Protein 8SST (pdb70)

InterPro domains:
  IPR013087 Zinc finger C2H2-type [PF00096] (266-288)
  IPR013087 Zinc finger C2H2-type [PF00096] (294-316)
  IPR013087 Zinc finger C2H2-type [PF00096] (322-345)
  IPR013087 Zinc finger C2H2-type [PF00096] (437-460)
  IPR013087 Zinc finger C2H2-type [PF00096] (555-573)
  IPR013087 Zinc finger C2H2-type [PS00028] (268-288)
  IPR013087 Zinc finger C2H2-type [PS00028] (296-316)
  IPR013087 Zinc finger C2H2-type [PS00028] (324-345)
  IPR013087 Zinc finger C2H2-type [PS00028] (409-430)
  IPR013087 Zinc finger C2H2-type [PS00028] (439-460)
  IPR013087 Zinc finger C2H2-type [PS00028] (469-489)
  IPR013087 Zinc finger C2H2-type [PS00028] (497-517)
  IPR013087 Zinc finger C2H2-type [PS00028] (525-546)
  IPR013087 Zinc finger C2H2-type [PS50157] (266-293)
  IPR013087 Zinc finger C2H2-type [PS50157] (294-321)
  IPR013087 Zinc finger C2H2-type [PS50157] (322-350)
  IPR013087 Zinc finger C2H2-type [PS50157] (351-378)
  IPR013087 Zinc finger C2H2-type [PS50157] (379-406)
  IPR013087 Zinc finger C2H2-type [PS50157] (407-435)
  IPR013087 Zinc finger C2H2-type [PS50157] (437-465)

Secondary structure (DSSP, 8-state):
-----SS----SSSHHHHHHHTTTS----EE-SSSS-EESSHHHHHHHHHHHHT---EE-SSSS-EESSHHHHHHHHHHHTS----EE-SSSS-EESSHHHHHHHHHHHH----EE-SSSS-EESSHHHHHHHHHHHH----EE-TTT--EESSHHHHHHHHHHHH-SSPPPEE-SSSS-EESSHHHHHHHHHHH--/-EE-TTT--EES-SHHHHHHHHHH-----EE-SSSS-EESSHHHHHHHHHHHHT---EE-TTT--EESSHHHHHHHHHHHTS----EE-SSSS-EESSHHHHHHHHHHHH----EE-SSSS-EESSHHHHHHHHHHHH----EE-TTT--EESSHHHHHHHHHHHT-SS---EE-SSSS-EESSHHHHHHHHHHHS--

Solvent-accessible surface area: 28300 Å² total; per-residue (Å²): 123,118,52,19,78,126,73,81,96,76,1,114,176,69,81,42,15,74,168,42,95,49,56,61,98,50,84,132,93,58,46,8,176,131,49,86,146,20,18,72,58,96,95,88,29,46,49,34,75,34,87,81,104,26,72,132,85,65,66,9,108,83,48,154,98,30,28,14,41,59,50,68,25,65,110,16,72,71,96,138,49,72,114,89,96,39,50,71,8,47,98,51,149,78,20,6,10,51,50,75,30,0,72,110,39,9,46,74,81,64,30,97,116,68,61,110,7,101,125,53,107,76,11,2,72,25,85,102,72,30,146,78,33,55,30,104,78,82,49,96,97,54,61,75,0,164,77,64,124,34,119,33,52,70,50,45,68,37,144,92,27,39,73,45,148,65,67,87,160,47,93,132,76,106,1,103,132,45,99,46,100,22,27,91,152,81,65,22,19,60,30,57,159,140,122,65,134,127,107,82,21,100,123,54,100,78,89,9,116,166,55,79,52,28,72,174,35,92,33,80,86,63,92,67,126,95,58,62,10,153,104,46,87,139,28,27,73,67,73,87,88,31,160,38,31,52,29,86,82,101,44,65,112,73,66,128,5,117,85,52,97,98,28,34,12,46,65,42,67,17,62,112,16,87,79,98,135,59,75,109,85,84,61,71,133,12,93,37,14,115,71,19,7,13,54,66,70,32,19,121,108,25,62,45,37,1,65,22,94,113,64,57,100,4,102,116,52,109,74,16,2,66,26,87,100,80,33,138,81,34,54,20,104,76,86,49,100,103,52,53,68,0,163,84,64,125,36,115,32,57,67,54,44,68,37,147,90,24,39,76,42,134,70,65,140,139,40,91,132,76,111,3,94,105,44,145,48,92,25,23,87,151,82,64,22,17,80,28,28,146,70,121,50,105,152

B-factor: mean 86.23, std 46.33, range [30.74, 262.31]

Organism: Homo sapiens (NCBI:txid9606)

Foldseek 3Di:
DDAPVPVGDDDPDDVVRVVVVCVPDHDFPAADPVDGDGHNDPVVVVLVVCVVVVPFPAAAPPDGDGHSDPVVNVLVCCVPPPVDFPAADPPDGDGHNDDVVVQLVVCVVVVDFPAAAPPDRDGHSDPVVNVLVCCVVVVDFPDAAPPPGDTHSDPVVSVVCCCQPVDPDQDWDAAPPDGDTHRDPVVSVVVCVPPPD/DDADPPPRDDDDDDVVVVVVVVVVDPDFDAADPVDGDGHNDPLVNVLVVCVVPVNFPAFAPPPGDGHSDPVVNVLVCCVPNVVDFPAADPPDRDGDNDVVVVQLVVCVVVVDFPAAAPPDGDGHSDPVVNVLVCCVVVVDFPDAAPPPRDTHSDPVVNVVCCQPPPDPPQDWDAAPPDGDTGRDPVVSVVVCCPPVVD

GO terms:
  GO:0005634 nucleus (C, IDA)
  GO:0001221 transcription coregulator binding (F, IPI)
  GO:0000978 RNA polymerase II cis-regulatory region sequence-specific DNA binding (F, IDA)
  GO:0001227 DNA-binding transcription repressor activity, RNA polymerase II-specific (F, IDA)
  GO:0000122 negative regulation of transcription by RNA polymerase II (P, IDA)
  GO:0000775 chromosome, centromeric region (C, IDA)
  GO:0005694 chromosome (C, EXP)
  GO:0071459 protein localization to chromosome, centromeric region (P, IMP)
  GO:0008285 negative regulation of cell population proliferation (P, IMP)
  GO:0005515 protein binding (F, IPI)
  GO:0045944 positive regulation of transcription by RNA polymerase II (P, IDA)
  GO:0140588 chromatin looping (P, IDA)
  GO:0005654 nucleoplasm (C, IDA)
  GO:0071514 genomic imprinting (P, IDA)
  GO:0000793 condensed chromosome (C, IDA)
  GO:0005730 nucleolus (C, IDA)
  GO:0000976 transcription cis-regulatory region binding (F, IDA)
  GO:0003700 DNA-binding transcription factor activity (F, IDA)
  GO:0045892 negative regulation of DNA-templated transcription (P, IDA)
  GO:0045893 positive regulation of DNA-templated transcription (P, IDA)

Radius of gyration: 32.39 Å; Cα contacts (8 Å, |Δi|>4): 454; chains: 2; bounding box: 79×58×94 Å

Nearest PDB structures (foldseek):
  8sst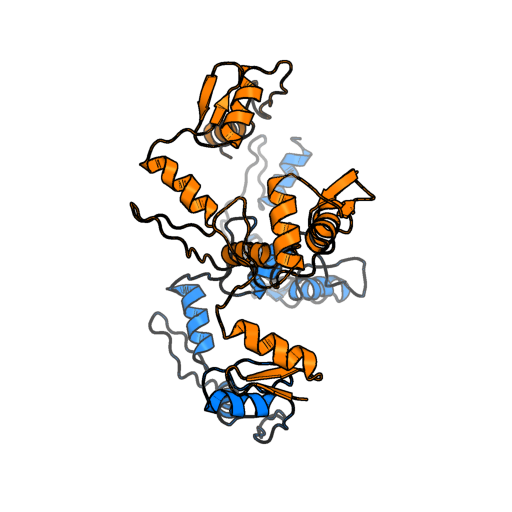-assembly1_A  TM=1.005E+00  e=1.497E-39  Homo sapiens
  8sss-assembly1_A  TM=9.961E-01  e=8.052E-38  Homo sapiens
  7w1m-assembly1_H  TM=9.250E-01  e=1.358E-33  Homo sapiens
  8ssr-assembly1_A  TM=9.409E-01  e=1.824E-23  Homo sapiens
  6ml2-assembly1_A  TM=6.463E-01  e=2.257E-12  Mus musculus

Structure (mmCIF, N/CA/C/O backbone):
data_8SST
#
_entry.id   8SST
#
_cell.length_a   160.561
_cell.length_b   41.596
_cell.length_c   135.215
_cell.angle_alpha   90.000
_cell.angle_beta   105.610
_cell.angle_gamma   90.000
#
_symmetry.space_group_name_H-M   'C 1 2 1'
#
loop_
_entity.id
_entity.type
_entity.pdbx_description
1 polymer 'Transcriptional repressor CTCF'
2 polymer 'DNA Strand (23mer) I'
3 polymer 'DNA Strand (23mer) II'
4 non-polymer 'ZINC ION'
5 non-polymer 1,2-ETHANEDIOL
6 water water
#
loop_
_atom_site.group_PDB
_atom_site.id
_atom_site.type_symbol
_atom_site.label_atom_id
_atom_site.label_alt_id
_atom_site.label_comp_id
_atom_site.label_asym_id
_atom_site.label_entity_id
_atom_site.label_seq_id
_atom_site.pdbx_PDB_ins_code
_atom_site.Cartn_x
_atom_site.Cartn_y
_atom_site.Cartn_z
_atom_site.occupancy
_atom_site.B_iso_or_equiv
_atom_site.auth_seq_id
_atom_site.auth_comp_id
_atom_site.auth_asym_id
_atom_site.auth_atom_id
_atom_site.pdbx_PDB_model_num
ATOM 1 N N . THR A 1 3 ? 38.12400 0.13500 5.93900 1.000 226.57343 265 THR A N 1
ATOM 2 C CA . THR A 1 3 ? 37.33400 0.61700 7.06500 1.000 227.75926 265 THR A CA 1
ATOM 3 C C . THR A 1 3 ? 36.75500 1.99700 6.77400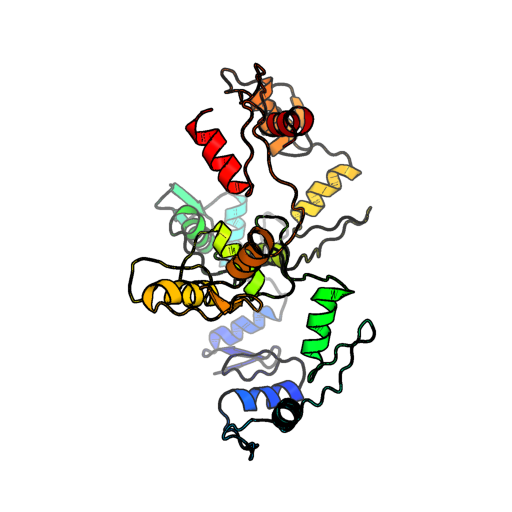 1.000 223.05258 265 THR A C 1
ATOM 4 O O . THR A 1 3 ? 37.41700 3.01300 6.98500 1.000 223.93950 265 THR A O 1
ATOM 8 N N . PHE A 1 4 ? 35.51700 2.02100 6.28400 1.000 214.69383 266 PHE A N 1
ATOM 9 C CA . PHE A 1 4 ? 34.84400 3.28100 5.99900 1.000 207.22495 266 PHE A CA 1
ATOM 10 C C . PHE A 1 4 ? 34.70800 4.10600 7.27300 1.000 201.95602 266 PHE A C 1
ATOM 11 O O . PHE A 1 4 ? 34.16600 3.63700 8.27800 1.000 201.85979 266 PHE A O 1
ATOM 19 N N . GLN A 1 5 ? 35.21500 5.33600 7.23100 1.000 197.48195 267 GLN A N 1
ATOM 20 C CA . GLN A 1 5 ? 35.31400 6.17600 8.41300 1.000 196.68509 267 GLN A CA 1
ATOM 21 C C . GLN A 1 5 ? 34.67300 7.53200 8.15500 1.000 191.62982 267 GLN A C 1
ATOM 22 O O . GLN A 1 5 ? 34.44800 7.93500 7.01100 1.000 188.88267 267 GLN A O 1
ATOM 24 N N . CYS A 1 6 ? 34.38300 8.23500 9.25200 1.000 197.17858 268 CYS A N 1
ATOM 25 C CA . CYS A 1 6 ? 33.82100 9.57700 9.15500 1.000 192.59699 268 CYS A CA 1
ATOM 26 C C . CYS A 1 6 ? 34.86200 10.59300 8.70500 1.000 191.44538 268 CYS A C 1
ATOM 27 O O . CYS A 1 6 ? 34.51600 11.58000 8.04700 1.000 186.24604 268 CYS A O 1
ATOM 30 N N . GLU A 1 7 ? 36.12800 10.38000 9.07700 1.000 196.49602 269 GLU A N 1
ATOM 31 C CA . GLU A 1 7 ? 37.25900 11.21400 8.67600 1.000 197.56620 269 GLU A CA 1
ATOM 32 C C . GLU A 1 7 ? 37.20600 12.61500 9.28000 1.000 194.30809 269 GLU A C 1
ATOM 33 O O . GLU A 1 7 ? 38.17100 13.37600 9.16300 1.000 194.70642 269 GLU A O 1
ATOM 35 N N . LEU A 1 8 ? 36.09200 12.97000 9.92500 1.000 190.26003 270 LEU A N 1
ATOM 36 C CA . LEU A 1 8 ? 36.02000 14.24900 10.62500 1.000 187.76598 270 LEU A CA 1
ATOM 37 C C . LEU A 1 8 ? 36.91000 14.23300 11.86200 1.000 193.48921 270 LEU A C 1
ATOM 38 O O . LEU A 1 8 ? 37.79800 15.07800 12.01900 1.000 192.99381 270 LEU A O 1
ATOM 43 N N . CYS A 1 9 ? 36.67900 13.27400 12.75800 1.000 203.49420 271 CYS A N 1
ATOM 44 C CA . CYS A 1 9 ? 37.62500 12.95100 13.81800 1.000 209.59032 271 CYS A CA 1
ATOM 45 C C . CYS A 1 9 ? 38.36700 11.65200 13.53000 1.000 215.63845 271 CYS A C 1
ATOM 46 O O . CYS A 1 9 ? 39.11300 11.16800 14.38800 1.000 219.93917 271 CYS A O 1
ATOM 49 N N . SER A 1 10 ? 38.16600 11.07900 12.34000 1.000 207.01613 272 SER A N 1
ATOM 50 C CA . SER A 1 10 ? 38.90100 9.90200 11.86800 1.000 205.84810 272 SER A CA 1
ATOM 51 C C . SER A 1 10 ? 38.67200 8.68900 12.76700 1.000 209.97876 272 SER A C 1
ATOM 52 O O . SER A 1 10 ? 39.61000 7.97000 13.11800 1.000 209.06536 272 SER A O 1
ATOM 55 N N . TYR A 1 11 ? 37.41700 8.44900 13.13800 1.000 214.02915 273 TYR A N 1
ATOM 56 C CA . TYR A 1 11 ? 37.08300 7.25100 13.89400 1.000 215.97504 273 TYR A CA 1
ATOM 57 C C . TYR A 1 11 ? 36.98300 6.05700 12.95400 1.000 216.49760 273 TYR A C 1
ATOM 58 O O . TYR A 1 11 ? 36.21800 6.07900 11.98500 1.000 212.58390 273 TYR A O 1
ATOM 67 N N . THR A 1 12 ? 37.75700 5.01600 13.24400 1.000 218.69006 274 THR A N 1
ATOM 68 C CA . THR A 1 12 ? 37.78500 3.81100 12.42600 1.000 219.32898 274 THR A CA 1
ATOM 69 C C . THR A 1 12 ? 36.73900 2.83000 12.94200 1.000 219.11497 274 THR A C 1
ATOM 70 O O . THR A 1 12 ? 36.75900 2.45500 14.12000 1.000 219.25053 274 THR A O 1
ATOM 74 N N . CYS A 1 13 ? 35.83300 2.41400 12.06400 1.000 221.68793 275 CYS A N 1
ATOM 75 C CA . CYS A 1 13 ? 34.70400 1.56500 12.44200 1.000 220.25729 275 CYS A CA 1
ATOM 76 C C . CYS A 1 13 ? 34.63600 0.33900 11.54400 1.000 221.48442 275 CYS A C 1
ATOM 77 O O . CYS A 1 13 ? 34.32200 0.47300 10.34300 1.000 219.06378 275 CYS A O 1
ATOM 80 N N . PRO A 1 14 ? 34.92000 -0.85800 12.06400 1.000 218.43916 276 PRO A N 1
ATOM 81 C CA . PRO A 1 14 ? 34.71300 -2.06400 11.24700 1.000 215.93707 276 PRO A CA 1
ATOM 82 C C . PRO A 1 14 ? 33.25000 -2.32500 10.93500 1.000 207.69630 276 PRO A C 1
ATOM 83 O O . PRO A 1 14 ? 32.92100 -2.69400 9.80100 1.000 202.36599 276 PRO A O 1
ATOM 87 N N . ARG A 1 15 ? 32.35900 -2.14600 11.90900 1.000 207.63530 277 ARG A N 1
ATOM 88 C CA . ARG A 1 15 ? 30.93900 -2.35000 11.66700 1.000 200.16044 277 ARG A CA 1
ATOM 89 C C . ARG A 1 15 ? 30.35700 -1.18600 10.86400 1.000 198.88257 277 ARG A C 1
ATOM 90 O O . ARG A 1 15 ? 31.01800 -0.17700 10.60200 1.000 203.50570 277 ARG A O 1
ATOM 98 N N . ARG A 1 16 ? 29.08900 -1.33800 10.47900 1.000 189.84776 278 ARG A N 1
ATOM 99 C CA . ARG A 1 16 ? 28.42100 -0.39000 9.59100 1.000 183.67459 278 ARG A CA 1
ATOM 100 C C . ARG A 1 16 ? 27.53500 0.59300 10.34900 1.000 179.84350 278 ARG A C 1
ATOM 101 O O . ARG A 1 16 ? 27.72500 1.80900 10.24700 1.000 179.66113 278 ARG A O 1
ATOM 103 N N . SER A 1 17 ? 26.55900 0.08500 11.10800 1.000 175.87517 279 SER A N 1
ATOM 104 C CA . SER A 1 17 ? 25.61100 0.96700 11.78200 1.000 166.19824 279 SER A CA 1
ATOM 105 C C . SER A 1 17 ? 26.29300 1.84600 12.82100 1.000 166.47341 279 SER A C 1
ATOM 106 O O . SER A 1 17 ? 25.81100 2.94600 13.11500 1.000 161.87123 279 SER A O 1
ATOM 109 N N . ASN A 1 18 ? 27.41200 1.38600 13.38500 1.000 172.52354 280 ASN A N 1
ATOM 110 C CA . ASN A 1 18 ? 28.15000 2.20100 14.34300 1.000 173.18822 280 ASN A CA 1
ATOM 111 C C . ASN A 1 18 ? 28.83300 3.39000 13.68000 1.000 181.93970 280 ASN A C 1
ATOM 112 O O . ASN A 1 18 ? 29.16800 4.35900 14.36900 1.000 177.87080 280 ASN A O 1
ATOM 117 N N . LEU A 1 19 ? 29.04700 3.33700 12.36400 1.000 190.91663 281 LEU A N 1
ATOM 118 C CA . LEU A 1 19 ? 29.63100 4.47300 11.65900 1.000 191.99069 281 LEU A CA 1
ATOM 119 C C . LEU A 1 19 ? 28.61800 5.60000 11.50600 1.000 183.00236 281 LEU A C 1
ATOM 120 O O . LEU A 1 19 ? 28.92200 6.76600 11.78500 1.000 185.60162 281 LEU A O 1
ATOM 122 N N . ASP A 1 20 ? 27.40300 5.27000 11.05900 1.000 167.55744 282 ASP A N 1
ATOM 123 C CA . ASP A 1 20 ? 26.35900 6.28200 10.94100 1.000 158.42401 282 ASP A CA 1
ATOM 124 C C . ASP A 1 20 ? 25.92600 6.80100 12.30500 1.000 155.74355 282 ASP A C 1
ATOM 125 O O . ASP A 1 20 ? 25.49400 7.95300 12.42000 1.000 154.30935 282 ASP A O 1
ATOM 127 N N . ARG A 1 21 ? 26.03100 5.97000 13.34500 1.000 151.17331 283 ARG A N 1
ATOM 128 C CA . ARG A 1 21 ? 25.71200 6.42800 14.69300 1.000 142.63889 283 ARG A CA 1
ATOM 129 C C . ARG A 1 21 ? 26.74500 7.42600 15.20100 1.000 151.12607 283 ARG A C 1
ATOM 130 O O . ARG A 1 21 ? 26.39500 8.36400 15.92700 1.000 144.49840 283 ARG A O 1
ATOM 138 N N . HIS A 1 22 ? 28.01400 7.24700 14.82700 1.000 172.56336 284 HIS A N 1
ATOM 139 C CA . HIS A 1 22 ? 29.04800 8.19000 15.24200 1.000 182.22359 284 HIS A CA 1
ATOM 140 C C . HIS A 1 22 ? 28.91700 9.52400 14.51900 1.000 181.45480 284 HIS A C 1
ATOM 141 O O . HIS A 1 22 ? 29.29700 10.56400 15.07000 1.000 186.44514 284 HIS A O 1
ATOM 148 N N . MET A 1 23 ? 28.38700 9.51700 13.29300 1.000 172.19346 285 MET A N 1
ATOM 149 C CA . MET A 1 23 ? 28.19100 10.76700 12.56500 1.000 167.56929 285 MET A CA 1
ATOM 150 C C . MET A 1 23 ? 27.21000 11.68600 13.28000 1.000 160.29179 285 MET A C 1
ATOM 151 O O . MET A 1 23 ? 27.28400 12.91100 13.13000 1.000 158.74682 285 MET A O 1
ATOM 156 N N . LYS A 1 24 ? 26.29200 11.11900 14.06100 1.000 150.50300 286 LYS A N 1
ATOM 157 C CA . LYS A 1 24 ? 25.31800 11.90500 14.80700 1.000 139.05497 286 LYS A CA 1
ATOM 158 C C . LYS A 1 24 ? 25.87700 12.47200 16.10500 1.000 139.76740 286 LYS A C 1
ATOM 159 O O . LYS A 1 24 ? 25.14900 13.17000 16.81800 1.000 133.14320 286 LYS A O 1
ATOM 161 N N . SER A 1 25 ? 27.14000 12.19400 16.43100 1.000 149.59461 287 SER A N 1
ATOM 162 C CA . SER A 1 25 ? 27.75100 12.69100 17.65600 1.000 150.25044 287 SER A CA 1
ATOM 163 C C . SER A 1 25 ? 28.72600 13.83700 17.42000 1.000 153.85803 287 SER A C 1
ATOM 164 O O . SER A 1 25 ? 29.18800 14.44300 18.39300 1.000 149.35103 287 SER A O 1
ATOM 167 N N . HIS A 1 26 ? 29.05100 14.14800 16.16400 1.000 164.25965 288 HIS A N 1
ATOM 168 C CA . HIS A 1 26 ? 29.96100 15.25500 15.88500 1.000 167.94048 288 HIS A CA 1
ATOM 169 C C . HIS A 1 26 ? 29.30200 16.59400 16.19200 1.000 169.49039 288 HIS A C 1
ATOM 170 O O . HIS A 1 26 ? 29.81400 17.38500 16.99300 1.000 172.19773 288 HIS A O 1
ATOM 177 N N . THR A 1 27 ? 28.16200 16.86800 15.55900 1.000 164.31620 289 THR A N 1
ATOM 178 C CA . THR A 1 27 ? 27.44900 18.12600 15.77000 1.000 166.07942 289 THR A CA 1
ATOM 179 C C . THR A 1 27 ? 25.96300 17.85100 15.55800 1.000 163.04457 289 THR A C 1
ATOM 180 O O . THR A 1 27 ? 25.49400 17.80900 14.41600 1.000 168.42917 289 THR A O 1
ATOM 182 N N . ASP A 1 28 ? 25.23600 17.66400 16.65500 1.000 160.41129 290 ASP A N 1
ATOM 183 C CA . ASP A 1 28 ? 23.80500 17.40900 16.59900 1.000 160.45486 290 ASP A CA 1
ATOM 184 C C . ASP A 1 28 ? 23.13000 18.07500 17.78700 1.000 156.36362 290 ASP A C 1
ATOM 185 O O . ASP A 1 28 ? 23.72500 18.22700 18.85700 1.000 149.88944 290 ASP A O 1
ATOM 187 N N . GLU A 1 29 ? 21.87600 18.47200 17.58500 1.000 153.67883 291 GLU A N 1
ATOM 188 C CA . GLU A 1 29 ? 21.09900 19.08000 18.65200 1.000 146.57253 291 GLU A CA 1
ATOM 189 C C . GLU A 1 29 ? 20.67100 18.01500 19.65900 1.000 145.64535 291 GLU A C 1
ATOM 190 O O . GLU A 1 29 ? 21.00000 16.83100 19.54200 1.000 144.34363 291 GLU A O 1
ATOM 192 N N . ARG A 1 30 ? 19.92000 18.44900 20.67100 1.000 146.57942 292 ARG A N 1
ATOM 193 C CA . ARG A 1 30 ? 19.40900 17.57000 21.72200 1.000 138.61907 292 ARG A CA 1
ATOM 194 C C . ARG A 1 30 ? 17.88800 17.58400 21.64900 1.000 133.19139 292 ARG A C 1
ATOM 195 O O . ARG A 1 30 ? 17.22800 18.36600 22.35100 1.000 128.65295 292 ARG A O 1
ATOM 203 N N . PRO A 1 31 ? 17.28800 16.73800 20.80700 1.000 131.51339 293 PRO A N 1
ATOM 204 C CA . PRO A 1 31 ? 15.82800 16.77200 20.63800 1.000 132.51229 293 PRO A CA 1
ATOM 205 C C . PRO A 1 31 ? 15.07200 16.25000 21.84900 1.000 126.55990 293 PRO A C 1
ATOM 206 O O . PRO A 1 31 ? 14.12100 16.88700 22.31400 1.000 131.88693 293 PRO A O 1
ATOM 210 N N . HIS A 1 32 ? 15.48100 15.09400 22.36700 1.000 121.15420 294 HIS A N 1
ATOM 211 C CA . HIS A 1 32 ? 14.81300 14.47500 23.50900 1.000 117.78671 294 HIS A CA 1
ATOM 212 C C . HIS A 1 32 ? 15.04500 15.33700 24.74300 1.000 115.29763 294 HIS A C 1
ATOM 213 O O . HIS A 1 32 ? 16.09400 15.25900 25.38500 1.000 117.89416 294 HIS A O 1
ATOM 220 N N . LYS A 1 33 ? 14.06000 16.16500 25.07800 1.000 114.87827 295 LYS A N 1
ATOM 221 C CA . LYS A 1 33 ? 14.17000 17.11500 26.17600 1.000 109.01374 295 LYS A CA 1
ATOM 222 C C . LYS A 1 33 ? 13.39000 16.61300 27.38300 1.000 102.39587 295 LYS A C 1
ATOM 223 O O . LYS A 1 33 ? 12.22800 16.21200 27.25600 1.000 107.18054 295 LYS A O 1
ATOM 225 N N . CYS A 1 34 ? 14.03300 16.63300 28.54600 1.000 94.83627 296 CYS A N 1
ATOM 226 C CA . CYS A 1 34 ? 13.34400 16.32500 29.79000 1.000 90.10477 296 CYS A CA 1
ATOM 227 C C . CYS A 1 34 ? 12.42700 17.48100 30.17100 1.000 94.72094 296 CYS A C 1
ATOM 228 O O . CYS A 1 34 ? 12.77700 18.65200 30.00200 1.000 98.09972 296 CYS A O 1
ATOM 231 N N . HIS A 1 35 ? 11.23900 17.14900 30.67600 1.000 95.62860 297 HIS A N 1
ATOM 232 C CA . HIS A 1 35 ? 10.25400 18.16500 31.02200 1.000 100.01620 297 HIS A CA 1
ATOM 233 C C . HIS A 1 35 ? 10.27200 18.55000 32.49400 1.000 96.35547 297 HIS A C 1
ATOM 234 O O . HIS A 1 35 ? 9.75900 19.61900 32.84200 1.000 100.71627 297 HIS A O 1
ATOM 241 N N . LEU A 1 36 ? 10.84100 17.71200 33.36200 1.000 89.25279 298 LEU A N 1
ATOM 242 C CA . LEU A 1 36 ? 11.00800 18.09500 34.76000 1.000 84.68728 298 LEU A CA 1
ATOM 243 C C . LEU A 1 36 ? 12.04600 19.20100 34.89300 1.000 83.27532 298 LEU A C 1
ATOM 244 O O . LEU A 1 36 ? 11.73700 20.31500 35.33100 1.000 87.73063 298 LEU A O 1
ATOM 249 N N . CYS A 1 37 ? 13.28700 18.90900 34.52000 1.000 84.71809 299 CYS A N 1
ATOM 250 C CA . CYS A 1 37 ? 14.33700 19.91300 34.47800 1.000 86.07844 299 CYS A CA 1
ATOM 251 C C . CYS A 1 37 ? 14.43500 20.47100 33.05900 1.000 92.53898 299 CYS A C 1
ATOM 252 O O . CYS A 1 37 ? 13.63000 20.14600 32.18300 1.000 95.42042 299 CYS A O 1
ATOM 255 N N . GLY A 1 38 ? 15.42500 21.32300 32.81800 1.000 100.83859 300 GLY A N 1
ATOM 256 C CA . GLY A 1 38 ? 15.62400 21.92800 31.52000 1.000 106.97590 300 GLY A CA 1
ATOM 257 C C . GLY A 1 38 ? 16.67700 21.27300 30.65600 1.000 107.46917 300 GLY A C 1
ATOM 258 O O . GLY A 1 38 ? 17.09600 21.87500 29.66000 1.000 111.82805 300 GLY A O 1
ATOM 259 N N . ARG A 1 39 ? 17.11900 20.06500 30.99400 1.000 102.54202 301 ARG A N 1
ATOM 260 C CA . ARG A 1 39 ? 18.17800 19.39700 30.25300 1.000 100.23662 301 ARG A CA 1
ATOM 261 C C . ARG A 1 39 ? 17.59100 18.52000 29.15500 1.000 99.27840 301 ARG A C 1
ATOM 262 O O . ARG A 1 39 ? 16.56000 17.86900 29.34400 1.000 96.67768 301 ARG A O 1
ATOM 270 N N . ALA A 1 40 ? 18.25600 18.51200 28.00300 1.000 99.17704 302 ALA A N 1
ATOM 271 C CA . ALA A 1 40 ? 17.85800 17.70000 26.86600 1.000 98.44246 302 ALA A CA 1
ATOM 272 C C . ALA A 1 40 ? 18.97100 16.71900 26.52100 1.000 101.31289 302 ALA A C 1
ATOM 273 O O . ALA A 1 40 ? 20.11900 16.87700 26.94600 1.000 100.92866 302 ALA A O 1
ATOM 275 N N . PHE A 1 41 ? 18.62100 15.69700 25.74200 1.000 100.92596 303 PHE A N 1
ATOM 276 C CA . PHE A 1 41 ? 19.54700 14.62100 25.42400 1.000 96.69496 303 PHE A CA 1
ATOM 277 C C . PHE A 1 41 ? 19.43700 14.26800 23.94700 1.000 107.90110 303 PHE A C 1
ATOM 278 O O . PHE A 1 41 ? 18.54800 14.74200 23.23400 1.000 112.94473 303 PHE A O 1
ATOM 286 N N . ARG A 1 42 ? 20.35900 13.41800 23.49400 1.000 104.22892 304 ARG A N 1
ATOM 287 C CA . ARG A 1 42 ? 20.45600 13.05600 22.08600 1.000 110.63883 304 ARG A CA 1
ATOM 288 C C . ARG A 1 42 ? 19.64000 11.81700 21.73600 1.000 109.90025 304 ARG A C 1
ATOM 289 O O . ARG A 1 42 ? 18.95900 11.79800 20.70500 1.000 114.09362 304 ARG A O 1
ATOM 297 N N . THR A 1 43 ? 19.69200 10.78100 22.56900 1.000 103.38095 305 THR A N 1
ATOM 298 C CA . THR A 1 43 ? 19.01000 9.52600 22.29700 1.000 96.35205 305 THR A CA 1
ATOM 299 C C . THR A 1 43 ? 17.93200 9.27000 23.34300 1.000 94.33378 305 THR A C 1
ATOM 300 O O . THR A 1 43 ? 17.91600 9.87900 24.41700 1.000 91.54451 305 THR A O 1
ATOM 304 N N . VAL A 1 44 ? 17.02500 8.34800 23.01000 1.000 83.49992 306 VAL A N 1
ATOM 305 C CA . VAL A 1 44 ? 15.94300 8.00000 23.92600 1.000 81.13716 306 VAL A CA 1
ATOM 306 C C . VAL A 1 44 ? 16.49200 7.30300 25.16400 1.000 79.30445 306 VAL A C 1
ATOM 307 O O . VAL A 1 44 ? 15.99100 7.49900 26.27800 1.000 80.20924 306 VAL A O 1
ATOM 311 N N . THR A 1 45 ? 17.52800 6.47800 24.99200 1.000 75.54415 307 THR A N 1
ATOM 312 C CA . THR A 1 45 ? 18.07900 5.73600 26.12100 1.000 77.94021 307 THR A CA 1
ATOM 313 C C . THR A 1 45 ? 18.73100 6.66800 27.13500 1.000 75.11160 307 THR A C 1
ATOM 314 O O . THR A 1 45 ? 18.65900 6.42300 28.34500 1.000 75.73157 307 THR A O 1
ATOM 318 N N . LEU A 1 46 ? 19.37200 7.74100 26.66400 1.000 78.59172 308 LEU A N 1
ATOM 319 C CA . LEU A 1 46 ? 19.93800 8.72000 27.58600 1.000 76.96313 308 LEU A CA 1
ATOM 320 C C . LEU A 1 46 ? 18.84900 9.47600 28.33500 1.000 74.25619 308 LEU A C 1
ATOM 321 O O . LEU A 1 46 ? 19.03900 9.84100 29.50000 1.000 73.61406 308 LEU A O 1
ATOM 326 N N . LEU A 1 47 ? 17.70700 9.72000 27.68800 1.000 72.01522 309 LEU A N 1
ATOM 327 C CA . LEU A 1 47 ? 16.59800 10.37000 28.37700 1.000 74.37842 309 LEU A CA 1
ATOM 328 C C . LEU A 1 47 ? 15.91900 9.41300 29.34900 1.000 75.11982 309 LEU A C 1
ATOM 329 O O . LEU A 1 47 ? 15.51400 9.81800 30.44400 1.000 73.67972 309 LEU A O 1
ATOM 334 N N . ARG A 1 48 ? 15.79100 8.13900 28.96900 1.000 72.23678 310 ARG A N 1
ATOM 335 C CA . ARG A 1 48 ? 15.17400 7.16100 29.85900 1.000 69.46673 310 ARG A CA 1
ATOM 336 C C . ARG A 1 48 ? 16.00600 6.96000 31.12000 1.000 74.79081 310 ARG A C 1
ATOM 337 O O . ARG A 1 48 ? 15.45600 6.82200 32.21900 1.000 73.80065 310 ARG A O 1
ATOM 339 N N . ASN A 1 49 ? 17.33500 6.94200 30.98300 1.000 67.03932 311 ASN A N 1
ATOM 340 C CA . ASN A 1 49 ? 18.19400 6.82500 32.15700 1.000 71.55620 311 ASN A CA 1
ATOM 341 C C . ASN A 1 49 ? 18.12500 8.07900 33.01800 1.000 66.81337 311 ASN A C 1
ATOM 342 O O . ASN A 1 49 ? 18.18900 7.99600 34.25100 1.000 68.14150 311 ASN A O 1
ATOM 347 N N . HIS A 1 50 ? 18.00300 9.24900 32.38900 1.000 66.06229 312 HIS A N 1
ATOM 348 C CA . HIS A 1 50 ? 17.88000 10.48600 33.15200 1.000 66.00248 312 HIS A CA 1
ATOM 349 C C . HIS A 1 50 ? 16.59900 10.49700 33.97500 1.000 67.22844 312 HIS A C 1
ATOM 350 O O . HIS A 1 50 ? 16.59700 10.94200 35.12900 1.000 66.23717 312 HIS A O 1
ATOM 357 N N . LEU A 1 51 ? 15.49900 10.00700 33.39900 1.000 68.63167 313 LEU A N 1
ATOM 358 C CA . LEU A 1 51 ? 14.24300 9.94300 34.13800 1.000 65.88406 313 LEU A CA 1
ATOM 359 C C . LEU A 1 51 ? 14.31100 8.92800 35.27200 1.000 67.15113 313 LEU A C 1
ATOM 360 O O . LEU A 1 51 ? 13.63200 9.09500 36.29100 1.000 71.79773 313 LEU A O 1
ATOM 365 N N . ASN A 1 52 ? 15.11800 7.87500 35.11700 1.000 65.82945 314 ASN A N 1
ATOM 366 C CA . ASN A 1 52 ? 15.30100 6.92800 36.21100 1.000 70.70762 314 ASN A CA 1
ATOM 367 C C . ASN A 1 52 ? 16.03000 7.56600 37.38500 1.000 67.79445 314 ASN A C 1
ATOM 368 O O . ASN A 1 52 ? 15.77600 7.20600 38.54000 1.000 72.30044 314 ASN A O 1
ATOM 373 N N . THR A 1 53 ? 16.93400 8.51100 37.11400 1.000 63.76121 315 THR A N 1
ATOM 374 C CA . THR A 1 53 ? 17.59300 9.22700 38.20100 1.000 63.42723 315 THR A CA 1
ATOM 375 C C . THR A 1 53 ? 16.62400 10.15500 38.92400 1.000 62.21885 315 THR A C 1
ATOM 376 O O . THR A 1 53 ? 16.79900 10.41900 40.11900 1.000 63.48577 315 THR A O 1
ATOM 380 N N . HIS A 1 54 ? 15.60200 10.65500 38.22400 1.000 63.73928 316 HIS A N 1
ATOM 381 C CA . HIS A 1 54 ? 14.58200 11.46600 38.88300 1.000 66.59326 316 HIS A CA 1
ATOM 382 C C . HIS A 1 54 ? 13.75200 10.63100 39.85100 1.000 68.29559 316 HIS A C 1
ATOM 383 O O . HIS A 1 54 ? 13.43300 11.08500 40.95600 1.000 71.98868 316 HIS A O 1
ATOM 390 N N . THR A 1 55 ? 13.39600 9.40900 39.45500 1.000 71.89235 317 THR A N 1
ATOM 391 C CA . THR A 1 55 ? 12.52700 8.55300 40.25200 1.000 74.14415 317 THR A CA 1
ATOM 392 C C . THR A 1 55 ? 13.28600 7.57200 41.13400 1.000 75.94270 317 THR A C 1
ATOM 393 O O . THR A 1 55 ? 12.66500 6.91900 41.98100 1.000 81.42517 317 THR A O 1
ATOM 397 N N . GLY A 1 56 ? 14.60000 7.44600 40.96200 1.000 71.36333 318 GLY A N 1
ATOM 398 C CA . GLY A 1 56 ? 15.34500 6.46800 41.72500 1.000 69.12882 318 GLY A CA 1
ATOM 399 C C . GLY A 1 56 ? 15.13800 5.03800 41.28400 1.000 75.76793 318 GLY A C 1
ATOM 400 O O . GLY A 1 56 ? 15.45400 4.11500 42.03900 1.000 80.84279 318 GLY A O 1
ATOM 401 N N . THR A 1 57 ? 14.60800 4.82700 40.08200 1.000 71.58558 319 THR A N 1
ATOM 402 C CA . THR A 1 57 ? 14.40500 3.48300 39.55700 1.000 74.20991 319 THR A CA 1
ATOM 403 C C . THR A 1 57 ? 15.74700 2.90000 39.13200 1.000 74.70512 319 THR A C 1
ATOM 404 O O . THR A 1 57 ? 16.44600 3.48100 38.29500 1.000 74.61636 319 THR A O 1
ATOM 408 N N . ARG A 1 58 ? 16.10700 1.75500 39.71000 1.000 74.94614 320 ARG A N 1
ATOM 409 C CA . ARG A 1 58 ? 17.39900 1.11500 39.47000 1.000 72.14929 320 ARG A CA 1
ATOM 410 C C . ARG A 1 58 ? 17.15500 -0.33100 39.06300 1.000 79.71657 320 ARG A C 1
ATOM 411 O O . ARG A 1 58 ? 17.09500 -1.22900 39.91500 1.000 81.40476 320 ARG A O 1
ATOM 419 N N . PRO A 1 59 ? 17.00700 -0.59700 37.76200 1.000 85.39747 321 PRO A N 1
ATOM 420 C CA . PRO A 1 59 ? 16.71700 -1.97400 37.33300 1.000 84.81113 321 PRO A CA 1
ATOM 421 C C . PRO A 1 59 ? 17.90200 -2.91400 37.46600 1.000 84.60237 321 PRO A C 1
ATOM 422 O O . PRO A 1 59 ? 17.70200 -4.10600 37.72800 1.000 92.40116 321 PRO A O 1
ATOM 426 N N . HIS A 1 60 ? 19.12700 -2.42100 37.29600 1.000 82.78635 322 HIS A N 1
ATOM 427 C CA . HIS A 1 60 ? 20.31800 -3.26300 37.39200 1.000 77.66077 322 HIS A CA 1
ATOM 428 C C . HIS A 1 60 ? 20.62100 -3.51100 38.86400 1.000 79.68196 322 HIS A C 1
ATOM 429 O O . HIS A 1 60 ? 21.17300 -2.65000 39.55200 1.000 76.71624 322 HIS A O 1
ATOM 436 N N . LYS A 1 61 ? 20.26000 -4.69500 39.35100 1.000 80.89266 323 LYS A N 1
ATOM 437 C CA . LYS A 1 61 ? 20.46400 -5.06900 40.74300 1.000 81.17548 323 LYS A CA 1
ATOM 438 C C . LYS A 1 61 ? 21.70100 -5.94800 40.87600 1.000 81.75260 323 LYS A C 1
ATOM 439 O O . LYS A 1 61 ? 21.94600 -6.82500 40.04300 1.000 83.22788 323 LYS A O 1
ATOM 441 N N . CYS A 1 62 ? 22.47700 -5.70700 41.92700 1.000 78.49496 324 CYS A N 1
ATOM 442 C CA . CYS A 1 62 ? 23.68500 -6.49200 42.15800 1.000 82.74135 324 CYS A CA 1
ATOM 443 C C . CYS A 1 62 ? 23.31900 -7.85300 42.74100 1.000 84.63047 324 CYS A C 1
ATOM 444 O O . CYS A 1 62 ? 22.55700 -7.92100 43.71000 1.000 85.73405 324 CYS A O 1
ATOM 447 N N . PRO A 1 63 ? 23.83700 -8.95100 42.18300 1.000 83.02537 325 PRO A N 1
ATOM 448 C CA . PRO A 1 63 ? 23.52300 -10.27800 42.73000 1.000 87.39057 325 PRO A CA 1
ATOM 449 C C . PRO A 1 63 ? 24.28300 -10.62400 44.00000 1.000 89.92655 325 PRO A C 1
ATOM 450 O O . PRO A 1 63 ? 23.96300 -11.64100 44.62900 1.000 93.41065 325 PRO A O 1
ATOM 454 N N . ASP A 1 64 ? 25.26900 -9.82000 44.39800 1.000 90.03681 326 ASP A N 1
ATOM 455 C CA . ASP A 1 64 ? 26.08000 -10.12700 45.56900 1.000 89.23265 326 ASP A CA 1
ATOM 456 C C . ASP A 1 64 ? 25.73600 -9.28500 46.78900 1.000 89.78427 326 ASP A C 1
ATOM 457 O O . ASP A 1 64 ? 26.11700 -9.66000 47.90400 1.000 91.02878 326 ASP A O 1
ATOM 462 N N . CYS A 1 65 ? 25.03900 -8.16400 46.61400 1.000 87.22088 327 CYS A N 1
ATOM 463 C CA . CYS A 1 65 ? 24.62600 -7.33800 47.74000 1.000 89.14673 327 CYS A CA 1
ATOM 464 C C . CYS A 1 65 ? 23.30900 -6.65600 47.38800 1.000 91.72668 327 CYS A C 1
ATOM 465 O O . CYS A 1 65 ? 22.72800 -6.89100 46.32500 1.000 90.19343 327 CYS A O 1
ATOM 468 N N . ASP A 1 66 ? 22.84200 -5.79900 48.29500 1.000 94.37227 328 ASP A N 1
ATOM 469 C CA . ASP A 1 66 ? 21.53300 -5.17300 48.15900 1.000 97.23249 328 ASP A CA 1
ATOM 470 C C . ASP A 1 66 ? 21.51500 -4.00600 47.18100 1.000 92.74267 328 ASP A C 1
ATOM 471 O O . ASP A 1 66 ? 20.42800 -3.53100 46.83500 1.000 89.90582 328 ASP A O 1
ATOM 476 N N . MET A 1 67 ? 22.67300 -3.53600 46.72800 1.000 82.28112 329 MET A N 1
ATOM 477 C CA . MET A 1 67 ? 22.71800 -2.31700 45.93600 1.000 79.39794 329 MET A CA 1
ATOM 478 C C . MET A 1 67 ? 22.17200 -2.54600 44.53000 1.000 76.47055 329 MET A C 1
ATOM 479 O O . MET A 1 67 ? 22.25700 -3.64300 43.97200 1.000 80.12541 329 MET A O 1
ATOM 484 N N . ALA A 1 68 ? 21.59800 -1.48700 43.96500 1.000 76.34417 330 ALA A N 1
ATOM 485 C CA . ALA A 1 68 ? 21.09000 -1.49500 42.60200 1.000 75.44137 330 ALA A CA 1
ATOM 486 C C . ALA A 1 68 ? 21.49900 -0.19600 41.92400 1.000 70.55576 330 ALA A C 1
ATOM 487 O O . ALA A 1 68 ? 21.81200 0.79900 42.58300 1.000 72.41811 330 ALA A O 1
ATOM 489 N N . PHE A 1 69 ? 21.49800 -0.21000 40.59300 1.000 72.31288 331 PHE A N 1
ATOM 490 C CA . PHE A 1 69 ? 22.01600 0.91200 39.82500 1.000 69.34429 331 PHE A CA 1
ATOM 491 C C . PHE A 1 69 ? 21.13300 1.17100 38.61400 1.000 71.26220 331 PHE A C 1
ATOM 492 O O . PHE A 1 69 ? 20.39400 0.29700 38.15300 1.000 73.89130 331 PHE A O 1
ATOM 500 N N . VAL A 1 70 ? 21.22600 2.39800 38.10100 1.000 69.58043 332 VAL A N 1
ATOM 501 C CA . VAL A 1 70 ? 20.40300 2.79800 36.96400 1.000 69.17104 332 VAL A CA 1
ATOM 502 C C . VAL A 1 70 ? 20.91800 2.15900 35.68100 1.000 71.76829 332 VAL A C 1
ATOM 503 O O . VAL A 1 70 ? 20.16000 1.53100 34.93300 1.000 78.72930 332 VAL A O 1
ATOM 507 N N . THR A 1 71 ? 22.21000 2.30500 35.40800 1.000 70.74088 333 THR A N 1
ATOM 508 C CA . THR A 1 71 ? 22.81100 1.78900 34.18900 1.000 69.23987 333 THR A CA 1
ATOM 509 C C . THR A 1 71 ? 23.61500 0.52800 34.47900 1.000 71.28325 333 THR A C 1
ATOM 510 O O . THR A 1 71 ? 23.94900 0.22100 35.62600 1.000 71.06850 333 THR A O 1
ATOM 514 N N . SER A 1 72 ? 23.92600 -0.20600 33.40900 1.000 68.09360 334 SER A N 1
ATOM 515 C CA . SER A 1 72 ? 24.72700 -1.41500 33.55400 1.000 72.69457 334 SER A CA 1
ATOM 516 C C . SER A 1 72 ? 26.18400 -1.09100 33.85400 1.000 66.22923 334 SER A C 1
ATOM 517 O O . SER A 1 72 ? 26.87500 -1.89100 34.49500 1.000 70.03544 334 SER A O 1
ATOM 520 N N . GLY A 1 73 ? 26.66700 0.06700 33.40000 1.000 66.67867 335 GLY A N 1
ATOM 521 C CA . GLY A 1 73 ? 28.05000 0.43300 33.66200 1.000 62.06842 335 GLY A CA 1
ATOM 522 C C . GLY A 1 73 ? 28.31800 0.69000 35.13100 1.000 60.45659 335 GLY A C 1
ATOM 523 O O . GLY A 1 73 ? 29.38300 0.34000 35.64700 1.000 58.85508 335 GLY A O 1
ATOM 524 N N . GLU A 1 74 ? 27.35800 1.30600 35.82700 1.000 62.02716 336 GLU A N 1
ATOM 525 C CA . GLU A 1 74 ? 27.51300 1.52600 37.26000 1.000 61.79264 336 GLU A CA 1
ATOM 526 C C . GLU A 1 74 ? 27.53800 0.21000 38.02600 1.000 63.70352 336 GLU A C 1
ATOM 527 O O . GLU A 1 74 ? 28.22500 0.10200 39.04800 1.000 57.05178 336 GLU A O 1
ATOM 533 N N . LEU A 1 75 ? 26.80300 -0.79700 37.54900 1.000 60.95110 337 LEU A N 1
ATOM 534 C CA . LEU A 1 75 ? 26.83100 -2.10000 38.20300 1.000 64.30972 337 LEU A CA 1
ATOM 535 C C . LEU A 1 75 ? 28.16800 -2.79700 37.98400 1.000 65.75984 337 LEU A C 1
ATOM 536 O O . LEU A 1 75 ? 28.67800 -3.47200 38.88600 1.000 66.83542 337 LEU A O 1
ATOM 541 N N . VAL A 1 76 ? 28.75300 -2.64100 36.79500 1.000 65.47165 338 VAL A N 1
ATOM 542 C CA . VAL A 1 76 ? 30.04200 -3.26600 36.51200 1.000 61.64211 338 VAL A CA 1
ATOM 543 C C . VAL A 1 76 ? 31.13100 -2.66400 37.39100 1.000 63.41915 338 VAL A C 1
ATOM 544 O O . VAL A 1 76 ? 31.93200 -3.38500 37.99700 1.000 61.63096 338 VAL A O 1
ATOM 548 N N . ARG A 1 77 ? 31.17500 -1.33200 37.47500 1.000 56.28500 339 ARG A N 1
ATOM 549 C CA . ARG A 1 77 ? 32.19800 -0.68200 38.28700 1.000 59.69529 339 ARG A CA 1
ATOM 550 C C . ARG A 1 77 ? 32.03400 -1.02800 39.76100 1.000 56.46944 339 ARG A C 1
ATOM 551 O O . ARG A 1 77 ? 33.02500 -1.17700 40.48500 1.000 57.21445 339 ARG A O 1
ATOM 559 N N . HIS A 1 78 ? 30.78800 -1.16600 40.22300 1.000 58.58726 340 HIS A N 1
ATOM 560 C CA . HIS A 1 78 ? 30.55000 -1.56700 41.60600 1.000 63.80442 340 HIS A CA 1
ATOM 561 C C . HIS A 1 78 ? 31.09000 -2.96400 41.87900 1.000 62.02361 340 HIS A C 1
ATOM 562 O O . HIS A 1 78 ? 31.67000 -3.21700 42.94100 1.000 65.98879 340 HIS A O 1
ATOM 569 N N . ARG A 1 79 ? 30.90000 -3.88900 40.93500 1.000 63.58081 341 ARG A N 1
ATOM 570 C CA . ARG A 1 79 ? 31.39900 -5.24600 41.13000 1.000 68.15673 341 ARG A CA 1
ATOM 571 C C . ARG A 1 79 ? 32.92000 -5.28000 41.17900 1.000 63.46447 341 ARG A C 1
ATOM 572 O O . ARG A 1 79 ? 33.49900 -6.09900 41.90300 1.000 68.65701 341 ARG A O 1
ATOM 580 N N . ARG A 1 80 ? 33.58300 -4.40000 40.42500 1.000 61.13910 342 ARG A N 1
ATOM 581 C CA . ARG A 1 80 ? 35.03600 -4.31900 40.48800 1.000 63.01973 342 ARG A CA 1
ATOM 582 C C . ARG A 1 80 ? 35.51900 -3.73300 41.80800 1.000 61.28577 342 ARG A C 1
ATOM 583 O O . ARG A 1 80 ? 36.64800 -4.01500 42.22000 1.000 62.62607 342 ARG A O 1
ATOM 591 N N . TYR A 1 81 ? 34.69700 -2.92500 42.47700 1.000 58.33544 343 TYR A N 1
ATOM 592 C CA . TYR A 1 81 ? 35.09500 -2.31500 43.73800 1.000 59.58401 343 TYR A CA 1
ATOM 593 C C . TYR A 1 81 ? 34.84100 -3.22200 44.93400 1.000 64.41514 343 TYR A C 1
ATOM 594 O O . TYR A 1 81 ? 35.64700 -3.25100 45.86900 1.000 66.58385 343 TYR A O 1
ATOM 603 N N . LYS A 1 82 ? 33.73900 -3.97200 44.92800 1.000 66.05930 344 LYS A N 1
ATOM 604 C CA . LYS A 1 82 ? 33.30400 -4.68600 46.11700 1.000 68.86787 344 LYS A CA 1
ATOM 605 C C . LYS A 1 82 ? 33.30300 -6.20100 45.98800 1.000 73.82626 344 LYS A C 1
ATOM 606 O O . LYS A 1 82 ? 33.17000 -6.88200 47.01000 1.000 74.96395 344 LYS A O 1
ATOM 612 N N . HIS A 1 83 ? 33.44500 -6.75100 44.78300 1.000 73.24407 345 HIS A N 1
ATOM 613 C CA . HIS A 1 83 ? 33.26300 -8.18700 44.60800 1.000 74.62102 345 HIS A CA 1
ATOM 614 C C . HIS A 1 83 ? 34.42000 -8.82500 43.84700 1.000 72.82422 345 HIS A C 1
ATOM 615 O O . HIS A 1 83 ? 35.18300 -9.60900 44.41900 1.000 79.41307 345 HIS A O 1
ATOM 622 N N . THR A 1 84 ? 34.56300 -8.50100 42.56000 1.000 68.12242 346 THR A N 1
ATOM 623 C CA . THR A 1 84 ? 35.61800 -9.11500 41.76000 1.000 65.78313 346 THR A CA 1
ATOM 624 C C . THR A 1 84 ? 36.99300 -8.54300 42.07900 1.000 70.27439 346 THR A C 1
ATOM 625 O O . THR A 1 84 ? 38.00100 -9.23900 41.90700 1.000 71.44840 346 THR A O 1
ATOM 629 N N . HIS A 1 85 ? 37.05300 -7.29000 42.53600 1.000 66.34353 347 HIS A N 1
ATOM 630 C CA . HIS A 1 85 ? 38.31300 -6.62100 42.87100 1.000 68.30755 347 HIS A CA 1
ATOM 631 C C . HIS A 1 85 ? 39.25300 -6.56900 41.66800 1.000 65.57949 347 HIS A C 1
ATOM 632 O O . HIS A 1 85 ? 40.47400 -6.67700 41.80300 1.000 66.20979 347 HIS A O 1
ATOM 639 N N . GLU A 1 86 ? 38.67600 -6.39700 40.48200 1.000 64.26207 348 GLU A N 1
ATOM 640 C CA . GLU A 1 86 ? 39.44300 -6.28200 39.24900 1.000 64.58192 348 GLU A CA 1
ATOM 641 C C . GLU A 1 86 ? 39.87200 -4.83200 39.05900 1.000 60.62700 348 GLU A C 1
ATOM 642 O O . GLU A 1 86 ? 39.02600 -3.93700 38.96400 1.000 65.67895 348 GLU A O 1
ATOM 648 N N . LYS A 1 87 ? 41.18400 -4.60400 39.00300 1.000 62.17175 349 LYS A N 1
ATOM 649 C CA . LYS A 1 87 ? 41.76100 -3.26800 38.86600 1.000 56.21177 349 LYS A CA 1
ATOM 650 C C . LYS A 1 87 ? 42.54100 -3.21700 37.55800 1.000 53.67263 349 LYS A C 1
ATOM 651 O O . LYS A 1 87 ? 43.72700 -3.57700 37.51500 1.000 59.84043 349 LYS A O 1
ATOM 657 N N . PRO A 1 88 ? 41.91100 -2.77200 36.46500 1.000 61.10305 350 PRO A N 1
ATOM 658 C CA . PRO A 1 88 ? 42.56400 -2.86700 35.14900 1.000 61.43982 350 PRO A CA 1
ATOM 659 C C . PRO A 1 88 ? 43.64900 -1.83300 34.91200 1.000 61.05111 350 PRO A C 1
ATOM 660 O O . PRO A 1 88 ? 44.48100 -2.03600 34.01700 1.000 66.52167 350 PRO A O 1
ATOM 664 N N . PHE A 1 89 ? 43.67200 -0.74000 35.66700 1.000 56.46099 351 PHE A N 1
ATOM 665 C CA . PHE A 1 89 ? 44.60200 0.36000 35.43500 1.000 52.83766 351 PHE A CA 1
ATOM 666 C C . PHE A 1 89 ? 45.67400 0.32000 36.51500 1.000 58.27037 351 PHE A C 1
ATOM 667 O O . PHE A 1 89 ? 45.39100 0.56500 37.69300 1.000 54.75810 351 PHE A O 1
ATOM 675 N N . LYS A 1 90 ? 46.90200 0.01200 36.10700 1.000 53.51267 352 LYS A N 1
ATOM 676 C CA . LYS A 1 90 ? 47.99800 -0.24400 37.02500 1.000 55.10566 352 LYS A CA 1
ATOM 677 C C . LYS A 1 90 ? 49.09300 0.79700 36.83800 1.000 54.82708 352 LYS A C 1
ATOM 678 O O . LYS A 1 90 ? 49.31600 1.29900 35.73300 1.000 54.22042 352 LYS A O 1
ATOM 684 N N . CYS A 1 91 ? 49.76700 1.12100 37.93800 1.000 52.24341 353 CYS A N 1
ATOM 685 C CA . CYS A 1 91 ? 50.87500 2.06300 37.91000 1.000 52.22548 353 CYS A CA 1
ATOM 686 C C . CYS A 1 91 ? 52.12900 1.37800 37.38000 1.000 54.37494 353 CYS A C 1
ATOM 687 O O . CYS A 1 91 ? 52.37900 0.20300 37.66100 1.000 55.42148 353 CYS A O 1
ATOM 690 N N . SER A 1 92 ? 52.91200 2.11800 36.59800 1.000 57.23845 354 SER A N 1
ATOM 691 C CA . SER A 1 92 ? 54.15200 1.59400 36.04200 1.000 57.53965 354 SER A CA 1
ATOM 692 C C . SER A 1 92 ? 55.35200 1.81400 36.95300 1.000 57.42046 354 SER A C 1
ATOM 693 O O . SER A 1 92 ? 56.44100 1.31800 36.64600 1.000 59.39975 354 SER A O 1
ATOM 696 N N . MET A 1 93 ? 55.18300 2.54200 38.05700 1.000 56.28351 355 MET A N 1
ATOM 697 C CA . MET A 1 93 ? 56.27600 2.82100 38.97500 1.000 55.27461 355 MET A CA 1
ATOM 698 C C . MET A 1 93 ? 56.19000 2.05000 40.28400 1.000 54.60969 355 MET A C 1
ATOM 699 O O . MET A 1 93 ? 57.21000 1.91500 40.96700 1.000 59.67634 355 MET A O 1
ATOM 704 N N . CYS A 1 94 ? 55.01500 1.54200 40.64500 1.000 53.60485 356 CYS A N 1
ATOM 705 C CA . CYS A 1 94 ? 54.86100 0.71400 41.83400 1.000 56.95727 356 CYS A CA 1
ATOM 706 C C . CYS A 1 94 ? 53.77200 -0.31800 41.55700 1.000 55.65456 356 CYS A C 1
ATOM 707 O O . CYS A 1 94 ? 53.30000 -0.45700 40.42500 1.000 54.81442 356 CYS A O 1
ATOM 710 N N . ASP A 1 95 ? 53.37000 -1.04500 42.59700 1.000 53.30781 357 ASP A N 1
ATOM 711 C CA . ASP A 1 95 ? 52.37600 -2.10300 42.47100 1.000 55.42723 357 ASP A CA 1
ATOM 712 C C . ASP A 1 95 ? 50.94500 -1.60000 42.61500 1.000 56.43325 357 ASP A C 1
ATOM 713 O O . ASP A 1 95 ? 50.02200 -2.41600 42.70000 1.000 57.50301 357 ASP A O 1
ATOM 718 N N . TYR A 1 96 ? 50.73700 -0.28700 42.64100 1.000 50.94512 358 TYR A N 1
ATOM 719 C CA . TYR A 1 96 ? 49.39500 0.24600 42.82400 1.000 49.98961 358 TYR A CA 1
ATOM 720 C C . TYR A 1 96 ? 48.54600 0.02000 41.57900 1.000 53.88939 358 TYR A C 1
ATOM 721 O O . TYR A 1 96 ? 49.03500 0.08600 40.44800 1.000 51.22334 358 TYR A O 1
ATOM 730 N N . ALA A 1 97 ? 47.26000 -0.24300 41.79900 1.000 49.46740 359 ALA A N 1
ATOM 731 C CA . ALA A 1 97 ? 46.30000 -0.40000 40.72000 1.000 50.36487 359 ALA A CA 1
ATOM 732 C C . ALA A 1 97 ? 44.94600 0.08900 41.20700 1.000 51.88606 359 ALA A C 1
ATOM 733 O O . ALA A 1 97 ? 44.64300 0.02800 42.40200 1.000 53.50090 359 ALA A O 1
ATOM 735 N N . SER A 1 98 ? 44.13600 0.57900 40.27300 1.000 51.91498 360 SER A N 1
ATOM 736 C CA . SER A 1 98 ? 42.83300 1.13000 40.60900 1.000 47.49234 360 SER A CA 1
ATOM 737 C C . SER A 1 98 ? 41.80700 0.68200 39.57900 1.000 51.40018 360 SER A C 1
ATOM 738 O O . SER A 1 98 ? 42.14700 0.23200 38.48200 1.000 49.03905 360 SER A O 1
ATOM 741 N N . VAL A 1 99 ? 40.53600 0.82300 39.95300 1.000 48.88356 361 VAL A N 1
ATOM 742 C CA . VAL A 1 99 ? 39.44900 0.44500 39.06000 1.000 50.07753 361 VAL A CA 1
ATOM 743 C C . VAL A 1 99 ? 39.24600 1.49000 37.96800 1.000 52.92759 361 VAL A C 1
ATOM 744 O O . VAL A 1 99 ? 38.89700 1.14500 36.83300 1.000 53.74730 361 VAL A O 1
ATOM 748 N N . GLU A 1 100 ? 39.47200 2.76700 38.27200 1.000 46.80653 362 GLU A N 1
ATOM 749 C CA . GLU A 1 100 ? 39.20700 3.85000 37.33800 1.000 50.33669 362 GLU A CA 1
ATOM 750 C C . GLU A 1 100 ? 40.50200 4.55100 36.94800 1.000 50.98410 362 GLU A C 1
ATOM 751 O O . GLU A 1 100 ? 41.50100 4.51200 37.67300 1.000 48.40686 362 GLU A O 1
ATOM 757 N N . VAL A 1 101 ? 40.46100 5.20900 35.78700 1.000 48.72014 363 VAL A N 1
ATOM 758 C CA . VAL A 1 101 ? 41.64900 5.86600 35.24700 1.000 48.35835 363 VAL A CA 1
ATOM 759 C C . VAL A 1 101 ? 42.01800 7.08200 36.08500 1.000 47.03979 363 VAL A C 1
ATOM 760 O O . VAL A 1 101 ? 43.19200 7.29800 36.40800 1.000 51.02248 363 VAL A O 1
ATOM 764 N N . SER A 1 102 ? 41.02600 7.90700 36.43100 1.000 46.27970 364 SER A N 1
ATOM 765 C CA . SER A 1 102 ? 41.31100 9.14200 37.15400 1.000 50.66368 364 SER A CA 1
ATOM 766 C C . SER A 1 102 ? 41.90100 8.86300 38.53000 1.000 46.67830 364 SER A C 1
ATOM 767 O O . SER A 1 102 ? 42.68700 9.66800 39.04200 1.000 51.85873 364 SER A O 1
ATOM 770 N N . THR A 1 103 ? 41.53700 7.73400 39.14200 1.000 47.27132 365 THR A N 1
ATOM 771 C CA . THR A 1 103 ? 42.15600 7.35300 40.40600 1.000 48.63927 365 THR A CA 1
ATOM 772 C C . THR A 1 103 ? 43.64300 7.07600 40.22300 1.000 46.53190 365 THR A C 1
ATOM 773 O O . THR A 1 103 ? 44.46300 7.49000 41.05100 1.000 47.78400 365 THR A O 1
ATOM 777 N N . LEU A 1 104 ? 44.01000 6.38800 39.13900 1.000 44.88650 366 LEU A N 1
ATOM 778 C CA . LEU A 1 104 ? 45.42100 6.12500 38.87600 1.000 45.67356 366 LEU A CA 1
ATOM 779 C C . LEU A 1 104 ? 46.17100 7.41100 38.55400 1.000 45.97967 366 LEU A C 1
ATOM 780 O O . LEU A 1 104 ? 47.31700 7.58900 38.98200 1.000 47.15475 366 LEU A O 1
ATOM 785 N N . LYS A 1 105 ? 45.54400 8.32000 37.80200 1.000 47.81484 367 LYS A N 1
ATOM 786 C CA . LYS A 1 105 ? 46.19100 9.59300 37.49800 1.000 48.85019 367 LYS A CA 1
ATOM 787 C C . LYS A 1 105 ? 46.41000 10.41300 38.76400 1.000 46.01118 367 LYS A C 1
ATOM 788 O O . LYS A 1 105 ? 47.42400 11.10900 38.89400 1.000 45.72102 367 LYS A O 1
ATOM 794 N N . ARG A 1 106 ? 45.46900 10.34300 39.70800 1.000 44.23002 368 ARG A N 1
ATOM 795 C CA . ARG A 1 106 ? 45.67400 10.98900 41.00000 1.000 47.56424 368 ARG A CA 1
ATOM 796 C C . ARG A 1 106 ? 46.84300 10.35500 41.74400 1.000 45.59473 368 ARG A C 1
ATOM 797 O O . ARG A 1 106 ? 47.61000 11.04900 42.42000 1.000 52.05768 368 ARG A O 1
ATOM 805 N N . HIS A 1 107 ? 47.00200 9.03400 41.61900 1.000 49.11297 369 HIS A N 1
ATOM 806 C CA . HIS A 1 107 ? 48.13200 8.35400 42.24400 1.000 45.45166 369 HIS A CA 1
ATOM 807 C C . HIS A 1 107 ? 49.44900 8.74800 41.58800 1.000 49.12212 369 HIS A C 1
ATOM 808 O O . HIS A 1 107 ? 50.46100 8.92600 42.27600 1.000 47.02500 369 HIS A O 1
ATOM 815 N N . ILE A 1 108 ? 49.45900 8.88600 40.25900 1.000 46.38647 370 ILE A N 1
ATOM 816 C CA . ILE A 1 108 ? 50.69600 9.22700 39.55900 1.000 48.23782 370 ILE A CA 1
ATOM 817 C C . ILE A 1 108 ? 51.18900 10.60400 39.98800 1.000 49.85013 370 ILE A C 1
ATOM 818 O O . ILE A 1 108 ? 52.39800 10.83800 40.10900 1.000 50.87723 370 ILE A O 1
ATOM 823 N N . ARG A 1 109 ? 50.26300 11.53000 40.25000 1.000 48.50748 371 ARG A N 1
ATOM 824 C CA . ARG A 1 109 ? 50.65600 12.86800 40.67700 1.000 52.79818 371 ARG A CA 1
ATOM 825 C C . ARG A 1 109 ? 51.29200 12.87300 42.06400 1.000 54.47007 371 ARG A C 1
ATOM 826 O O . ARG A 1 109 ? 51.95500 13.85100 42.42200 1.000 59.01149 371 ARG A O 1
ATOM 834 N N . SER A 1 110 ? 51.10900 11.81100 42.85200 1.000 49.98087 372 SER A N 1
ATOM 835 C CA . SER A 1 110 ? 51.88500 11.67400 44.08000 1.000 52.89493 372 SER A CA 1
ATOM 836 C C . SER A 1 110 ? 53.33100 11.29400 43.79000 1.000 58.89414 372 SER A C 1
ATOM 837 O O . SER A 1 110 ? 54.23200 11.69500 44.53400 1.000 60.14579 372 SER A O 1
ATOM 840 N N . HIS A 1 111 ? 53.57200 10.52900 42.72100 1.000 54.21076 373 HIS A N 1
ATOM 841 C CA . HIS A 1 111 ? 54.94300 10.22900 42.31900 1.000 56.98478 373 HIS A CA 1
ATOM 842 C C . HIS A 1 111 ? 55.63500 11.47200 41.77300 1.000 57.75348 373 HIS A C 1
ATOM 843 O O . HIS A 1 111 ? 56.79000 11.75400 42.11300 1.000 58.67758 373 HIS A O 1
ATOM 850 N N . THR A 1 112 ? 54.94200 12.22400 40.91900 1.000 56.21118 374 THR A N 1
ATOM 851 C CA . THR A 1 112 ? 55.53800 13.36100 40.23100 1.000 60.97787 374 THR A CA 1
ATOM 852 C C . THR A 1 112 ? 55.44400 14.65900 41.01800 1.000 62.15698 374 THR A C 1
ATOM 853 O O . THR A 1 112 ? 56.23300 15.57700 40.76400 1.000 68.17417 374 THR A O 1
ATOM 857 N N . GLY A 1 113 ? 54.50900 14.76200 41.95900 1.000 67.39575 375 GLY A N 1
ATOM 858 C CA . GLY A 1 113 ? 54.31100 15.99900 42.68200 1.000 64.42853 375 GLY A CA 1
ATOM 859 C C . GLY A 1 113 ? 53.56100 17.06700 41.92000 1.000 67.70046 375 GLY A C 1
ATOM 860 O O . GLY A 1 113 ? 53.53000 18.21800 42.36900 1.000 71.85748 375 GLY A O 1
ATOM 861 N N . GLU A 1 114 ? 52.96000 16.72500 40.78200 1.000 66.07233 376 GLU A N 1
ATOM 862 C CA . GLU A 1 114 ? 52.22000 17.70400 39.99800 1.000 66.88987 376 GLU A CA 1
ATOM 863 C C . GLU A 1 114 ? 51.01800 18.21600 40.78000 1.000 65.90614 376 GLU A C 1
ATOM 864 O O . GLU A 1 114 ? 50.19100 17.43400 41.25800 1.000 62.98768 376 GLU A O 1
ATOM 870 N N . ARG A 1 115 ? 50.92800 19.54100 40.91300 1.000 66.46261 377 ARG A N 1
ATOM 871 C CA . ARG A 1 115 ? 49.83700 20.21200 41.61900 1.000 63.24740 377 ARG A CA 1
ATOM 872 C C . ARG A 1 115 ? 49.18800 21.19500 40.65500 1.000 67.46948 377 ARG A C 1
ATOM 873 O O . ARG A 1 115 ? 49.54300 22.38400 40.63200 1.000 68.49244 377 ARG A O 1
ATOM 881 N N . PRO A 1 116 ? 48.22800 20.75000 39.84500 1.000 66.91181 378 PRO A N 1
ATOM 882 C CA . PRO A 1 116 ? 47.64800 21.61800 38.81400 1.000 69.51063 378 PRO A CA 1
ATOM 883 C C . PRO A 1 116 ? 46.44900 22.44300 39.25700 1.000 67.70429 378 PRO A C 1
ATOM 884 O O . PRO A 1 116 ? 45.94800 23.23900 38.45500 1.000 72.90422 378 PRO A O 1
ATOM 888 N N . PHE A 1 117 ? 45.98200 22.29200 40.49200 1.000 68.73571 379 PHE A N 1
ATOM 889 C CA . PHE A 1 117 ? 44.79500 22.99100 40.98000 1.000 67.18468 379 PHE A CA 1
ATOM 890 C C . PHE A 1 117 ? 45.24900 24.05200 41.98100 1.000 65.28188 379 PHE A C 1
ATOM 891 O O . PHE A 1 117 ? 45.39200 23.78300 43.17400 1.000 64.59711 379 PHE A O 1
ATOM 899 N N . GLN A 1 118 ? 45.46900 25.26600 41.47900 1.000 65.73171 380 GLN A N 1
ATOM 900 C CA . GLN A 1 118 ? 45.98000 26.35700 42.29700 1.000 66.60192 380 GLN A CA 1
ATOM 901 C C . GLN A 1 118 ? 44.85100 27.05700 43.04000 1.000 67.42856 380 GLN A C 1
ATOM 902 O O . GLN A 1 118 ? 43.78800 27.32900 42.47400 1.000 65.21388 380 GLN A O 1
ATOM 908 N N . CYS A 1 119 ? 45.08800 27.35000 44.31600 1.000 65.21377 381 CYS A N 1
ATOM 909 C CA . CYS A 1 119 ? 44.14300 28.15300 45.07700 1.000 64.94885 381 CYS A CA 1
ATOM 910 C C . CYS A 1 119 ? 44.21800 29.60600 44.62700 1.000 65.87491 381 CYS A C 1
ATOM 911 O O . CYS A 1 119 ? 45.30300 30.15300 44.40900 1.000 64.19784 381 CYS A O 1
ATOM 914 N N . SER A 1 120 ? 43.05100 30.22900 44.48000 1.000 64.95904 382 SER A N 1
ATOM 915 C CA . SER A 1 120 ? 42.96200 31.59900 43.99300 1.000 65.13586 382 SER A CA 1
ATOM 916 C C . SER A 1 120 ? 43.16700 32.63900 45.08600 1.000 67.40044 382 SER A C 1
ATOM 917 O O . SER A 1 120 ? 43.17900 33.83700 44.78200 1.000 69.06874 382 SER A O 1
ATOM 920 N N . LEU A 1 121 ? 43.33200 32.22200 46.34200 1.000 64.04162 383 LEU A N 1
ATOM 921 C CA . LEU A 1 121 ? 43.50900 33.15100 47.44700 1.000 60.33462 383 LEU A CA 1
ATOM 922 C C . LEU A 1 121 ? 44.84800 33.02000 48.15800 1.000 64.31962 383 LEU A C 1
ATOM 923 O O . LEU A 1 121 ? 45.20900 33.92200 48.92200 1.000 63.72626 383 LEU A O 1
ATOM 928 N N . CYS A 1 122 ? 45.59000 31.93700 47.94000 1.000 63.28518 384 CYS A N 1
ATOM 929 C CA . CYS A 1 122 ? 46.91000 31.77900 48.53200 1.000 63.31241 384 CYS A CA 1
ATOM 930 C C . CYS A 1 122 ? 47.75600 30.91600 47.60500 1.000 65.09774 384 CYS A C 1
ATOM 931 O O . CYS A 1 122 ? 47.31500 30.50800 46.52700 1.000 69.49194 384 CYS A O 1
ATOM 934 N N . SER A 1 123 ? 48.98200 30.63200 48.04000 1.000 64.67176 385 SER A N 1
ATOM 935 C CA . SER A 1 123 ? 49.94600 29.91100 47.21900 1.000 68.15213 385 SER A CA 1
ATOM 936 C C . SER A 1 123 ? 49.71600 28.40500 47.19900 1.000 63.98207 385 SER A C 1
ATOM 937 O O . SER A 1 123 ? 50.46300 27.69500 46.51900 1.000 66.36083 385 SER A O 1
ATOM 940 N N . TYR A 1 124 ? 48.71300 27.90200 47.91400 1.000 62.36243 386 TYR A N 1
ATOM 941 C CA . TYR A 1 124 ? 48.49000 26.46500 47.98100 1.000 61.21754 386 TYR A CA 1
ATOM 942 C C . TYR A 1 124 ? 48.00900 25.92000 46.64000 1.000 65.40897 386 TYR A C 1
ATOM 943 O O . TYR A 1 124 ? 47.28700 26.58400 45.89100 1.000 62.32923 386 TYR A O 1
ATOM 952 N N . ALA A 1 125 ? 48.42400 24.69000 46.34300 1.000 61.32078 387 ALA A N 1
ATOM 953 C CA . ALA A 1 125 ? 47.97900 23.97000 45.16000 1.000 61.87292 387 ALA A CA 1
ATOM 954 C C . ALA A 1 125 ? 47.89200 22.49100 45.50500 1.000 60.97217 387 ALA A C 1
ATOM 955 O O . ALA A 1 125 ? 48.77800 21.95400 46.17400 1.000 60.68054 387 ALA A O 1
ATOM 957 N N . SER A 1 126 ? 46.82700 21.84000 45.05000 1.000 57.33078 388 SER A N 1
ATOM 958 C CA . SER A 1 126 ? 46.55500 20.45200 45.39500 1.000 57.80460 388 SER A CA 1
ATOM 959 C C . SER A 1 126 ? 46.65500 19.55900 44.16600 1.000 58.83204 388 SER A C 1
ATOM 960 O O . SER A 1 126 ? 46.66100 20.02000 43.02100 1.000 61.57037 388 SER A O 1
ATOM 963 N N . ARG A 1 127 ? 46.72800 18.25400 44.42900 1.000 55.48099 389 ARG A N 1
ATOM 964 C CA . ARG A 1 127 ? 46.76200 17.23600 43.39100 1.000 59.14899 389 ARG A CA 1
ATOM 965 C C . ARG A 1 127 ? 45.37600 16.74400 42.99500 1.000 57.80872 389 ARG A C 1
ATOM 966 O O . ARG A 1 127 ? 45.26200 15.95500 42.05000 1.000 59.51837 389 ARG A O 1
ATOM 974 N N . ASP A 1 128 ? 44.33000 17.18500 43.68900 1.000 58.14722 390 ASP A N 1
ATOM 975 C CA . ASP A 1 128 ? 42.96800 16.74300 43.43300 1.000 61.71982 390 ASP A CA 1
ATOM 976 C C . ASP A 1 128 ? 42.03000 17.93500 43.55300 1.000 61.99623 390 ASP A C 1
ATOM 977 O O . ASP A 1 128 ? 42.29000 18.87400 44.31000 1.000 60.88628 390 ASP A O 1
ATOM 982 N N . THR A 1 129 ? 40.93100 17.88800 42.79400 1.000 67.85645 391 THR A N 1
ATOM 983 C CA . THR A 1 129 ? 39.95700 18.97500 42.84000 1.000 67.44893 391 THR A CA 1
ATOM 984 C C . THR A 1 129 ? 39.27000 19.04500 44.19900 1.000 63.06748 391 THR A C 1
ATOM 985 O O . THR A 1 129 ? 39.03300 20.13900 44.72300 1.000 64.65806 391 THR A O 1
ATOM 989 N N . TYR A 1 130 ? 38.94400 17.88900 44.78300 1.000 65.77435 392 TYR A N 1
ATOM 990 C CA . TYR A 1 130 ? 38.30100 17.88100 46.09300 1.000 68.36658 392 TYR A CA 1
ATOM 991 C C . TYR A 1 130 ? 39.21000 18.47500 47.16100 1.000 62.19433 392 TYR A C 1
ATOM 992 O O . TYR A 1 130 ? 38.74600 19.21000 48.04100 1.000 64.15660 392 TYR A O 1
ATOM 1001 N N . LYS A 1 131 ? 40.50600 18.15600 47.11100 1.000 64.36472 393 LYS A N 1
ATOM 1002 C CA . LYS A 1 131 ?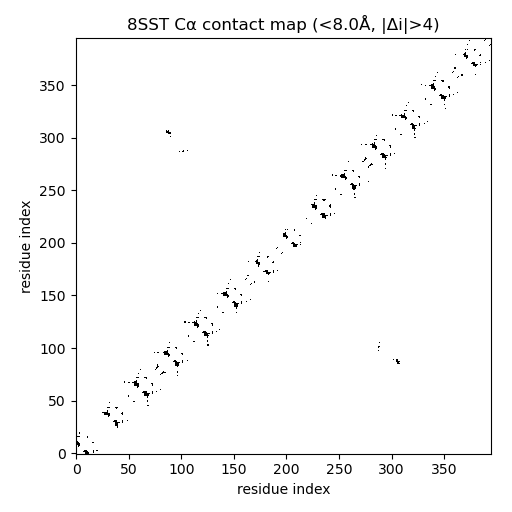 41.42800 18.66100 48.12300 1.000 54.58740 393 LYS A CA 1
ATOM 1003 C C . LYS A 1 131 ? 41.50300 20.18000 48.10300 1.000 54.39415 393 LYS A C 1
ATOM 1004 O O . LYS A 1 131 ? 41.68400 20.80700 49.15300 1.000 52.35864 393 LYS A O 1
ATOM 1010 N N . LEU A 1 132 ? 41.36800 20.78800 46.92300 1.000 56.60079 394 LEU A N 1
ATOM 1011 C CA . LEU A 1 132 ? 41.31800 22.24300 46.85000 1.000 58.90528 394 LEU A CA 1
ATOM 1012 C C . LEU A 1 132 ? 40.03400 22.77700 47.47000 1.000 54.92652 394 LEU A C 1
ATOM 1013 O O . LEU A 1 132 ? 40.05500 23.79000 48.17900 1.000 53.83637 394 LEU A O 1
ATOM 1018 N N . LYS A 1 133 ? 38.90600 22.10600 47.21800 1.000 56.60620 395 LYS A N 1
ATOM 1019 C CA . LYS A 1 133 ? 37.64200 22.53900 47.80400 1.000 61.62012 395 LYS A CA 1
ATOM 1020 C C . LYS A 1 133 ? 37.66400 22.40600 49.32100 1.000 56.74205 395 LYS A C 1
ATOM 1021 O O . LYS A 1 133 ? 37.15200 23.27800 50.03200 1.000 57.72090 395 LYS A O 1
ATOM 1027 N N . ARG A 1 134 ? 38.25100 21.32200 49.83400 1.000 58.10744 396 ARG A N 1
ATOM 1028 C CA . ARG A 1 134 ? 38.41400 21.19000 51.27700 1.000 52.41539 396 ARG A CA 1
ATOM 1029 C C . ARG A 1 134 ? 39.33000 22.27300 51.82700 1.000 51.17287 396 ARG A C 1
ATOM 1030 O O . ARG A 1 134 ? 39.11700 22.76100 52.94400 1.000 48.57839 396 ARG A O 1
ATOM 1038 N N . HIS A 1 135 ? 40.34500 22.66700 51.05600 1.000 46.19425 397 HIS A N 1
ATOM 1039 C CA . HIS A 1 135 ? 41.24000 23.73300 51.48900 1.000 48.78223 397 HIS A CA 1
ATOM 1040 C C . HIS A 1 135 ? 40.53000 25.08000 51.54900 1.000 50.70472 397 HIS A C 1
ATOM 1041 O O . HIS A 1 135 ? 40.88700 25.92800 52.37600 1.000 51.62211 397 HIS A O 1
ATOM 1048 N N . MET A 1 136 ? 39.52600 25.29600 50.69600 1.000 48.79913 398 MET A N 1
ATOM 1049 C CA . MET A 1 136 ? 38.83800 26.58300 50.67700 1.000 56.68592 398 MET A CA 1
ATOM 1050 C C . MET A 1 136 ? 38.08800 26.86200 51.97300 1.000 51.02116 398 MET A C 1
ATOM 1051 O O . MET A 1 136 ? 37.77300 28.02300 52.25300 1.000 52.16098 398 MET A O 1
ATOM 1056 N N . ARG A 1 137 ? 37.79500 25.83000 52.76900 1.000 52.40744 399 ARG A N 1
ATOM 1057 C CA . ARG A 1 137 ? 37.15100 26.04700 54.05900 1.000 51.85024 399 ARG A CA 1
ATOM 1058 C C . ARG A 1 137 ? 38.04200 26.82000 55.02100 1.000 51.93097 399 ARG A C 1
ATOM 1059 O O . ARG A 1 137 ? 37.52800 27.45300 55.94900 1.000 51.29207 399 ARG A O 1
ATOM 1067 N N . THR A 1 138 ? 39.36300 26.78300 54.82100 1.000 47.48923 400 THR A N 1
ATOM 1068 C CA . THR A 1 138 ? 40.26100 27.57500 55.65500 1.000 46.98923 400 THR A CA 1
ATOM 1069 C C . THR A 1 138 ? 40.08800 29.06700 55.40500 1.000 52.53281 400 THR A C 1
ATOM 1070 O O . THR A 1 138 ? 40.30300 29.87400 56.31600 1.000 51.80263 400 THR A O 1
ATOM 1074 N N . HIS A 1 139 ? 39.71000 29.45400 54.18600 1.000 47.63144 401 HIS A N 1
ATOM 1075 C CA . HIS A 1 139 ? 39.49900 30.86100 53.87200 1.000 52.16096 401 HIS A CA 1
ATOM 1076 C C . HIS A 1 139 ? 38.08200 31.32600 54.17500 1.000 52.76192 401 HIS A C 1
ATOM 1077 O O . HIS A 1 139 ? 37.87800 32.50700 54.48100 1.000 56.10999 401 HIS A O 1
ATOM 1084 N N . SER A 1 140 ? 37.09900 30.42800 54.09600 1.000 53.66693 402 SER A N 1
ATOM 1085 C CA . SER A 1 140 ? 35.70300 30.79300 54.29700 1.000 58.47741 402 SER A CA 1
ATOM 1086 C C . SER A 1 140 ? 35.20400 30.53500 55.71100 1.000 58.57015 402 SER A C 1
ATOM 1087 O O . SER A 1 140 ? 34.14100 31.04900 56.07700 1.000 61.42381 402 SER A O 1
ATOM 1090 N N . GLY A 1 141 ? 35.93500 29.76000 56.50900 1.000 58.20131 403 GLY A N 1
ATOM 1091 C CA . GLY A 1 141 ? 35.49100 29.45700 57.85500 1.000 56.12110 403 GLY A CA 1
ATOM 1092 C C . GLY A 1 141 ? 34.28900 28.54500 57.93400 1.000 56.21971 403 GLY A C 1
ATOM 1093 O O . GLY A 1 141 ? 33.63400 28.48800 58.97700 1.000 62.33688 403 GLY A O 1
ATOM 1094 N N . GLU A 1 142 ? 33.97800 27.82800 56.85800 1.000 55.99565 404 GLU A N 1
ATOM 1095 C CA . GLU A 1 142 ? 32.82600 26.93800 56.85900 1.000 57.43712 404 GLU A CA 1
ATOM 1096 C C . GLU A 1 142 ? 33.09900 25.70800 57.71600 1.000 56.39175 404 GLU A C 1
ATOM 1097 O O . GLU A 1 142 ? 34.18700 25.12700 57.67100 1.000 51.24377 404 GLU A O 1
ATOM 1103 N N . LYS A 1 143 ? 32.10000 25.31600 58.50700 1.000 60.68573 405 LYS A N 1
ATOM 1104 C CA . LYS A 1 143 ? 32.17500 24.13500 59.36700 1.000 55.64023 405 LYS A CA 1
ATOM 1105 C C . LYS A 1 143 ? 30.96500 23.26200 59.06400 1.000 57.43458 405 LYS A C 1
ATOM 1106 O O . LYS A 1 143 ? 29.93300 23.35100 59.74400 1.000 60.21786 405 LYS A O 1
ATOM 1112 N N . PRO A 1 144 ? 31.05600 22.39800 58.04700 1.000 62.17053 406 PRO A N 1
ATOM 1113 C CA . PRO A 1 144 ? 29.86400 21.65900 57.60100 1.000 61.24667 406 PRO A CA 1
ATOM 1114 C C . PRO A 1 144 ? 29.44900 20.51800 58.51300 1.000 66.39020 406 PRO A C 1
ATOM 1115 O O . PRO A 1 144 ? 28.29100 20.08600 58.43500 1.000 67.29323 406 PRO A O 1
ATOM 1119 N N . TYR A 1 145 ? 30.33700 20.01400 59.36300 1.000 60.83549 407 TYR A N 1
ATOM 1120 C CA . TYR A 1 145 ? 30.08100 18.81300 60.14700 1.000 67.01555 407 TYR A CA 1
ATOM 1121 C C . TYR A 1 145 ? 29.80300 19.18700 61.59600 1.000 66.38950 407 TYR A C 1
ATOM 1122 O O . TYR A 1 145 ? 30.51900 20.00900 62.17800 1.000 64.33378 407 TYR A O 1
ATOM 1131 N N . GLU A 1 146 ? 28.76900 18.57800 62.17400 1.000 71.91916 408 GLU A N 1
ATOM 1132 C CA . GLU A 1 146 ? 28.30300 18.90900 63.51400 1.000 72.96412 408 GLU A CA 1
ATOM 1133 C C . GLU A 1 146 ? 28.23700 17.64700 64.36000 1.000 72.36244 408 GLU A C 1
ATOM 1134 O O . GLU A 1 146 ? 27.73500 16.61400 63.90400 1.000 76.86432 408 GLU A O 1
ATOM 1140 N N . CYS A 1 147 ? 28.74200 17.73400 65.58900 1.000 68.89177 409 CYS A N 1
ATOM 1141 C CA . CYS A 1 147 ? 28.65700 16.62000 66.52300 1.000 71.56347 409 CYS A CA 1
ATOM 1142 C C . CYS A 1 147 ? 27.20800 16.40000 66.93700 1.000 73.73107 409 CYS A C 1
ATOM 1143 O O . CYS A 1 147 ? 26.52500 17.33400 67.36600 1.000 75.44849 409 CYS A O 1
ATOM 1146 N N . TYR A 1 148 ? 26.73300 15.16300 66.80800 1.000 77.68776 410 TYR A N 1
ATOM 1147 C CA . TYR A 1 148 ? 25.34100 14.85900 67.11200 1.000 80.43488 410 TYR A CA 1
ATOM 1148 C C . TYR A 1 148 ? 25.05600 14.79700 68.60800 1.000 81.39208 410 TYR A C 1
ATOM 1149 O O . TYR A 1 148 ? 23.91400 14.51800 68.99200 1.000 82.92292 410 TYR A O 1
ATOM 1158 N N . ILE A 1 149 ? 26.04900 15.05500 69.45700 1.000 78.69764 411 ILE A N 1
ATOM 1159 C CA . ILE A 1 149 ? 25.89100 14.98800 70.90800 1.000 81.76606 411 ILE A CA 1
ATOM 1160 C C . ILE A 1 149 ? 25.90900 16.38100 71.53400 1.000 84.39484 411 ILE A C 1
ATOM 1161 O O . ILE A 1 149 ? 24.93600 16.80000 72.16400 1.000 90.35142 411 ILE A O 1
ATOM 1166 N N . CYS A 1 150 ? 27.00800 17.11600 71.37000 1.000 78.89177 412 CYS A N 1
ATOM 1167 C CA . CYS A 1 150 ? 27.14000 18.44900 71.94200 1.000 74.36747 412 CYS A CA 1
ATOM 1168 C C . CYS A 1 150 ? 26.92900 19.56000 70.92100 1.000 72.02868 412 CYS A C 1
ATOM 1169 O O . CYS A 1 150 ? 27.02100 20.73800 71.28300 1.000 65.95964 412 CYS A O 1
ATOM 1172 N N . HIS A 1 151 ? 26.66600 19.21200 69.66000 1.000 71.36943 413 HIS A N 1
ATOM 1173 C CA . HIS A 1 151 ? 26.34900 20.18700 68.61400 1.000 71.03966 413 HIS A CA 1
ATOM 1174 C C . HIS A 1 151 ? 27.51600 21.13700 68.34700 1.000 68.60550 413 HIS A C 1
ATOM 1175 O O . HIS A 1 151 ? 27.32200 22.31500 68.04100 1.000 72.09788 413 HIS A O 1
ATOM 1182 N N . ALA A 1 152 ? 28.73600 20.62100 68.45800 1.000 66.71634 414 ALA A N 1
ATOM 1183 C CA . ALA A 1 152 ? 29.92500 21.36800 68.07700 1.000 62.20356 414 ALA A CA 1
ATOM 1184 C C . ALA A 1 152 ? 30.23500 21.13200 66.60400 1.000 59.81696 414 ALA A C 1
ATOM 1185 O O . ALA A 1 152 ? 29.99000 20.05000 66.06400 1.000 63.26254 414 ALA A O 1
ATOM 1187 N N . ARG A 1 153 ? 30.78100 22.15600 65.95600 1.000 61.50696 415 ARG A N 1
ATOM 1188 C CA . ARG A 1 153 ? 31.00100 22.14100 64.51900 1.000 60.43441 415 ARG A CA 1
ATOM 1189 C C . ARG A 1 153 ? 32.48400 21.99200 64.20300 1.000 56.05304 415 ARG A C 1
ATOM 1190 O O . ARG A 1 153 ? 33.34900 22.41900 64.97300 1.000 51.81134 415 ARG A O 1
ATOM 1198 N N . PHE A 1 154 ? 32.76900 21.37100 63.05800 1.000 52.21770 416 PHE A N 1
ATOM 1199 C CA . PHE A 1 154 ? 34.13600 21.09200 62.64000 1.000 53.05288 416 PHE A CA 1
ATOM 1200 C C . PHE A 1 154 ? 34.25400 21.29700 61.13700 1.000 52.32835 416 PHE A C 1
ATOM 1201 O O . PHE A 1 154 ? 33.26400 21.25200 60.40400 1.000 51.23266 416 PHE A O 1
ATOM 1209 N N . THR A 1 155 ? 35.48900 21.52500 60.67900 1.000 51.57919 417 THR A N 1
ATOM 1210 C CA . THR A 1 155 ? 35.72700 21.76000 59.26000 1.000 45.93302 417 THR A CA 1
ATOM 1211 C C . THR A 1 155 ? 35.87500 20.47000 58.46300 1.000 49.19210 417 THR A C 1
ATOM 1212 O O . THR A 1 155 ? 35.66000 20.48600 57.24700 1.000 51.00093 417 THR A O 1
ATOM 1216 N N . GLN A 1 156 ? 36.23700 19.36200 59.10900 1.000 45.47959 418 GLN A N 1
ATOM 1217 C CA . GLN A 1 156 ? 36.37600 18.08000 58.43400 1.000 50.23891 418 GLN A CA 1
ATOM 1218 C C . GLN A 1 156 ? 35.62800 17.00600 59.21100 1.000 55.35748 418 GLN A C 1
ATOM 1219 O O . GLN A 1 156 ? 35.42900 17.11700 60.42400 1.000 53.86909 418 GLN A O 1
ATOM 1225 N N . SER A 1 157 ? 35.21700 15.95800 58.49200 1.000 54.59132 419 SER A N 1
ATOM 1226 C CA . SER A 1 157 ? 34.44200 14.88900 59.11500 1.000 54.35701 419 SER A CA 1
ATOM 1227 C C . SER A 1 157 ? 35.31100 14.02600 60.02200 1.000 53.93263 419 SER A C 1
ATOM 1228 O O . SER A 1 157 ? 34.85700 13.57900 61.08100 1.000 56.65887 419 SER A O 1
ATOM 1231 N N . GLY A 1 158 ? 36.55700 13.76900 59.61800 1.000 50.97500 420 GLY A N 1
ATOM 1232 C CA . GLY A 1 158 ? 37.44900 12.98900 60.45900 1.000 49.57047 420 GLY A CA 1
ATOM 1233 C C . GLY A 1 158 ? 37.75400 13.66500 61.78000 1.000 46.18062 420 GLY A C 1
ATOM 1234 O O . GLY A 1 158 ? 37.93700 12.99200 62.79800 1.000 45.53646 420 GLY A O 1
ATOM 1235 N N . THR A 1 159 ? 37.81300 14.99700 61.78400 1.000 45.71753 421 THR A N 1
ATOM 1236 C CA . THR A 1 159 ? 37.99600 15.72500 63.03400 1.000 46.03717 421 THR A CA 1
ATOM 1237 C C . THR A 1 159 ? 36.80700 15.52000 63.96400 1.000 47.88188 421 THR A C 1
ATOM 1238 O O . THR A 1 159 ? 36.97800 15.39400 65.18200 1.000 50.31791 421 THR A O 1
ATOM 1242 N N . MET A 1 160 ? 35.59500 15.47400 63.40500 1.000 49.49107 422 MET A N 1
ATOM 1243 C CA . MET A 1 160 ? 34.40700 15.22700 64.21600 1.000 57.12115 422 MET A CA 1
ATOM 1244 C C . MET A 1 160 ? 34.44100 13.83800 64.84100 1.000 61.47641 422 MET A C 1
ATOM 1245 O O . MET A 1 160 ? 34.05800 13.66600 66.00400 1.000 56.00638 422 MET A O 1
ATOM 1250 N N . LYS A 1 161 ? 34.89400 12.83400 64.08500 1.000 54.86329 423 LYS A N 1
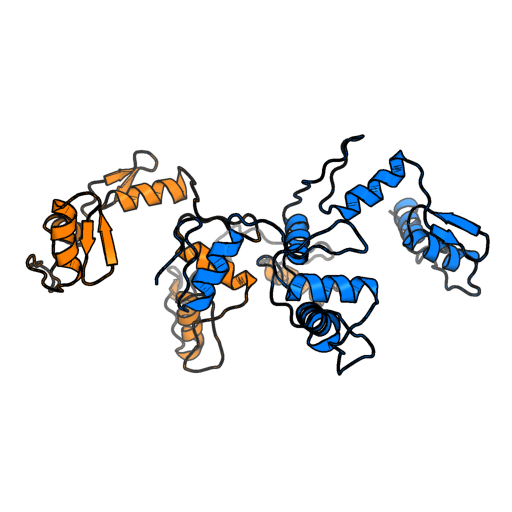ATOM 1251 C CA . LYS A 1 161 ? 34.95200 11.47900 64.62300 1.000 60.20113 423 LYS A CA 1
ATOM 1252 C C . LYS A 1 161 ? 35.97200 11.37700 65.74900 1.000 53.51313 423 LYS A C 1
ATOM 1253 O O . LYS A 1 161 ? 35.72900 10.69800 66.75400 1.000 55.55828 423 LYS A O 1
ATOM 1259 N N . MET A 1 162 ? 37.11900 12.04400 65.60100 1.000 49.66475 424 MET A N 1
ATOM 1260 C CA . MET A 1 162 ? 38.09400 12.08700 66.68600 1.000 48.77852 424 MET A CA 1
ATOM 1261 C C . MET A 1 162 ? 37.52000 12.79200 67.90800 1.000 50.53573 424 MET A C 1
ATOM 1262 O O . MET A 1 162 ? 37.79500 12.40000 69.04800 1.000 48.75150 424 MET A O 1
ATOM 1267 N N . HIS A 1 163 ? 36.71300 13.83300 67.68700 1.000 52.00841 425 HIS A N 1
ATOM 1268 C CA . HIS A 1 163 ? 36.07300 14.53100 68.79700 1.000 56.14680 425 HIS A CA 1
ATOM 1269 C C . HIS A 1 163 ? 35.14700 13.60600 69.57700 1.000 58.12363 425 HIS A C 1
ATOM 1270 O O . HIS A 1 163 ? 35.14100 13.62200 70.81300 1.000 58.08709 425 HIS A O 1
ATOM 1277 N N . ILE A 1 164 ? 34.35500 12.79500 68.87300 1.000 58.18773 426 ILE A N 1
ATOM 1278 C CA . ILE A 1 164 ? 33.43300 11.89100 69.55300 1.000 65.97129 426 ILE A CA 1
ATOM 1279 C C . ILE A 1 164 ? 34.20300 10.83100 70.33100 1.000 68.13001 426 ILE A C 1
ATOM 1280 O O . ILE A 1 164 ? 33.79600 10.42800 71.42800 1.000 74.76727 426 ILE A O 1
ATOM 1285 N N . LEU A 1 165 ? 35.33500 10.37800 69.79000 1.000 59.78980 427 LEU A N 1
ATOM 1286 C CA . LEU A 1 165 ? 36.11700 9.34600 70.46300 1.000 59.08854 427 LEU A CA 1
ATOM 1287 C C . LEU A 1 165 ? 36.76600 9.87800 71.73600 1.000 62.16110 427 LEU A C 1
ATOM 1288 O O . LEU A 1 165 ? 36.73600 9.21400 72.77800 1.000 65.40027 427 LEU A O 1
ATOM 1293 N N . GLN A 1 166 ? 37.35000 11.07300 71.67400 1.000 55.19485 428 GLN A N 1
ATOM 1294 C CA . GLN A 1 166 ? 38.13900 11.60300 72.77700 1.000 54.66004 428 GLN A CA 1
ATOM 1295 C C . GLN A 1 166 ? 37.31100 12.31800 73.83600 1.000 61.64975 428 GLN A C 1
ATOM 1296 O O . GLN A 1 166 ? 37.83200 12.58300 74.92400 1.000 61.09149 428 GLN A O 1
ATOM 1302 N N . LYS A 1 167 ? 36.04900 12.64200 73.55700 1.000 59.83290 429 LYS A N 1
ATOM 1303 C CA . LYS A 1 167 ? 35.23500 13.40000 74.50100 1.000 65.60548 429 LYS A CA 1
ATOM 1304 C C . LYS A 1 167 ? 33.91300 12.74600 74.87200 1.000 71.96192 429 LYS A C 1
ATOM 1305 O O . LYS A 1 167 ? 33.37400 13.07000 75.93700 1.000 71.04931 429 LYS A O 1
ATOM 1311 N N . HIS A 1 168 ? 33.37100 11.84900 74.05000 1.000 72.77179 430 HIS A N 1
ATOM 1312 C CA . HIS A 1 168 ? 32.07300 11.25100 74.32200 1.000 76.66697 430 HIS A CA 1
ATOM 1313 C C . HIS A 1 168 ? 32.11900 9.73500 74.46300 1.000 78.40114 430 HIS A C 1
ATOM 1314 O O . HIS A 1 168 ? 31.07900 9.12500 74.73800 1.000 80.48560 430 HIS A O 1
ATOM 1321 N N . THR A 1 169 ? 33.28100 9.11100 74.28900 1.000 75.73005 431 THR A N 1
ATOM 1322 C CA . THR A 1 169 ? 33.42700 7.66700 74.42100 1.000 75.52186 431 THR A CA 1
ATOM 1323 C C . THR A 1 169 ? 34.08000 7.34400 75.75900 1.000 79.37747 431 THR A C 1
ATOM 1324 O O . THR A 1 169 ? 35.11100 7.92800 76.11000 1.000 79.77181 431 THR A O 1
ATOM 1328 N N . GLU A 1 170 ? 33.48000 6.41700 76.50000 1.000 81.51749 432 GLU A N 1
ATOM 1329 C CA . GLU A 1 170 ? 33.95800 6.06200 77.82700 1.000 86.73311 432 GLU A CA 1
ATOM 1330 C C . GLU A 1 170 ? 34.93200 4.89100 77.75900 1.000 84.85868 432 GLU A C 1
ATOM 1331 O O . GLU A 1 170 ? 34.79700 3.99200 76.92400 1.000 79.47941 432 GLU A O 1
ATOM 1333 N N . ASN A 1 171 ? 35.91900 4.91600 78.65700 1.000 83.16961 433 ASN A N 1
ATOM 1334 C CA . ASN A 1 171 ? 36.92600 3.86100 78.78000 1.000 82.80448 433 ASN A CA 1
ATOM 1335 C C . ASN A 1 171 ? 37.67400 3.65400 77.46100 1.000 74.73662 433 ASN A C 1
ATOM 1336 O O . ASN A 1 171 ? 37.59800 2.60100 76.82500 1.000 75.83828 433 ASN A O 1
ATOM 1341 N N . VAL A 1 172 ? 38.40400 4.69000 77.05900 1.000 69.64713 434 VAL A N 1
ATOM 1342 C CA . VAL A 1 172 ? 39.23000 4.65700 75.85800 1.000 63.36601 434 VAL A CA 1
ATOM 1343 C C . VAL A 1 172 ? 40.67000 4.39600 76.27300 1.000 57.36681 434 VAL A C 1
ATOM 1344 O O . VAL A 1 172 ? 41.20000 5.07300 77.16200 1.000 59.88173 434 VAL A O 1
ATOM 1348 N N . ALA A 1 173 ? 41.30100 3.41000 75.63600 1.000 54.10314 435 ALA A N 1
ATOM 1349 C CA . ALA A 1 173 ? 42.68000 3.07300 75.96000 1.000 55.22869 435 ALA A CA 1
ATOM 1350 C C . ALA A 1 173 ? 43.60500 4.23200 75.61300 1.000 49.19153 435 ALA A C 1
ATOM 1351 O O . ALA A 1 173 ? 43.60400 4.72900 74.48400 1.000 51.45035 435 ALA A O 1
ATOM 1353 N N . LYS A 1 174 ? 44.39300 4.66400 76.59100 1.000 54.69529 436 LYS A N 1
ATOM 1354 C CA . LYS A 1 174 ? 45.30800 5.77900 76.41400 1.000 55.83926 436 LYS A CA 1
ATOM 1355 C C . LYS A 1 174 ? 46.73900 5.28200 76.24600 1.000 50.47676 436 LYS A C 1
ATOM 1356 O O . LYS A 1 174 ? 47.06900 4.13400 76.55600 1.000 49.21815 436 LYS A O 1
ATOM 1362 N N . PHE A 1 175 ? 47.59000 6.16900 75.74200 1.000 50.96515 437 PHE A N 1
ATOM 1363 C CA . PHE A 1 175 ? 48.97600 5.84500 75.44100 1.000 49.16308 437 PHE A CA 1
ATOM 1364 C C . PHE A 1 175 ? 49.87500 6.25500 76.59700 1.000 49.50605 437 PHE A C 1
ATOM 1365 O O . PHE A 1 175 ? 49.69400 7.32000 77.19500 1.000 57.66236 437 PHE A O 1
ATOM 1373 N N . HIS A 1 176 ? 50.84700 5.40200 76.90600 1.000 51.65819 438 HIS A N 1
ATOM 1374 C CA . HIS A 1 176 ? 51.79900 5.63200 77.98200 1.000 60.55226 438 HIS A CA 1
ATOM 1375 C C . HIS A 1 176 ? 53.18900 5.76800 77.38100 1.000 61.37142 438 HIS A C 1
ATOM 1376 O O . HIS A 1 176 ? 53.57100 4.98000 76.51000 1.000 66.09664 438 HIS A O 1
ATOM 1383 N N . CYS A 1 177 ? 53.93200 6.76900 77.83200 1.000 64.57945 439 CYS A N 1
ATOM 1384 C CA . CYS A 1 177 ? 55.28100 6.97200 77.31900 1.000 66.34831 439 CYS A CA 1
ATOM 1385 C C . CYS A 1 177 ? 56.17600 5.81900 77.75900 1.000 65.82490 439 CYS A C 1
ATOM 1386 O O . CYS A 1 177 ? 56.17600 5.45800 78.94100 1.000 70.24279 439 CYS A O 1
ATOM 1389 N N . PRO A 1 178 ? 56.94000 5.21200 76.84700 1.000 62.97266 440 PRO A N 1
ATOM 1390 C CA . PRO A 1 178 ? 57.80500 4.09100 77.24700 1.000 67.84213 440 PRO A CA 1
ATOM 1391 C C . PRO A 1 178 ? 58.96700 4.50000 78.13500 1.000 67.08215 440 PRO A C 1
ATOM 1392 O O . PRO A 1 178 ? 59.56500 3.62700 78.77500 1.000 69.37440 440 PRO A O 1
ATOM 1396 N N . HIS A 1 179 ? 59.30800 5.78900 78.20100 1.000 71.26686 441 HIS A N 1
ATOM 1397 C CA . HIS A 1 179 ? 60.47700 6.23500 78.94600 1.000 77.52689 441 HIS A CA 1
ATOM 1398 C C . HIS A 1 179 ? 60.15100 6.99000 80.22700 1.000 74.42404 441 HIS A C 1
ATOM 1399 O O . HIS A 1 179 ? 61.01000 7.06300 81.11000 1.000 76.04427 441 HIS A O 1
ATOM 1406 N N . CYS A 1 180 ? 58.95100 7.55300 80.35100 1.000 75.23088 442 CYS A N 1
ATOM 1407 C CA . CYS A 1 180 ? 58.53700 8.22400 81.57500 1.000 72.49702 442 CYS A CA 1
ATOM 1408 C C . CYS A 1 180 ? 57.08900 7.85600 81.86800 1.000 73.10804 442 CYS A C 1
ATOM 1409 O O . CYS A 1 180 ? 56.37600 7.32000 81.01600 1.000 74.71784 442 CYS A O 1
ATOM 1412 N N . ASP A 1 181 ? 56.65700 8.13900 83.09600 1.000 73.50800 443 ASP A N 1
ATOM 1413 C CA . ASP A 1 181 ? 55.29700 7.80900 83.52700 1.000 77.97073 443 ASP A CA 1
ATOM 1414 C C . ASP A 1 181 ? 54.35100 8.95200 83.15400 1.000 79.68945 443 ASP A C 1
ATOM 1415 O O . ASP A 1 181 ? 53.85700 9.70600 83.99400 1.000 91.49384 443 ASP A O 1
ATOM 1417 N N . THR A 1 182 ? 54.10500 9.06500 81.85000 1.000 71.04470 444 THR A N 1
ATOM 1418 C CA . THR A 1 182 ? 53.24900 10.10400 81.28900 1.000 68.74984 444 THR A CA 1
ATOM 1419 C C . THR A 1 182 ? 52.15300 9.45000 80.46000 1.000 67.17853 444 THR A C 1
ATOM 1420 O O . THR A 1 182 ? 52.44500 8.68300 79.53600 1.000 63.85059 444 THR A O 1
ATOM 1424 N N . VAL A 1 183 ? 50.90000 9.75900 80.78500 1.000 64.76897 445 VAL A N 1
ATOM 1425 C CA . VAL A 1 183 ? 49.74200 9.22200 80.08100 1.000 61.25787 445 VAL A CA 1
ATOM 1426 C C . VAL A 1 183 ? 49.28300 10.24600 79.05400 1.000 56.67032 445 VAL A C 1
ATOM 1427 O O . VAL A 1 183 ? 49.15000 11.43600 79.36800 1.000 59.73371 445 VAL A O 1
ATOM 1431 N N . ILE A 1 184 ? 49.04100 9.78700 77.82800 1.000 55.01796 446 ILE A N 1
ATOM 1432 C CA . ILE A 1 184 ? 48.68200 10.65300 76.71300 1.000 48.70175 446 ILE A CA 1
ATOM 1433 C C . ILE A 1 184 ? 47.50500 10.03400 75.97100 1.000 50.82631 446 ILE A C 1
ATOM 1434 O O . ILE A 1 184 ? 47.48500 8.82400 75.71900 1.000 46.26043 446 ILE A O 1
ATOM 1439 N N . ALA A 1 185 ? 46.52400 10.86800 75.62000 1.000 44.21984 447 ALA A N 1
ATOM 1440 C CA . ALA A 1 185 ? 45.29800 10.36400 75.00900 1.000 48.94429 447 ALA A CA 1
ATOM 1441 C C . ALA A 1 185 ? 45.49700 10.01500 73.53700 1.000 41.71260 447 ALA A C 1
ATOM 1442 O O . ALA A 1 185 ? 45.17700 8.90000 73.10900 1.000 46.70662 447 ALA A O 1
ATOM 1444 N N . ARG A 1 186 ? 46.01900 10.94800 72.74700 1.000 40.74485 448 ARG A N 1
ATOM 1445 C CA . ARG A 1 186 ? 46.14200 10.77100 71.30700 1.000 39.87620 448 ARG A CA 1
ATOM 1446 C C . ARG A 1 186 ? 47.53600 10.27800 70.93900 1.000 40.63399 448 ARG A C 1
ATOM 1447 O O . ARG A 1 186 ? 48.53600 10.72000 71.51300 1.000 42.04571 448 ARG A O 1
ATOM 1455 N N . LYS A 1 187 ? 47.58800 9.36100 69.96900 1.000 37.59916 449 LYS A N 1
ATOM 1456 C CA . LYS A 1 187 ? 48.86200 8.78500 69.54600 1.000 39.32555 449 LYS A CA 1
ATOM 1457 C C . LYS A 1 187 ? 49.79800 9.84800 68.98600 1.000 42.44736 449 LYS A C 1
ATOM 1458 O O . LYS A 1 187 ? 51.01100 9.80600 69.22400 1.000 46.46630 449 LYS A O 1
ATOM 1464 N N . SER A 1 188 ? 49.25500 10.80900 68.23500 1.000 38.56210 450 SER A N 1
ATOM 1465 C CA . SER A 1 188 ? 50.09200 11.86500 67.67800 1.000 42.21660 450 SER A CA 1
ATOM 1466 C C . SER A 1 188 ? 50.66200 12.76300 68.76700 1.000 44.19937 450 SER A C 1
ATOM 1467 O O . SER A 1 188 ? 51.78800 13.25700 68.63500 1.000 48.26792 450 SER A O 1
ATOM 1470 N N . ASP A 1 189 ? 49.90900 12.98600 69.84600 1.000 39.21014 451 ASP A N 1
ATOM 1471 C CA . ASP A 1 189 ? 50.45600 13.73800 70.96800 1.000 45.40839 451 ASP A CA 1
ATOM 1472 C C . ASP A 1 189 ? 51.56800 12.96500 71.66600 1.000 43.81614 451 ASP A C 1
ATOM 1473 O O . ASP A 1 189 ? 52.48900 13.57500 72.22100 1.000 47.07843 451 ASP A O 1
ATOM 1478 N N . LEU A 1 190 ? 51.50600 11.63100 71.64600 1.000 44.11306 452 LEU A N 1
ATOM 1479 C CA . LEU A 1 190 ? 52.64100 10.84600 72.11900 1.000 47.34356 452 LEU A CA 1
ATOM 1480 C C . LEU A 1 190 ? 53.85000 11.04600 71.21600 1.000 48.46566 452 LEU A C 1
ATOM 1481 O O . LEU A 1 190 ? 54.98900 11.09700 71.69500 1.000 55.25811 452 LEU A O 1
ATOM 1486 N N . GLY A 1 191 ? 53.62200 11.16900 69.90600 1.000 49.28460 453 GLY A N 1
ATOM 1487 C CA . GLY A 1 191 ? 54.72400 11.43200 68.99500 1.000 51.51931 453 GLY A CA 1
ATOM 1488 C C . GLY A 1 191 ? 55.38700 12.77100 69.25600 1.000 58.43422 453 GLY A C 1
ATOM 1489 O O . GLY A 1 191 ? 56.61100 12.89600 69.16800 1.000 59.52450 453 GLY A O 1
ATOM 1490 N N . VAL A 1 192 ? 54.58900 13.79000 69.58300 1.000 54.53366 454 VAL A N 1
ATOM 1491 C CA . VAL A 1 192 ? 55.15200 15.08900 69.93500 1.000 52.98225 454 VAL A CA 1
ATOM 1492 C C . VAL A 1 192 ? 55.95400 14.99000 71.22800 1.000 57.27741 454 VAL A C 1
ATOM 1493 O O . VAL A 1 192 ? 57.06400 15.52500 71.32700 1.000 61.86998 454 VAL A O 1
ATOM 1497 N N . HIS A 1 193 ? 55.41100 14.29400 72.23400 1.000 59.39736 455 HIS A N 1
ATOM 1498 C CA . HIS A 1 193 ? 56.10700 14.16700 73.51400 1.000 59.40173 455 HIS A CA 1
ATOM 1499 C C . HIS A 1 193 ? 57.43500 13.43300 73.35800 1.000 66.33211 455 HIS A C 1
ATOM 1500 O O . HIS A 1 193 ? 58.41500 13.75300 74.04200 1.000 70.30333 455 HIS A O 1
ATOM 1507 N N . LEU A 1 194 ? 57.48700 12.44200 72.46600 1.000 63.27002 456 LEU A N 1
ATOM 1508 C CA . LEU A 1 194 ? 58.73500 11.71800 72.24300 1.000 69.61216 456 LEU A CA 1
ATOM 1509 C C . LEU A 1 194 ? 59.77300 12.58600 71.54100 1.000 73.54824 456 LEU A C 1
ATOM 1510 O O . LEU A 1 194 ? 60.97400 12.44800 71.80300 1.000 77.30129 456 LEU A O 1
ATOM 1515 N N . ARG A 1 195 ? 59.33700 13.48400 70.65500 1.000 68.07739 457 ARG A N 1
ATOM 1516 C CA . ARG A 1 195 ? 60.27000 14.35500 69.95200 1.000 75.04653 457 ARG A CA 1
ATOM 1517 C C . ARG A 1 195 ? 60.73200 15.53400 70.80000 1.000 76.74812 457 ARG A C 1
ATOM 1518 O O . ARG A 1 195 ? 61.74000 16.16500 70.46200 1.000 80.92550 457 ARG A O 1
ATOM 1526 N N . LYS A 1 196 ? 60.02900 15.84300 71.89000 1.000 77.37539 458 LYS A N 1
ATOM 1527 C CA . LYS A 1 196 ? 60.38300 16.99000 72.73600 1.000 79.85036 458 LYS A CA 1
ATOM 1528 C C . LYS A 1 196 ? 61.32900 16.56900 73.85800 1.000 82.96602 458 LYS A C 1
ATOM 1529 O O . LYS A 1 196 ? 62.49500 16.97100 73.88000 1.000 89.40297 458 LYS A O 1
ATOM 1535 N N . GLN A 1 197 ? 60.83500 15.76000 74.79300 1.000 84.64292 459 GLN A N 1
ATOM 1536 C CA . GLN A 1 197 ? 61.57600 15.41800 76.00000 1.000 91.88116 459 GLN A CA 1
ATOM 1537 C C . GLN A 1 197 ? 62.38700 14.13300 75.86900 1.000 94.30327 459 GLN A C 1
ATOM 1538 O O . GLN A 1 197 ? 62.91700 13.64900 76.87500 1.000 91.95959 459 GLN A O 1
ATOM 1544 N N . HIS A 1 198 ? 62.50200 13.56900 74.66400 1.000 87.56133 460 HIS A N 1
ATOM 1545 C CA . HIS A 1 198 ? 63.26700 12.34100 74.49300 1.000 86.19474 460 HIS A CA 1
ATOM 1546 C C . HIS A 1 198 ? 64.09200 12.32300 73.21100 1.000 92.44203 460 HIS A C 1
ATOM 1547 O O . HIS A 1 198 ? 64.63300 11.26500 72.86200 1.000 91.84883 460 HIS A O 1
ATOM 1554 N N . SER A 1 199 ? 64.20800 13.44900 72.50900 1.000 105.11880 461 SER A N 1
ATOM 1555 C CA . SER A 1 199 ? 64.98900 13.54500 71.27500 1.000 101.94504 461 SER A CA 1
ATOM 1556 C C . SER A 1 199 ? 64.55800 12.50700 70.24000 1.000 96.96475 461 SER A C 1
ATOM 1557 O O . SER A 1 199 ? 63.91300 12.83800 69.24600 1.000 102.15363 461 SER A O 1
ATOM 2497 N N . THR D 1 3 ? 41.57700 14.53400 -5.95900 1.000 212.32946 265 THR D N 1
ATOM 2498 C CA . THR D 1 3 ? 42.35400 13.49300 -5.29700 1.000 217.89494 265 THR D CA 1
ATOM 2499 C C . THR D 1 3 ? 42.07800 12.12700 -5.91600 1.000 228.72630 265 THR D C 1
ATOM 2500 O O . THR D 1 3 ? 40.92300 11.73200 -6.08000 1.000 229.29338 265 THR D O 1
ATOM 2502 N N . PHE D 1 4 ? 43.14400 11.41000 -6.26000 1.000 235.09489 266 PHE D N 1
ATOM 2503 C CA . PHE D 1 4 ? 43.01100 10.09200 -6.85600 1.000 237.86991 266 PHE D CA 1
ATOM 2504 C C . PHE D 1 4 ? 42.63800 9.05700 -5.79700 1.000 237.53917 266 PHE D C 1
ATOM 2505 O O . PHE D 1 4 ? 42.66800 9.31600 -4.59100 1.000 237.67250 266 PHE D O 1
ATOM 2513 N N . GLN D 1 5 ? 42.28300 7.86300 -6.26800 1.000 229.02409 267 GLN D N 1
ATOM 2514 C CA . GLN D 1 5 ? 41.89900 6.77200 -5.38500 1.000 224.21060 267 GLN D CA 1
ATOM 2515 C C . GLN D 1 5 ? 42.29700 5.45100 -6.02600 1.000 216.37382 267 GLN D C 1
ATOM 2516 O O . GLN D 1 5 ? 42.09800 5.25100 -7.22700 1.000 205.85771 267 GLN D O 1
ATOM 2518 N N . CYS D 1 6 ? 42.86100 4.55800 -5.21800 1.000 221.28040 268 CYS D N 1
ATOM 2519 C CA . CYS D 1 6 ? 43.27500 3.24400 -5.68700 1.000 213.33700 268 CYS D CA 1
ATOM 2520 C C . CYS D 1 6 ? 42.12200 2.25700 -5.56200 1.000 207.96603 268 CYS D C 1
ATOM 2521 O O . CYS D 1 6 ? 41.43200 2.21300 -4.54000 1.000 209.11339 268 CYS D O 1
ATOM 2524 N N . GLU D 1 7 ? 41.91900 1.46500 -6.61200 1.000 200.22660 269 GLU D N 1
ATOM 2525 C CA . GLU D 1 7 ? 40.83400 0.49400 -6.66300 1.000 196.47621 269 GLU D CA 1
ATOM 2526 C C . GLU D 1 7 ? 41.21500 -0.85400 -6.06500 1.000 192.42431 269 GLU D C 1
ATOM 2527 O O . GLU D 1 7 ? 40.47200 -1.82600 -6.23800 1.000 189.01503 269 GLU D O 1
ATOM 2529 N N . LEU D 1 8 ? 42.34600 -0.93800 -5.36900 1.000 194.75653 270 LEU D N 1
ATOM 2530 C CA . LEU D 1 8 ? 42.80100 -2.18600 -4.77100 1.000 193.64256 270 LEU D CA 1
ATOM 2531 C C . LEU D 1 8 ? 42.99700 -2.11400 -3.26500 1.000 196.74208 270 LEU D C 1
ATOM 2532 O O . LEU D 1 8 ? 42.92100 -3.15000 -2.60100 1.000 190.41496 270 LEU D O 1
ATOM 2537 N N . CYS D 1 9 ? 43.24500 -0.92600 -2.70600 1.000 206.17464 271 CYS D N 1
ATOM 2538 C CA . CYS D 1 9 ? 43.47200 -0.80200 -1.27100 1.000 209.96876 271 CYS D CA 1
ATOM 2539 C C . CYS D 1 9 ? 42.89800 0.48400 -0.68700 1.000 217.02578 271 CYS D C 1
ATOM 2540 O O . CYS D 1 9 ? 43.24000 0.82900 0.45200 1.000 219.71568 271 CYS D O 1
ATOM 2543 N N . SER D 1 10 ? 42.04100 1.19600 -1.42300 1.000 214.84964 272 SER D N 1
ATOM 2544 C CA . SER D 1 10 ? 41.42700 2.44300 -0.95700 1.000 219.37356 272 SER D CA 1
ATOM 2545 C C . SER D 1 10 ? 42.48300 3.46600 -0.54600 1.000 223.11979 272 SER D C 1
ATOM 2546 O O . SER D 1 10 ? 42.35600 4.14200 0.47700 1.000 216.07095 272 SER D O 1
ATOM 2549 N N . TYR D 1 11 ? 43.53500 3.58100 -1.35100 1.000 225.67223 273 TYR D N 1
ATOM 2550 C CA . TYR D 1 11 ? 44.61200 4.53200 -1.11200 1.000 224.94459 273 TYR D CA 1
ATOM 2551 C C . TYR D 1 11 ? 44.35600 5.80200 -1.91200 1.000 225.57243 273 TYR D C 1
ATOM 2552 O O . TYR D 1 11 ? 44.05000 5.73900 -3.10700 1.000 229.24276 273 TYR D O 1
ATOM 2561 N N . THR D 1 12 ? 44.48500 6.95000 -1.25100 1.000 216.08876 274 THR D N 1
ATOM 2562 C CA . THR D 1 12 ? 44.24900 8.24400 -1.87100 1.000 214.63614 274 THR D CA 1
ATOM 2563 C C . THR D 1 12 ? 45.52900 9.07000 -1.86000 1.000 208.20765 274 THR D C 1
ATOM 2564 O O . THR D 1 12 ? 46.32800 8.99800 -0.92200 1.000 199.86351 274 THR D O 1
ATOM 2568 N N . CYS D 1 13 ? 45.71500 9.85900 -2.92300 1.000 215.35742 275 CYS D N 1
ATOM 2569 C CA . CYS D 1 13 ? 46.88000 10.72200 -3.05000 1.000 212.26243 275 CYS D CA 1
ATOM 2570 C C . CYS D 1 13 ? 46.56200 11.82100 -4.04700 1.000 215.88446 275 CYS D C 1
ATOM 2571 O O . CYS D 1 13 ? 45.86400 11.55500 -5.03600 1.000 223.23822 275 CYS D O 1
ATOM 2574 N N . PRO D 1 14 ? 47.03700 13.05100 -3.82900 1.000 206.97241 276 PRO D N 1
ATOM 2575 C CA . PRO D 1 14 ? 46.71800 14.12500 -4.78500 1.000 209.01276 276 PRO D CA 1
ATOM 2576 C C . PRO D 1 14 ? 47.37100 13.93600 -6.14200 1.000 217.65527 276 PRO D C 1
ATOM 2577 O O . PRO D 1 14 ? 46.71700 14.14600 -7.17100 1.000 220.64662 276 PRO D O 1
ATOM 2581 N N . ARG D 1 15 ? 48.64300 13.54600 -6.17900 1.000 221.25732 277 ARG D N 1
ATOM 2582 C CA . ARG D 1 15 ? 49.35200 13.40100 -7.44000 1.000 225.96888 277 ARG D CA 1
ATOM 2583 C C . ARG D 1 15 ? 49.01300 12.06900 -8.10700 1.000 233.41290 277 ARG D C 1
ATOM 2584 O O . ARG D 1 15 ? 48.37000 11.19000 -7.52600 1.000 236.66033 277 ARG D O 1
ATOM 2592 N N . ARG D 1 16 ? 49.46300 11.93000 -9.35400 1.000 228.59449 278 ARG D N 1
ATOM 2593 C CA . ARG D 1 16 ? 49.28900 10.70500 -10.12200 1.000 229.11610 278 ARG D CA 1
ATOM 2594 C C . ARG D 1 16 ? 50.57200 9.90900 -10.29400 1.000 224.22282 278 ARG D C 1
ATOM 2595 O O . ARG D 1 16 ? 50.50800 8.68500 -10.43000 1.000 221.53905 278 ARG D O 1
ATOM 2597 N N . SER D 1 17 ? 51.73200 10.57100 -10.29600 1.000 215.40583 279 SER D N 1
ATOM 2598 C CA . SER D 1 17 ? 52.99500 9.84500 -10.38100 1.000 208.08783 279 SER D CA 1
ATOM 2599 C C . SER D 1 17 ? 53.23600 9.01800 -9.12500 1.000 209.95952 279 SER D C 1
ATOM 2600 O O . SER D 1 17 ? 53.79000 7.91500 -9.19700 1.000 203.63588 279 SER D O 1
ATOM 2603 N N . ASN D 1 18 ? 52.82900 9.53600 -7.96400 1.000 221.14839 280 ASN D N 1
ATOM 2604 C CA . ASN D 1 18 ? 52.91200 8.76000 -6.73300 1.000 221.07464 280 ASN D CA 1
ATOM 2605 C C . ASN D 1 18 ? 51.88000 7.64200 -6.69200 1.000 227.46464 280 ASN D C 1
ATOM 2606 O O . ASN D 1 18 ? 52.06800 6.66700 -5.95800 1.000 225.90908 280 ASN D O 1
ATOM 2611 N N . LEU D 1 19 ? 50.79500 7.76300 -7.46200 1.000 232.49837 281 LEU D N 1
ATOM 2612 C CA . LEU D 1 19 ? 49.80900 6.68900 -7.52500 1.000 231.23677 281 LEU D CA 1
ATOM 2613 C C . LEU D 1 19 ? 50.34000 5.50300 -8.32100 1.000 216.30035 281 LEU D C 1
ATOM 2614 O O . LEU D 1 19 ? 50.05200 4.34700 -7.99100 1.000 210.69754 281 LEU D O 1
ATOM 2616 N N . ASP D 1 20 ? 51.11300 5.77000 -9.37700 1.000 208.08110 282 ASP D N 1
ATOM 2617 C CA . 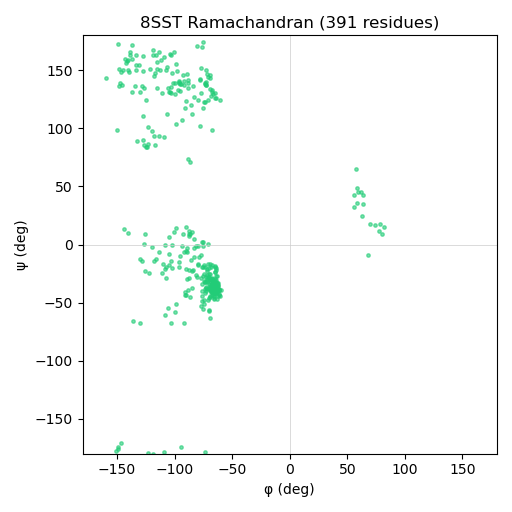ASP D 1 20 ? 51.73000 4.68500 -10.13200 1.000 193.96382 282 ASP D CA 1
ATOM 2618 C C . ASP D 1 20 ? 52.79100 3.96900 -9.30900 1.000 187.82541 282 ASP D C 1
ATOM 2619 O O . ASP D 1 20 ? 52.96500 2.75200 -9.44700 1.000 176.63157 282 ASP D O 1
ATOM 2621 N N . ARG D 1 21 ? 53.50800 4.70200 -8.45300 1.000 191.91751 283 ARG D N 1
ATOM 2622 C CA . ARG D 1 21 ? 54.47100 4.06900 -7.55900 1.000 179.30929 283 ARG D CA 1
ATOM 2623 C C . ARG D 1 21 ? 53.77200 3.24700 -6.48400 1.000 177.86969 283 ARG D C 1
ATOM 2624 O O . ARG D 1 21 ? 54.33900 2.26500 -5.98900 1.000 169.56658 283 ARG D O 1
ATOM 2632 N N . HIS D 1 22 ? 52.54600 3.62900 -6.11600 1.000 188.87582 284 HIS D N 1
ATOM 2633 C CA . HIS D 1 22 ? 51.78300 2.85600 -5.14100 1.000 189.70717 284 HIS D CA 1
ATOM 2634 C C . HIS D 1 22 ? 51.44200 1.46800 -5.66700 1.000 177.80253 284 HIS D C 1
ATOM 2635 O O . HIS D 1 22 ? 51.31700 0.52300 -4.88000 1.000 175.77328 284 HIS D O 1
ATOM 2642 N N . MET D 1 23 ? 51.29300 1.32300 -6.98600 1.000 170.06689 285 MET D N 1
ATOM 2643 C CA . MET D 1 23 ? 51.04500 0.00900 -7.56600 1.000 158.78111 285 MET D CA 1
ATOM 2644 C C . MET D 1 23 ? 52.21500 -0.94000 -7.34900 1.000 148.14867 285 MET D C 1
ATOM 2645 O O . MET D 1 23 ? 52.02800 -2.16100 -7.39700 1.000 146.44805 285 MET D O 1
ATOM 2650 N N . LYS D 1 24 ? 53.41600 -0.40900 -7.10800 1.000 147.83292 286 LYS D N 1
ATOM 2651 C CA . LYS D 1 24 ? 54.56400 -1.25700 -6.81700 1.000 144.02128 286 LYS D CA 1
ATOM 2652 C C . LYS D 1 24 ? 54.46900 -1.91000 -5.44400 1.000 145.24850 286 LYS D C 1
ATOM 2653 O O . LYS D 1 24 ? 55.19100 -2.87900 -5.18200 1.000 142.12014 286 LYS D O 1
ATOM 2655 N N . SER D 1 25 ? 53.60000 -1.40800 -4.56400 1.000 154.72241 287 SER D N 1
ATOM 2656 C CA . SER D 1 25 ? 53.42800 -2.02700 -3.25400 1.000 151.75889 287 SER D CA 1
ATOM 2657 C C . SER D 1 25 ? 52.52500 -3.25300 -3.32100 1.000 152.25204 287 SER D C 1
ATOM 2658 O O . SER D 1 25 ? 52.67000 -4.17000 -2.50200 1.000 144.48331 287 SER D O 1
ATOM 2661 N N . HIS D 1 26 ? 51.59400 -3.28600 -4.28100 1.000 160.72885 288 HIS D N 1
ATOM 2662 C CA . HIS D 1 26 ? 50.73800 -4.45100 -4.46100 1.000 157.86133 288 HIS D CA 1
ATOM 2663 C C . HIS D 1 26 ? 51.48300 -5.61100 -5.10900 1.000 151.08147 288 HIS D C 1
ATOM 2664 O O . HIS D 1 26 ? 51.09000 -6.76500 -4.91800 1.000 149.34773 288 HIS D O 1
ATOM 2671 N N . THR D 1 27 ? 52.54000 -5.33500 -5.86900 1.000 165.93511 289 THR D N 1
ATOM 2672 C CA . THR D 1 27 ? 53.34600 -6.37200 -6.49800 1.000 164.21175 289 THR D CA 1
ATOM 2673 C C . THR D 1 27 ? 54.62800 -6.59900 -5.71100 1.000 157.41090 289 THR D C 1
ATOM 2674 O O . THR D 1 27 ? 55.25400 -5.64900 -5.23300 1.000 153.84188 289 THR D O 1
ATOM 2678 N N . ASP D 1 28 ? 55.00400 -7.86700 -5.56300 1.000 150.83521 290 ASP D N 1
ATOM 2679 C CA . ASP D 1 28 ? 56.21900 -8.25100 -4.85900 1.000 146.07371 290 ASP D CA 1
ATOM 2680 C C . ASP D 1 28 ? 57.43000 -8.34100 -5.78200 1.000 146.55674 290 ASP D C 1
ATOM 2681 O O . ASP D 1 28 ? 58.45300 -8.92300 -5.39700 1.000 143.39933 290 ASP D O 1
ATOM 2683 N N . GLU D 1 29 ? 57.33600 -7.78100 -6.98600 1.000 147.62924 291 GLU D N 1
ATOM 2684 C CA . GLU D 1 29 ? 58.43900 -7.83400 -7.93700 1.000 142.19835 291 GLU D CA 1
ATOM 2685 C C . GLU D 1 29 ? 59.54700 -6.88200 -7.50400 1.000 136.90661 291 GLU D C 1
ATOM 2686 O O . GLU D 1 29 ? 59.31600 -5.67800 -7.34800 1.000 136.07852 291 GLU D O 1
ATOM 2688 N N . ARG D 1 30 ? 60.74900 -7.41900 -7.31500 1.000 129.22755 292 ARG D N 1
ATOM 2689 C CA . ARG D 1 30 ? 61.91400 -6.63300 -6.90400 1.000 122.31142 292 ARG D CA 1
ATOM 2690 C C . ARG D 1 30 ? 63.02500 -6.81800 -7.92700 1.000 121.07253 292 ARG D C 1
ATOM 2691 O O . ARG D 1 30 ? 63.72200 -7.84900 -7.91300 1.000 116.35865 292 ARG D O 1
ATOM 2699 N N . PRO D 1 31 ? 63.23000 -5.86100 -8.83300 1.000 127.91190 293 PRO D N 1
ATOM 2700 C CA . PRO D 1 31 ? 64.20700 -6.06200 -9.91300 1.000 128.85308 293 PRO D CA 1
ATOM 2701 C C . PRO D 1 31 ? 65.65300 -5.91700 -9.46000 1.000 119.71316 293 PRO D C 1
ATOM 2702 O O . PRO D 1 31 ? 66.50600 -6.73000 -9.82900 1.000 118.18132 293 PRO D O 1
ATOM 2706 N N . HIS D 1 32 ? 65.94000 -4.89000 -8.66400 1.000 115.93791 294 HIS D N 1
ATOM 2707 C CA . HIS D 1 32 ? 67.30900 -4.59000 -8.26300 1.000 110.71674 294 HIS D CA 1
ATOM 2708 C C . HIS D 1 32 ? 67.76900 -5.58600 -7.20500 1.000 107.22017 294 HIS D C 1
ATOM 2709 O O . HIS D 1 32 ? 67.20000 -5.64500 -6.11000 1.000 108.49651 294 HIS D O 1
ATOM 2716 N N . LYS D 1 33 ? 68.80200 -6.35900 -7.52800 1.000 104.37650 295 LYS D N 1
ATOM 2717 C CA . LYS D 1 33 ? 69.31600 -7.39400 -6.64500 1.000 97.80285 295 LYS D CA 1
ATOM 2718 C C . LYS D 1 33 ? 70.73600 -7.05900 -6.20900 1.000 93.66579 295 LYS D C 1
ATOM 2719 O O . LYS D 1 33 ? 71.48700 -6.39600 -6.93100 1.000 92.51067 295 LYS D O 1
ATOM 2721 N N . CYS D 1 34 ? 71.09300 -7.52100 -5.01400 1.000 93.33908 296 CYS D N 1
ATOM 2722 C CA . CYS D 1 34 ? 72.44100 -7.36200 -4.49200 1.000 89.90118 296 CYS D CA 1
ATOM 2723 C C . CYS D 1 34 ? 73.30700 -8.53100 -4.94300 1.000 89.99982 296 CYS D C 1
ATOM 2724 O O . CYS D 1 34 ? 72.85700 -9.68000 -4.96100 1.000 94.43649 296 CYS D O 1
ATOM 2727 N N . HIS D 1 35 ? 74.54800 -8.23000 -5.31900 1.000 89.47813 297 HIS D N 1
ATOM 2728 C CA . HIS D 1 35 ? 75.46900 -9.25800 -5.78600 1.000 95.54354 297 HIS D CA 1
ATOM 2729 C C . HIS D 1 35 ? 76.32700 -9.84000 -4.67200 1.000 95.67983 297 HIS D C 1
ATOM 2730 O O . HIS D 1 35 ? 77.06400 -10.80200 -4.91700 1.000 94.26979 297 HIS D O 1
ATOM 2737 N N . LEU D 1 36 ? 76.25200 -9.28600 -3.46200 1.000 87.48039 298 LEU D N 1
ATOM 2738 C CA . LEU D 1 36 ? 76.99200 -9.82000 -2.32600 1.000 86.91587 298 LEU D CA 1
ATOM 2739 C C . LEU D 1 36 ? 76.19100 -10.86700 -1.56300 1.000 88.76055 298 LEU D C 1
ATOM 2740 O O . LEU D 1 36 ? 76.73400 -11.91400 -1.19200 1.000 90.03214 298 LEU D O 1
ATOM 2745 N N . CYS D 1 37 ? 74.91300 -10.60500 -1.32200 1.000 88.73007 299 CYS D N 1
ATOM 2746 C CA . CYS D 1 37 ? 74.00000 -11.55000 -0.69600 1.000 89.65185 299 CYS D CA 1
ATOM 2747 C C . CYS D 1 37 ? 72.86600 -11.86900 -1.66700 1.000 95.65007 299 CYS D C 1
ATOM 2748 O O . CYS D 1 37 ? 72.81700 -11.36100 -2.78900 1.000 92.43917 299 CYS D O 1
ATOM 2751 N N . GLY D 1 38 ? 71.95000 -12.72300 -1.22800 1.000 100.68948 300 GLY D N 1
ATOM 2752 C CA . GLY D 1 38 ? 70.85000 -13.14600 -2.06600 1.000 104.42232 300 GLY D CA 1
ATOM 2753 C C . GLY D 1 38 ? 69.62300 -12.26300 -2.03000 1.000 112.40057 300 GLY D C 1
ATOM 2754 O O . GLY D 1 38 ? 68.59900 -12.62800 -2.61900 1.000 114.02242 300 GLY D O 1
ATOM 2755 N N . ARG D 1 39 ? 69.68700 -11.11100 -1.36900 1.000 100.70038 301 ARG D N 1
ATOM 2756 C CA . ARG D 1 39 ? 68.52500 -10.24700 -1.21600 1.000 97.72328 301 ARG D CA 1
ATOM 2757 C C . ARG D 1 39 ? 68.41600 -9.27700 -2.38500 1.000 96.12293 301 ARG D C 1
ATOM 2758 O O . ARG D 1 39 ? 69.42200 -8.75900 -2.87900 1.000 93.42620 301 ARG D O 1
ATOM 2766 N N . ALA D 1 40 ? 67.18200 -9.03900 -2.82600 1.000 97.75061 302 ALA D N 1
ATOM 2767 C CA . ALA D 1 40 ? 66.89100 -8.12100 -3.91500 1.000 102.24101 302 ALA D CA 1
ATOM 2768 C C . ALA D 1 40 ? 65.95300 -7.02500 -3.42800 1.000 100.99466 302 ALA D C 1
ATOM 2769 O O . ALA D 1 40 ? 65.14300 -7.23600 -2.52100 1.000 99.30292 302 ALA D O 1
ATOM 2771 N N . PHE D 1 41 ? 66.06400 -5.85300 -4.04300 1.000 103.56040 303 PHE D N 1
ATOM 2772 C CA . PHE D 1 41 ? 65.30500 -4.67600 -3.64600 1.000 100.28665 303 PHE D CA 1
ATOM 2773 C C . PHE D 1 41 ? 64.50200 -4.14700 -4.82900 1.000 109.90941 303 PHE D C 1
ATOM 2774 O O . PHE D 1 41 ? 64.53600 -4.69400 -5.93400 1.000 116.22781 303 PHE D O 1
ATOM 2782 N N . ARG D 1 42 ? 63.77300 -3.05700 -4.58200 1.000 111.42345 304 ARG D N 1
ATOM 2783 C CA . ARG D 1 42 ? 62.85300 -2.49800 -5.55900 1.000 114.78780 304 ARG D CA 1
ATOM 2784 C C . ARG D 1 42 ? 63.29400 -1.15500 -6.12100 1.000 113.90648 304 ARG D C 1
ATOM 2785 O O . ARG D 1 42 ? 62.88500 -0.80700 -7.23200 1.000 118.46707 304 ARG D O 1
ATOM 2793 N N . THR D 1 43 ? 64.11500 -0.40100 -5.39300 1.000 117.70716 305 THR D N 1
ATOM 2794 C CA . THR D 1 43 ? 64.56700 0.91300 -5.82400 1.000 116.60924 305 THR D CA 1
ATOM 2795 C C . THR D 1 43 ? 66.08700 0.97400 -5.75700 1.000 114.89972 305 THR D C 1
ATOM 2796 O O . THR D 1 43 ? 66.71400 0.30800 -4.92800 1.000 114.34565 305 THR D O 1
ATOM 2800 N N . VAL D 1 44 ? 66.67500 1.77200 -6.65400 1.000 106.75783 306 VAL D N 1
ATOM 2801 C CA . VAL D 1 44 ? 68.12700 1.94100 -6.67000 1.000 103.72123 306 VAL D CA 1
ATOM 2802 C C . VAL D 1 44 ? 68.61600 2.49300 -5.33700 1.000 104.78513 306 VAL D C 1
ATOM 2803 O O . VAL D 1 44 ? 69.66800 2.08700 -4.82700 1.000 98.73966 306 VAL D O 1
ATOM 2807 N N . THR D 1 45 ? 67.85900 3.42300 -4.74800 1.000 111.36630 307 THR D N 1
ATOM 2808 C CA . THR D 1 45 ? 68.25000 3.99000 -3.46200 1.000 106.42088 307 THR D CA 1
ATOM 2809 C C . THR D 1 45 ? 68.21800 2.93600 -2.36000 1.000 99.20103 307 THR D C 1
ATOM 2810 O O . THR D 1 45 ? 69.05200 2.95900 -1.44700 1.000 95.19612 307 THR D O 1
ATOM 2814 N N . LEU D 1 46 ? 67.26600 2.00200 -2.43200 1.000 102.41844 308 LEU D N 1
ATOM 2815 C CA . LEU D 1 46 ? 67.21200 0.92700 -1.44600 1.000 93.62590 308 LEU D CA 1
ATOM 2816 C C . LEU D 1 46 ? 68.40700 -0.00800 -1.58200 1.000 91.53178 308 LEU D C 1
ATOM 2817 O O . LEU D 1 46 ? 68.92800 -0.50800 -0.57800 1.000 88.78161 308 LEU D O 1
ATOM 2822 N N . LEU D 1 47 ? 68.85400 -0.25800 -2.81400 1.000 93.21539 309 LEU D N 1
ATOM 2823 C CA . LEU D 1 47 ? 69.99700 -1.14100 -3.01300 1.000 90.99043 309 LEU D CA 1
ATOM 2824 C C . LEU D 1 47 ? 71.29400 -0.47300 -2.57300 1.000 87.01474 309 LEU D C 1
ATOM 2825 O O . LEU D 1 47 ? 72.17200 -1.12900 -2.00000 1.000 86.00246 309 LEU D O 1
ATOM 2830 N N . ARG D 1 48 ? 71.43000 0.83100 -2.82600 1.000 85.12994 310 ARG D N 1
ATOM 2831 C CA . ARG D 1 48 ? 72.64400 1.53500 -2.42300 1.000 84.71272 310 ARG D CA 1
ATOM 2832 C C . ARG D 1 48 ? 72.78300 1.58000 -0.90600 1.000 83.04428 310 ARG D C 1
ATOM 2833 O O . ARG D 1 48 ? 73.89400 1.45900 -0.37700 1.000 80.34868 310 ARG D O 1
ATOM 2841 N N . ASN D 1 49 ? 71.67000 1.75200 -0.18800 1.000 80.27557 311 ASN D N 1
ATOM 2842 C CA . ASN D 1 49 ? 71.73100 1.72800 1.27100 1.000 82.07421 311 ASN D CA 1
ATOM 2843 C C . ASN D 1 49 ? 72.10700 0.34400 1.78200 1.000 78.53657 311 ASN D C 1
ATOM 2844 O O . ASN D 1 49 ? 72.85100 0.21800 2.76100 1.000 77.58865 311 ASN D O 1
ATOM 2849 N N . HIS D 1 50 ? 71.60300 -0.70500 1.12900 1.000 78.22883 312 HIS D N 1
ATOM 2850 C CA . HIS D 1 50 ? 71.96400 -2.06400 1.51800 1.000 76.16998 312 HIS D CA 1
ATOM 2851 C C . HIS D 1 50 ? 73.45100 -2.32000 1.31100 1.000 76.68436 312 HIS D C 1
ATOM 2852 O O . HIS D 1 50 ? 74.10300 -2.94900 2.15200 1.000 70.99724 312 HIS D O 1
ATOM 2859 N N . LEU D 1 51 ? 74.00500 -1.83800 0.19400 1.000 74.95744 313 LEU D N 1
ATOM 2860 C CA . LEU D 1 51 ? 75.43500 -1.99500 -0.04700 1.000 75.51352 313 LEU D CA 1
ATOM 2861 C C . LEU D 1 51 ? 76.26200 -1.22000 0.97100 1.000 74.94400 313 LEU D C 1
ATOM 2862 O O . LEU D 1 51 ? 77.37300 -1.64000 1.31100 1.000 74.83866 313 LEU D O 1
ATOM 2867 N N . ASN D 1 52 ? 75.74100 -0.09500 1.46600 1.000 75.18852 314 ASN D N 1
ATOM 2868 C CA . ASN D 1 52 ? 76.45100 0.65500 2.49600 1.000 79.07320 314 ASN D CA 1
ATOM 2869 C C . ASN D 1 52 ? 76.51900 -0.11800 3.80600 1.000 77.39766 314 ASN D C 1
ATOM 2870 O O . ASN D 1 52 ? 77.50600 -0.00100 4.54200 1.000 79.01281 314 ASN D O 1
ATOM 2875 N N . THR D 1 53 ? 75.48900 -0.91100 4.11300 1.000 74.17114 315 THR D N 1
ATOM 2876 C CA . THR D 1 53 ? 75.50500 -1.70000 5.34100 1.000 74.88316 315 THR D CA 1
ATOM 2877 C C . THR D 1 53 ? 76.49000 -2.85800 5.25000 1.000 76.33208 315 THR D C 1
ATOM 2878 O O . THR D 1 53 ? 76.98800 -3.32600 6.28000 1.000 76.34368 315 THR D O 1
ATOM 2882 N N . HIS D 1 54 ? 76.77900 -3.33500 4.03700 1.000 72.67795 316 HIS D N 1
ATOM 2883 C CA . HIS D 1 54 ? 77.77200 -4.39100 3.87700 1.000 74.79274 316 HIS D CA 1
ATOM 2884 C C . HIS D 1 54 ? 79.17900 -3.89400 4.18100 1.000 76.46725 316 HIS D C 1
ATOM 2885 O O . HIS D 1 54 ? 80.02800 -4.67600 4.62400 1.000 86.18900 316 HIS D O 1
ATOM 2892 N N . THR D 1 55 ? 79.44500 -2.60800 3.95300 1.000 73.97568 317 THR D N 1
ATOM 2893 C CA . THR D 1 55 ? 80.78700 -2.06100 4.08200 1.000 81.20149 317 THR D CA 1
ATOM 2894 C C . THR D 1 55 ? 80.94000 -1.06300 5.21900 1.000 80.93913 317 THR D C 1
ATOM 2895 O O . THR D 1 55 ? 82.06600 -0.63000 5.48900 1.000 83.46006 317 THR D O 1
ATOM 2899 N N . GLY D 1 56 ? 79.85500 -0.68800 5.89100 1.000 82.59323 318 GLY D N 1
ATOM 2900 C CA . GLY D 1 56 ? 79.93500 0.31300 6.93500 1.000 84.45726 318 GLY D CA 1
ATOM 2901 C C . GLY D 1 56 ? 79.92000 1.74000 6.44200 1.000 88.22103 318 GLY D C 1
ATOM 2902 O O . GLY D 1 56 ? 80.26600 2.65000 7.20300 1.000 88.52478 318 GLY D O 1
ATOM 2903 N N . THR D 1 57 ? 79.53700 1.96700 5.18700 1.000 85.01627 319 THR D N 1
ATOM 2904 C CA . THR D 1 57 ? 79.45600 3.32000 4.65000 1.000 86.32884 319 THR D CA 1
ATOM 2905 C C . THR D 1 57 ? 78.27300 4.05100 5.27100 1.000 88.33032 319 THR D C 1
ATOM 2906 O O . THR D 1 57 ? 77.13400 3.57500 5.20500 1.000 85.46404 319 THR D O 1
ATOM 2910 N N .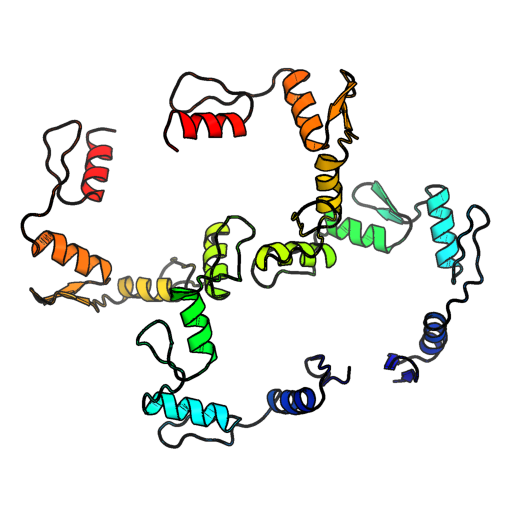 ARG D 1 58 ? 78.54100 5.20800 5.87300 1.000 92.26370 320 ARG D N 1
ATOM 2911 C CA . ARG D 1 58 ? 77.52700 5.99500 6.57100 1.000 92.31051 320 ARG D CA 1
ATOM 2912 C C . ARG D 1 58 ? 77.66100 7.44500 6.12900 1.000 98.56419 320 ARG D C 1
ATOM 2913 O O . ARG D 1 58 ? 78.39200 8.23000 6.74700 1.000 100.50909 320 ARG D O 1
ATOM 2921 N N . PRO D 1 59 ? 76.96600 7.83900 5.05700 1.000 103.82460 321 PRO D N 1
ATOM 2922 C CA . PRO D 1 59 ? 77.14800 9.20000 4.52700 1.000 108.00078 321 PRO D CA 1
ATOM 2923 C C . PRO D 1 59 ? 76.51100 10.28900 5.37500 1.000 109.61835 321 PRO D C 1
ATOM 2924 O O . PRO D 1 59 ? 76.89900 11.45600 5.23800 1.000 112.18039 321 PRO D O 1
ATOM 2928 N N . HIS D 1 60 ? 75.55300 9.95900 6.23900 1.000 107.43782 322 HIS D N 1
ATOM 2929 C CA . HIS D 1 60 ? 74.87700 10.95400 7.06600 1.000 108.42353 322 HIS D CA 1
ATOM 2930 C C . HIS D 1 60 ? 75.58800 11.04600 8.41200 1.000 111.08284 322 HIS D C 1
ATOM 2931 O O . HIS D 1 60 ? 75.47600 10.14100 9.24500 1.000 105.93549 322 HIS D O 1
ATOM 2938 N N . LYS D 1 61 ? 76.31400 12.14100 8.62500 1.000 114.50424 323 LYS D N 1
ATOM 2939 C CA . LYS D 1 61 ? 77.08500 12.35800 9.83900 1.000 113.99758 323 LYS D CA 1
ATOM 2940 C C . LYS D 1 61 ? 76.32000 13.24500 10.81400 1.000 118.88475 323 LYS D C 1
ATOM 2941 O O . LYS D 1 61 ? 75.54400 14.11600 10.41400 1.000 120.50718 323 LYS D O 1
ATOM 2947 N N . CYS D 1 62 ? 76.55900 13.01900 12.10500 1.000 120.43876 324 CYS D N 1
ATOM 2948 C CA . CYS D 1 62 ? 75.93600 13.82200 13.14900 1.000 121.93275 324 CYS D CA 1
ATOM 2949 C C . CYS D 1 62 ? 76.83400 15.00100 13.49000 1.000 123.44811 324 CYS D C 1
ATOM 2950 O O . CYS D 1 62 ? 77.95900 14.79200 13.96200 1.000 122.94243 324 CYS D O 1
ATOM 2953 N N . PRO D 1 63 ? 76.39000 16.24500 13.27300 1.000 127.07777 325 PRO D N 1
ATOM 2954 C CA . PRO D 1 63 ? 77.22000 17.40200 13.63900 1.000 132.68741 325 PRO D CA 1
ATOM 2955 C C . PRO D 1 63 ? 77.34700 17.62300 15.13800 1.000 131.33158 325 PRO D C 1
ATOM 2956 O O . PRO D 1 63 ? 78.01800 18.57800 15.54800 1.000 134.30453 325 PRO D O 1
ATOM 2960 N N . ASP D 1 64 ? 76.73300 16.77900 15.96600 1.000 128.39088 326 ASP D N 1
ATOM 2961 C CA . ASP D 1 64 ? 76.73800 16.98500 17.40900 1.000 125.78483 326 ASP D CA 1
ATOM 2962 C C . ASP D 1 64 ? 77.71700 16.04700 18.10600 1.000 124.07907 326 ASP D C 1
ATOM 2963 O O . ASP D 1 64 ? 78.72700 16.49500 18.65800 1.000 128.95850 326 ASP D O 1
ATOM 2968 N N . CYS D 1 65 ? 77.42900 14.74600 18.08700 1.000 121.35391 327 CYS D N 1
ATOM 2969 C CA . CYS D 1 65 ? 78.22700 13.75500 18.79700 1.000 119.14913 327 CYS D CA 1
ATOM 2970 C C . CYS D 1 65 ? 79.18800 13.00200 17.88500 1.000 119.82206 327 CYS D C 1
ATOM 2971 O O . CYS D 1 65 ? 79.77100 12.00000 18.31300 1.000 118.37148 327 CYS D O 1
ATOM 2974 N N . ASP D 1 66 ? 79.35700 13.45400 16.64100 1.000 120.06371 328 ASP D N 1
ATOM 2975 C CA . ASP D 1 66 ? 80.30600 12.86000 15.69700 1.000 120.90973 328 ASP D CA 1
ATOM 2976 C C . ASP D 1 66 ? 79.99400 11.38500 15.43900 1.000 120.94142 328 ASP D C 1
ATOM 2977 O O . ASP D 1 66 ? 80.88100 10.52800 15.43200 1.000 123.82639 328 ASP D O 1
ATOM 2979 N N . MET D 1 67 ? 78.71600 11.09100 15.22600 1.000 116.57396 329 MET D N 1
ATOM 2980 C CA . MET D 1 67 ? 78.27400 9.76900 14.81100 1.000 107.58151 329 MET D CA 1
ATOM 2981 C C . MET D 1 67 ? 77.80400 9.81200 13.36400 1.000 107.46306 329 MET D C 1
ATOM 2982 O O . MET D 1 67 ? 77.50600 10.87600 12.81400 1.000 113.30465 329 MET D O 1
ATOM 2987 N N . ALA D 1 68 ? 77.74100 8.63600 12.74700 1.000 101.42397 330 ALA D N 1
ATOM 2988 C CA . ALA D 1 68 ? 77.39700 8.51900 11.33900 1.000 101.09128 330 ALA D CA 1
ATOM 2989 C C . ALA D 1 68 ? 76.35900 7.42200 11.14800 1.000 95.87885 330 ALA D C 1
ATOM 2990 O O . ALA D 1 68 ? 76.31200 6.44800 11.90500 1.000 90.65438 330 ALA D O 1
ATOM 2992 N N . PHE D 1 69 ? 75.52200 7.59400 10.12600 1.000 93.90804 331 PHE D N 1
ATOM 2993 C CA . PHE D 1 69 ? 74.43800 6.66600 9.84600 1.000 86.77318 331 PHE D CA 1
ATOM 2994 C C . PHE D 1 69 ? 74.26800 6.52400 8.34000 1.000 88.27859 331 PHE D C 1
ATOM 2995 O O . PHE D 1 69 ? 74.70100 7.37600 7.56100 1.000 92.93921 331 PHE D O 1
ATOM 3003 N N . VAL D 1 70 ? 73.62400 5.42800 7.93900 1.000 85.24139 332 VAL D N 1
ATOM 3004 C CA . VAL D 1 70 ? 73.46000 5.13400 6.51900 1.000 82.96970 332 VAL D CA 1
ATOM 3005 C C . VAL D 1 70 ? 72.39100 6.02600 5.89900 1.000 85.60686 332 VAL D C 1
ATOM 3006 O O . VAL D 1 70 ? 72.64200 6.72200 4.90900 1.000 87.35703 332 VAL D O 1
ATOM 3010 N N . THR D 1 71 ? 71.18900 6.01900 6.46400 1.000 84.18260 333 THR D N 1
ATOM 3011 C CA . THR D 1 71 ? 70.07700 6.79900 5.94000 1.000 89.08746 333 THR D CA 1
ATOM 3012 C C . THR D 1 71 ? 69.88200 8.07300 6.75700 1.000 93.51322 333 THR D C 1
ATOM 3013 O O . THR D 1 71 ? 70.41200 8.22900 7.85900 1.000 89.90657 333 THR D O 1
ATOM 3017 N N . SER D 1 72 ? 69.09900 8.99400 6.19100 1.000 97.24081 334 SER D N 1
ATOM 3018 C CA . SER D 1 72 ? 68.85000 10.26700 6.85900 1.000 96.71918 334 SER D CA 1
ATOM 3019 C C . SER D 1 72 ? 67.98400 10.08400 8.09900 1.000 94.20380 334 SER D C 1
ATOM 3020 O O . SER D 1 72 ? 68.18100 10.77100 9.10700 1.000 92.54128 334 SER D O 1
ATOM 3023 N N . GLY D 1 73 ? 67.01900 9.16200 8.04300 1.000 93.75331 335 GLY D N 1
ATOM 3024 C CA . GLY D 1 73 ? 66.13900 8.95000 9.17800 1.000 91.37867 335 GLY D CA 1
ATOM 3025 C C . GLY D 1 73 ? 66.85100 8.41400 10.40300 1.000 89.26741 335 GLY D C 1
ATOM 3026 O O . GLY D 1 73 ? 66.46500 8.72600 11.53300 1.000 92.66739 335 GLY D O 1
ATOM 3027 N N . GLU D 1 74 ? 67.89200 7.60100 10.20200 1.000 85.51976 336 GLU D N 1
ATOM 3028 C CA . GLU D 1 74 ? 68.66000 7.09000 11.33300 1.000 86.04707 336 GLU D CA 1
ATOM 3029 C C . GLU D 1 74 ? 69.31800 8.22400 12.10700 1.000 88.32751 336 GLU D C 1
ATOM 3030 O O . GLU D 1 74 ? 69.39100 8.18500 13.34100 1.000 86.07617 336 GLU D O 1
ATOM 3036 N N . LEU D 1 75 ? 69.80300 9.24500 11.39800 1.000 88.27568 337 LEU D N 1
ATOM 3037 C CA . LEU D 1 75 ? 70.36900 10.40800 12.07200 1.000 91.39821 337 LEU D CA 1
ATOM 3038 C C . LEU D 1 75 ? 69.28000 11.25600 12.71700 1.000 96.69130 337 LEU D C 1
ATOM 3039 O O . LEU D 1 75 ? 69.46000 11.76500 13.82900 1.000 101.38299 337 LEU D O 1
ATOM 3044 N N . VAL D 1 76 ? 68.14500 11.41900 12.03100 1.000 97.55383 338 VAL D N 1
ATOM 3045 C CA . VAL D 1 76 ? 67.04300 12.20200 12.58400 1.000 98.87785 338 VAL D CA 1
ATOM 3046 C C . VAL D 1 76 ? 66.55700 11.59100 13.89200 1.000 97.86404 338 VAL D C 1
ATOM 3047 O O . VAL D 1 76 ? 66.31600 12.30100 14.87600 1.000 98.55881 338 VAL D O 1
ATOM 3051 N N . ARG D 1 77 ? 66.41100 10.26500 13.92700 1.000 91.99320 339 ARG D N 1
ATOM 3052 C CA . ARG D 1 77 ? 66.01200 9.60200 15.16200 1.000 90.69325 339 ARG D CA 1
ATOM 3053 C C . ARG D 1 77 ? 67.11000 9.67500 16.21500 1.000 91.09918 339 ARG D C 1
ATOM 3054 O O . ARG D 1 77 ? 66.81500 9.73500 17.41400 1.000 91.81844 339 ARG D O 1
ATOM 3062 N N . HIS D 1 78 ? 68.37600 9.67600 15.78900 1.000 92.18232 340 HIS D N 1
ATOM 3063 C CA . HIS D 1 78 ? 69.47800 9.78600 16.73800 1.000 92.94748 340 HIS D CA 1
ATOM 3064 C C . HIS D 1 78 ? 69.46600 11.13300 17.45000 1.000 97.44934 340 HIS D C 1
ATOM 3065 O O . HIS D 1 78 ? 69.70200 11.20000 18.66200 1.000 100.03969 340 HIS D O 1
ATOM 3072 N N . ARG D 1 79 ? 69.19900 12.21600 16.71600 1.000 106.54909 341 ARG D N 1
ATOM 3073 C CA . ARG D 1 79 ? 69.12600 13.53000 17.34800 1.000 111.39210 341 ARG D CA 1
ATOM 3074 C C . ARG D 1 79 ? 67.96900 13.60000 18.33500 1.000 107.18924 341 ARG D C 1
ATOM 3075 O O . ARG D 1 79 ? 68.09500 14.19900 19.40900 1.000 109.83854 341 ARG D O 1
ATOM 3083 N N . ARG D 1 80 ? 66.83300 12.98800 17.99300 1.000 99.67240 342 ARG D N 1
ATOM 3084 C CA . ARG D 1 80 ? 65.69700 12.97200 18.90600 1.000 97.97611 342 ARG D CA 1
ATOM 3085 C C . ARG D 1 80 ? 65.95800 12.12300 20.14200 1.000 95.89327 342 ARG D C 1
ATOM 3086 O O . ARG D 1 80 ? 65.26100 12.28800 21.14800 1.000 98.89947 342 ARG D O 1
ATOM 3094 N N . TYR D 1 81 ? 66.94000 11.22200 20.09300 1.000 94.00033 343 TYR D N 1
ATOM 3095 C CA . TYR D 1 81 ? 67.23900 10.36000 21.23000 1.000 94.09490 343 TYR D CA 1
ATOM 3096 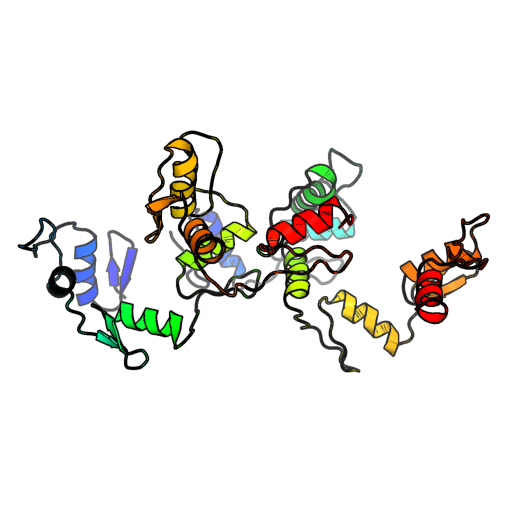C C . TYR D 1 81 ? 68.24200 10.98500 22.19300 1.000 97.99188 343 TYR D C 1
ATOM 3097 O O . TYR D 1 81 ? 68.09700 10.84500 23.41200 1.000 96.91331 343 TYR D O 1
ATOM 3106 N N . LYS D 1 82 ? 69.26100 11.67400 21.67400 1.000 101.48480 344 LYS D N 1
ATOM 3107 C CA . LYS D 1 82 ? 70.34300 12.17100 22.51000 1.000 106.21799 344 LYS D CA 1
ATOM 3108 C C . LYS D 1 82 ? 70.61700 13.66100 22.36900 1.000 105.56415 344 LYS D C 1
ATOM 3109 O O . LYS D 1 82 ? 71.52600 14.16600 23.03600 1.000 108.53660 344 LYS D O 1
ATOM 3115 N N . HIS D 1 83 ? 69.87100 14.38000 21.53200 1.000 108.14877 345 HIS D N 1
ATOM 3116 C CA . HIS D 1 83 ? 70.14300 15.79800 21.33000 1.000 112.06073 345 HIS D CA 1
ATOM 3117 C C . HIS D 1 83 ? 68.85500 16.61200 21.33100 1.000 109.99459 345 HIS D C 1
ATOM 3118 O O . HIS D 1 83 ? 68.63500 17.43400 22.22700 1.000 109.62616 345 HIS D O 1
ATOM 3125 N N . THR D 1 84 ? 68.00100 16.39200 20.32900 1.000 107.20184 346 THR D N 1
ATOM 3126 C CA . THR D 1 84 ? 66.75000 17.14100 20.24700 1.000 107.54833 346 THR D CA 1
ATOM 3127 C C . THR D 1 84 ? 65.80200 16.76600 21.38100 1.000 104.65399 346 THR D C 1
ATOM 3128 O O . THR D 1 84 ? 65.07000 17.62200 21.89100 1.000 107.63263 346 THR D O 1
ATOM 3132 N N . HIS D 1 85 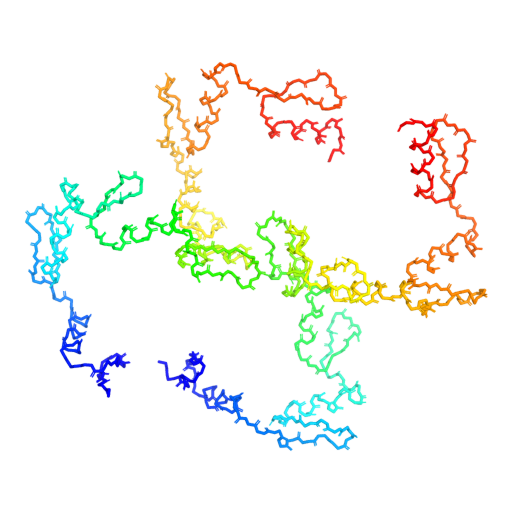? 65.80700 15.49600 21.79000 1.000 103.39534 347 HIS D N 1
ATOM 3133 C CA . HIS D 1 85 ? 64.92100 14.98400 22.83800 1.000 104.25718 347 HIS D CA 1
ATOM 3134 C C . HIS D 1 85 ? 63.45100 15.23800 22.51100 1.000 104.69726 347 HIS D C 1
ATOM 3135 O O . HIS D 1 85 ? 62.62800 15.44000 23.40800 1.000 102.61786 347 HIS D O 1
ATOM 3142 N N . GLU D 1 86 ? 63.11300 15.22400 21.22400 1.000 108.98293 348 GLU D N 1
ATOM 3143 C CA . GLU D 1 86 ? 61.73900 15.42500 20.77600 1.000 103.50169 348 GLU D CA 1
ATOM 3144 C C . GLU D 1 86 ? 61.00800 14.08900 20.82300 1.000 102.87081 348 GLU D C 1
ATOM 3145 O O . GLU D 1 86 ? 61.32000 13.17300 20.05600 1.000 100.01737 348 GLU D O 1
ATOM 3151 N N . LYS D 1 87 ? 60.03400 13.97500 21.72700 1.000 96.87182 349 LYS D N 1
ATOM 3152 C CA . LYS D 1 87 ? 59.26600 12.74900 21.92300 1.000 87.18585 349 LYS D CA 1
ATOM 3153 C C . LYS D 1 87 ? 57.82100 12.99700 21.51300 1.000 93.37124 349 LYS D C 1
ATOM 3154 O O . LYS D 1 87 ? 57.00800 13.46000 22.32700 1.000 96.66710 349 LYS D O 1
ATOM 3160 N N . PRO D 1 88 ? 57.44700 12.70600 20.26400 1.000 95.56392 350 PRO D N 1
ATOM 3161 C CA . PRO D 1 88 ? 56.07700 13.01200 19.82200 1.000 96.11921 350 PRO D CA 1
ATOM 3162 C C . PRO D 1 88 ? 55.02400 12.07200 20.38100 1.000 91.41708 350 PRO D C 1
ATOM 3163 O O . PRO D 1 88 ? 53.83700 12.42000 20.35400 1.000 97.53856 350 PRO D O 1
ATOM 3167 N N . PHE D 1 89 ? 55.40900 10.90200 20.88500 1.000 87.93138 351 PHE D N 1
ATOM 3168 C CA . PHE D 1 89 ? 54.46000 9.90800 21.38300 1.000 88.02258 351 PHE D CA 1
ATOM 3169 C C . PHE D 1 89 ? 54.39100 10.02100 22.90300 1.000 82.61795 351 PHE D C 1
ATOM 3170 O O . PHE D 1 89 ? 55.29100 9.56400 23.61200 1.000 80.49214 351 PHE D O 1
ATOM 3178 N N . LYS D 1 90 ? 53.31700 10.62700 23.39900 1.000 87.53790 352 LYS D N 1
ATOM 3179 C CA . LYS D 1 90 ? 53.09300 10.78500 24.82800 1.000 84.41819 352 LYS D CA 1
ATOM 3180 C C . LYS D 1 90 ? 52.07700 9.76200 25.32000 1.000 84.09344 352 LYS D C 1
ATOM 3181 O O . LYS D 1 90 ? 51.15900 9.37000 24.59500 1.000 84.41351 352 LYS D O 1
ATOM 3187 N N . CYS D 1 91 ? 52.25300 9.33300 26.56700 1.000 79.40027 353 CYS D N 1
ATOM 3188 C CA . CYS D 1 91 ? 51.29900 8.43600 27.20500 1.000 80.17007 353 CYS D CA 1
ATOM 3189 C C . CYS D 1 91 ? 50.07900 9.22000 27.67100 1.000 82.72046 353 CYS D C 1
ATOM 3190 O O . CYS D 1 91 ? 50.19600 10.35300 28.14600 1.000 85.22964 353 CYS D O 1
ATOM 3193 N N . SER D 1 92 ? 48.90100 8.61100 27.52700 1.000 84.08618 354 SER D N 1
ATOM 3194 C CA . SER D 1 92 ? 47.66000 9.28800 27.88500 1.000 88.81023 354 SER D CA 1
ATOM 3195 C C . SER D 1 92 ? 47.38200 9.26400 29.38200 1.000 87.98118 354 SER D C 1
ATOM 3196 O O . SER D 1 92 ? 46.57100 10.06500 29.85900 1.000 92.09288 354 SER D O 1
ATOM 3199 N N . MET D 1 93 ? 48.03100 8.37400 30.13100 1.000 85.14998 355 MET D N 1
ATOM 3200 C CA . MET D 1 93 ? 47.80200 8.24900 31.56600 1.000 82.28836 355 MET D CA 1
ATOM 3201 C C . MET D 1 93 ? 48.85600 8.97200 32.39500 1.000 80.97475 355 MET D C 1
ATOM 3202 O O . MET D 1 93 ? 48.51300 9.76600 33.27500 1.000 90.00776 355 MET D O 1
ATOM 3207 N N . CYS D 1 94 ? 50.13300 8.71500 32.13500 1.000 78.55004 356 CYS D N 1
ATOM 3208 C CA . CYS D 1 94 ? 51.22200 9.37700 32.83400 1.000 76.28626 356 CYS D CA 1
ATOM 3209 C C . CYS D 1 94 ? 51.93300 10.34100 31.88800 1.000 79.83337 356 CYS D C 1
ATOM 3210 O O . CYS D 1 94 ? 51.56100 10.50000 30.72200 1.000 80.92788 356 CYS D O 1
ATOM 3213 N N . ASP D 1 95 ? 52.97100 10.99100 32.40800 1.000 77.85883 357 ASP D N 1
ATOM 3214 C CA . ASP D 1 95 ? 53.74300 11.96900 31.65400 1.000 83.68660 357 ASP D CA 1
ATOM 3215 C C . ASP D 1 95 ? 54.84400 11.33700 30.81000 1.000 83.43197 357 ASP D C 1
ATOM 3216 O O . ASP D 1 95 ? 55.69600 12.06100 30.28500 1.000 85.43834 357 ASP D O 1
ATOM 3221 N N . TYR D 1 96 ? 54.84400 10.01400 30.66400 1.000 74.54456 358 TYR D N 1
ATOM 3222 C CA . TYR D 1 96 ? 55.88800 9.34500 29.90000 1.000 70.93090 358 TYR D CA 1
ATOM 3223 C C . TYR D 1 96 ? 55.77000 9.66800 28.41600 1.000 71.79926 358 TYR D C 1
ATOM 3224 O O . TYR D 1 96 ? 54.66900 9.79000 27.87300 1.000 75.50092 358 TYR D O 1
ATOM 3233 N N . ALA D 1 97 ? 56.92000 9.79800 27.76100 1.000 70.96031 359 ALA D N 1
ATOM 3234 C CA . ALA D 1 97 ? 56.97200 10.02300 26.32500 1.000 76.42990 359 ALA D CA 1
ATOM 3235 C C . ALA D 1 97 ? 58.20700 9.33100 25.76900 1.000 70.25172 359 ALA D C 1
ATOM 3236 O O . ALA D 1 97 ? 59.22900 9.21500 26.45000 1.000 71.47090 359 ALA D O 1
ATOM 3238 N N . SER D 1 98 ? 58.10100 8.86600 24.52700 1.000 75.07575 360 SER D N 1
ATOM 3239 C CA . SER D 1 98 ? 59.18200 8.14100 23.87900 1.000 73.27483 360 SER D CA 1
ATOM 3240 C C . SER D 1 98 ? 59.39200 8.67500 22.47000 1.000 78.92093 360 SER D C 1
ATOM 3241 O O . SER D 1 98 ? 58.53100 9.35200 21.90100 1.000 78.88457 360 SER D O 1
ATOM 3244 N N . VAL D 1 99 ? 60.55800 8.35500 21.90900 1.000 84.71023 361 VAL D N 1
ATOM 3245 C CA . VAL D 1 99 ? 60.87400 8.78400 20.55100 1.000 79.26722 361 VAL D CA 1
ATOM 3246 C C . VAL D 1 99 ? 60.13800 7.92600 19.52900 1.000 76.54396 361 VAL D C 1
ATOM 3247 O O . VAL D 1 99 ? 59.63400 8.43500 18.52300 1.000 79.34465 361 VAL D O 1
ATOM 3251 N N . GLU D 1 100 ? 60.05700 6.62100 19.76800 1.000 79.72822 362 GLU D N 1
ATOM 3252 C CA . GLU D 1 100 ? 59.39500 5.69800 18.86100 1.000 79.97879 362 GLU D CA 1
ATOM 3253 C C . GLU D 1 100 ? 58.06000 5.25100 19.44300 1.000 73.46327 362 GLU D C 1
ATOM 3254 O O . GLU D 1 100 ? 57.87200 5.21900 20.66300 1.000 71.30573 362 GLU D O 1
ATOM 3260 N N . VAL D 1 101 ? 57.13100 4.90000 18.55100 1.000 72.23108 363 VAL D N 1
ATOM 3261 C CA . VAL D 1 101 ? 55.79900 4.49700 18.98800 1.000 73.05399 363 VAL D CA 1
ATOM 3262 C C . VAL D 1 101 ? 55.82600 3.10000 19.59900 1.000 70.86613 363 VAL D C 1
ATOM 3263 O O . VAL D 1 101 ? 55.05100 2.80500 20.51800 1.000 71.84364 363 VAL D O 1
ATOM 3267 N N . SER D 1 102 ? 56.71600 2.22600 19.12200 1.000 68.89279 364 SER D N 1
ATOM 3268 C CA . SER D 1 102 ? 56.79300 0.87800 19.67600 1.000 67.30541 364 SER D CA 1
ATOM 3269 C C . SER D 1 102 ? 57.22900 0.89800 21.13500 1.000 66.84724 364 SER D C 1
ATOM 3270 O O . SER D 1 102 ? 56.80200 0.04400 21.92200 1.000 58.37874 364 SER D O 1
ATOM 3273 N N . THR D 1 103 ? 58.07600 1.85600 21.51400 1.000 65.68467 365 THR D N 1
ATOM 3274 C CA . THR D 1 103 ? 58.44700 1.98900 22.91800 1.000 64.05968 365 THR D CA 1
ATOM 3275 C C . THR D 1 103 ? 57.25000 2.41600 23.75800 1.000 60.39324 365 THR D C 1
ATOM 3276 O O . THR D 1 103 ? 57.09000 1.96300 24.89700 1.000 56.43408 365 THR D O 1
ATOM 3280 N N . LEU D 1 104 ? 56.39100 3.27900 23.20600 1.000 62.02380 366 LEU D N 1
ATOM 3281 C CA . LEU D 1 104 ? 55.18900 3.68900 23.92600 1.000 63.76751 366 LEU D CA 1
ATOM 3282 C C . LEU D 1 104 ? 54.22300 2.52400 24.09700 1.000 63.11727 366 LEU D C 1
ATOM 3283 O O . LEU D 1 104 ? 53.62600 2.36100 25.16700 1.000 63.64917 366 LEU D O 1
ATOM 3288 N N . LYS D 1 105 ? 54.05600 1.70400 23.05600 1.000 63.49838 367 LYS D N 1
ATOM 3289 C CA . LYS D 1 105 ? 53.16800 0.55100 23.16200 1.000 63.27353 367 LYS D CA 1
ATOM 3290 C C . LYS D 1 105 ? 53.65600 -0.43200 24.21800 1.000 59.55120 367 LYS D C 1
ATOM 3291 O O . LYS D 1 105 ? 52.84300 -1.06700 24.89900 1.000 59.46583 367 LYS D O 1
ATOM 3297 N N . ARG D 1 106 ? 54.97400 -0.57000 24.37100 1.000 56.81323 368 ARG D N 1
ATOM 3298 C CA . ARG D 1 106 ? 55.50300 -1.41100 25.43900 1.000 53.86047 368 ARG D CA 1
ATOM 3299 C C . ARG D 1 106 ? 55.22400 -0.80000 26.80800 1.000 53.26915 368 ARG D C 1
ATOM 3300 O O . ARG D 1 106 ? 54.89700 -1.51900 27.75800 1.000 52.28085 368 ARG D O 1
ATOM 3308 N N . HIS D 1 107 ? 55.33800 0.52700 26.92400 1.000 54.67074 369 HIS D N 1
ATOM 3309 C CA . HIS D 1 107 ? 55.05800 1.18900 28.19600 1.000 54.83814 369 HIS D CA 1
ATOM 3310 C C . HIS D 1 107 ? 53.59100 1.05700 28.58400 1.000 60.59176 369 HIS D C 1
ATOM 3311 O O . HIS D 1 107 ? 53.27400 0.86000 29.76300 1.000 56.19921 369 HIS D O 1
ATOM 3318 N N . ILE D 1 108 ? 52.68300 1.16500 27.61100 1.000 59.72110 370 ILE D N 1
ATOM 3319 C CA . ILE D 1 108 ? 51.25500 1.10900 27.91500 1.000 62.30092 370 ILE D CA 1
ATOM 3320 C C . ILE D 1 108 ? 50.87700 -0.25000 28.48900 1.000 60.67635 370 ILE D C 1
ATOM 3321 O O . ILE D 1 108 ? 49.99900 -0.34500 29.35600 1.000 61.76698 370 ILE D O 1
ATOM 3326 N N . ARG D 1 109 ? 51.54600 -1.31700 28.04400 1.000 58.36399 371 ARG D N 1
ATOM 3327 C CA . ARG D 1 109 ? 51.25700 -2.64600 28.56900 1.000 57.14493 371 ARG D CA 1
ATOM 3328 C C . ARG D 1 109 ? 51.59200 -2.77300 30.05000 1.000 61.08395 371 ARG D C 1
ATOM 3329 O O . ARG D 1 109 ? 51.10200 -3.69900 30.70500 1.000 55.03032 371 ARG D O 1
ATOM 3337 N N . SER D 1 110 ? 52.41300 -1.87300 30.59500 1.000 53.90639 372 SER D N 1
ATOM 3338 C CA . SER D 1 110 ? 52.59000 -1.84200 32.04100 1.000 54.40266 372 SER D CA 1
ATOM 3339 C C . SER D 1 110 ? 51.34800 -1.29800 32.73700 1.000 60.63931 372 SER D C 1
ATOM 3340 O O . SER D 1 110 ? 51.04200 -1.70400 33.86300 1.000 57.24696 372 SER D O 1
ATOM 3343 N N . HIS D 1 111 ? 50.61800 -0.39000 32.08100 1.000 58.38630 373 HIS D N 1
ATOM 3344 C CA . HIS D 1 111 ? 49.36800 0.10900 32.64800 1.000 61.56810 373 HIS D CA 1
ATOM 3345 C C . HIS D 1 111 ? 48.26100 -0.93200 32.55300 1.000 64.80644 373 HIS D C 1
ATOM 3346 O O . HIS D 1 111 ? 47.47800 -1.10300 33.49400 1.000 64.33162 373 HIS D O 1
ATOM 3353 N N . THR D 1 112 ? 48.17100 -1.63200 31.42100 1.000 63.12099 374 THR D N 1
ATOM 3354 C CA . THR D 1 112 ? 47.07900 -2.56800 31.19300 1.000 65.15190 374 THR D CA 1
ATOM 3355 C C . THR D 1 112 ? 47.38700 -3.98000 31.66800 1.000 62.88760 374 THR D C 1
ATOM 3356 O O . THR D 1 112 ? 46.45300 -4.75600 31.89800 1.000 72.10088 374 THR D O 1
ATOM 3360 N N . GLY D 1 113 ? 48.66000 -4.33200 31.82300 1.000 59.50614 375 GLY D N 1
ATOM 3361 C CA . GLY D 1 113 ? 49.02400 -5.67900 32.20800 1.000 59.29478 375 GLY D CA 1
ATOM 3362 C C . GLY D 1 113 ? 49.01700 -6.68700 31.08300 1.000 68.49346 375 GLY D C 1
ATOM 3363 O O . GLY D 1 113 ? 49.15100 -7.88700 31.34800 1.000 71.23055 375 GLY D O 1
ATOM 3364 N N . GLU D 1 114 ? 48.86600 -6.24100 29.83800 1.000 63.92520 376 GLU D N 1
ATOM 3365 C CA . GLU D 1 114 ? 48.84700 -7.15600 28.70400 1.000 65.63973 376 GLU D CA 1
ATOM 3366 C C . GLU D 1 114 ? 50.20900 -7.81700 28.52900 1.000 65.17984 376 GLU D C 1
ATOM 3367 O O . GLU D 1 114 ? 51.24100 -7.14000 28.49700 1.000 63.23450 376 GLU D O 1
ATOM 3373 N N . ARG D 1 115 ? 50.20900 -9.14700 28.41100 1.000 66.50018 377 ARG D N 1
ATOM 3374 C CA . ARG D 1 115 ? 51.41900 -9.94000 28.20400 1.000 62.47542 377 ARG D CA 1
ATOM 3375 C C . ARG D 1 115 ? 51.22000 -10.78200 26.94800 1.000 67.41338 377 ARG D C 1
ATOM 3376 O O . ARG D 1 115 ? 50.83000 -11.95700 27.02900 1.000 67.03110 377 ARG D O 1
ATOM 3384 N N . PRO D 1 116 ? 51.48400 -10.21700 25.76700 1.000 63.67648 378 PRO D N 1
ATOM 3385 C CA . PRO D 1 116 ? 51.17100 -10.91400 24.51400 1.000 65.29974 378 PRO D CA 1
ATOM 3386 C C . PRO D 1 116 ? 52.22300 -11.91100 24.05400 1.000 62.88730 378 PRO D C 1
ATOM 3387 O O . PRO D 1 116 ? 52.07500 -12.47100 22.96300 1.000 68.10130 378 PRO D O 1
ATOM 3391 N N . PHE D 1 117 ? 53.27500 -12.15400 24.83200 1.000 61.55995 379 PHE D N 1
ATOM 3392 C CA . PHE D 1 117 ? 54.35500 -13.05400 24.43100 1.000 62.60945 379 PHE D CA 1
ATOM 3393 C C . PHE D 1 117 ? 54.42900 -14.19600 25.44100 1.000 61.70772 379 PHE D C 1
ATOM 3394 O O . PHE D 1 117 ? 55.03900 -14.05700 26.50600 1.000 66.48626 379 PHE D O 1
ATOM 3402 N N . GLN D 1 118 ? 53.81400 -15.32300 25.09400 1.000 65.62100 380 GLN D N 1
ATOM 3403 C CA . GLN D 1 118 ? 53.69700 -16.46500 25.98900 1.000 63.07606 380 GLN D CA 1
ATOM 3404 C C . GLN D 1 118 ? 54.85500 -17.43500 25.79000 1.000 65.72286 380 GLN D C 1
ATOM 3405 O O . GLN D 1 118 ? 55.25100 -17.72600 24.65700 1.000 60.46317 380 GLN D O 1
ATOM 3411 N N . CYS D 1 119 ? 55.39300 -17.93700 26.89900 1.000 65.56298 381 CYS D N 1
ATOM 3412 C CA . CYS D 1 119 ? 56.43100 -18.95500 26.82700 1.000 62.96702 381 CYS D CA 1
ATOM 3413 C C . CYS D 1 119 ? 55.82700 -20.29600 26.42800 1.000 62.64584 381 CYS D C 1
ATOM 3414 O O . CYS D 1 119 ? 54.74500 -20.67200 26.88800 1.000 64.78285 381 CYS D O 1
ATOM 3417 N N . SER D 1 120 ? 56.53400 -21.02000 25.56100 1.000 63.86469 382 SER D N 1
ATOM 3418 C CA . SER D 1 120 ? 56.04100 -22.29700 25.06100 1.000 69.56012 382 SER D CA 1
ATOM 3419 C C . SER D 1 120 ? 56.32300 -23.45800 26.00500 1.000 70.65161 382 SER D C 1
ATOM 3420 O O . SER D 1 120 ? 55.78200 -24.54800 25.79500 1.000 74.84920 382 SER D O 1
ATOM 3423 N N . LEU D 1 121 ? 57.14500 -23.25300 27.03600 1.000 71.47526 383 LEU D N 1
ATOM 3424 C CA . LEU D 1 121 ? 57.51700 -24.32100 27.95200 1.000 73.46263 383 LEU D CA 1
ATOM 3425 C C . LEU D 1 121 ? 56.92900 -24.17200 29.34600 1.000 73.38618 383 LEU D C 1
ATOM 3426 O O . LEU D 1 121 ? 56.91600 -25.15100 30.09900 1.000 78.79706 383 LEU D O 1
ATOM 3431 N N . CYS D 1 122 ? 56.45100 -22.98600 29.71200 1.000 70.71701 384 CYS D N 1
ATOM 3432 C CA . CYS D 1 122 ? 55.81400 -22.78000 31.00600 1.000 74.91363 384 CYS D CA 1
ATOM 3433 C C . CYS D 1 122 ? 54.75700 -21.69300 30.85000 1.000 75.64539 384 CYS D C 1
ATOM 3434 O O . CYS D 1 122 ? 54.49100 -21.21400 29.74300 1.000 73.06905 384 CYS D O 1
ATOM 3437 N N . SER D 1 123 ? 54.15200 -21.29900 31.96800 1.000 74.66491 385 SER D N 1
ATOM 3438 C CA . SER D 1 123 ? 53.04500 -20.35300 31.96700 1.000 76.79884 385 SER D CA 1
ATOM 3439 C C . SER D 1 123 ? 53.50000 -18.89800 31.99400 1.000 71.54011 385 SER D C 1
ATOM 3440 O O . SER D 1 123 ? 52.66400 -18.00500 32.16300 1.000 73.05245 385 SER D O 1
ATOM 3443 N N . TYR D 1 124 ? 54.79400 -18.64000 31.82800 1.000 69.71929 386 TYR D N 1
ATOM 3444 C CA . TYR D 1 124 ? 55.28900 -17.27100 31.84200 1.000 63.18165 386 TYR D CA 1
ATOM 3445 C C . TYR D 1 124 ? 54.87000 -16.52600 30.57900 1.000 63.12273 386 TYR D C 1
ATOM 3446 O O . TYR D 1 124 ? 54.76400 -17.10200 29.49200 1.000 64.51942 386 TYR D O 1
ATOM 3455 N N . ALA D 1 125 ? 54.63500 -15.22600 30.73500 1.000 58.14454 387 ALA D N 1
ATOM 3456 C CA . ALA D 1 125 ? 54.32400 -14.34700 29.61900 1.000 61.99024 387 ALA D CA 1
ATOM 3457 C C . ALA D 1 125 ? 54.88600 -12.96600 29.92100 1.000 62.97836 387 ALA D C 1
ATOM 3458 O O . ALA D 1 125 ? 54.79100 -12.48700 31.05500 1.000 60.54644 387 ALA D O 1
ATOM 3460 N N . SER D 1 126 ? 55.47000 -12.33300 28.90800 1.000 55.19782 388 SER D N 1
ATOM 3461 C CA . SER D 1 126 ? 56.12300 -11.04300 29.06400 1.000 53.87536 388 SER D CA 1
ATOM 3462 C C . SER D 1 126 ? 55.44200 -9.99300 28.19600 1.000 61.65313 388 SER D C 1
ATOM 3463 O O . SER D 1 126 ? 54.63400 -10.30000 27.31500 1.000 59.24491 388 SER D O 1
ATOM 3466 N N . ARG D 1 127 ? 55.79200 -8.73600 28.45800 1.000 57.42194 389 ARG D N 1
ATOM 3467 C CA . ARG D 1 127 ? 55.30900 -7.60000 27.68800 1.000 56.17555 389 ARG D CA 1
ATOM 3468 C C . ARG D 1 127 ? 56.25300 -7.21300 26.55700 1.000 57.92907 389 ARG D C 1
ATOM 3469 O O . ARG D 1 127 ? 55.95100 -6.27600 25.81000 1.000 53.68597 389 ARG D O 1
ATOM 3477 N N . ASP D 1 128 ? 57.38000 -7.90600 26.41500 1.000 56.23928 390 ASP D N 1
ATOM 3478 C CA . ASP D 1 128 ? 58.39400 -7.56200 25.43100 1.000 57.35248 390 ASP D CA 1
ATOM 3479 C C . ASP D 1 128 ? 58.93300 -8.83900 24.80200 1.000 59.20995 390 ASP D C 1
ATOM 3480 O O . ASP D 1 128 ? 58.99100 -9.88900 25.44700 1.000 56.06826 390 ASP D O 1
ATOM 3485 N N . THR D 1 129 ? 59.32400 -8.73800 23.52900 1.000 57.96764 391 THR D N 1
ATOM 3486 C CA . THR D 1 129 ? 59.86200 -9.89700 22.82200 1.000 58.08385 391 THR D CA 1
ATOM 3487 C C . THR D 1 129 ? 61.18400 -10.34700 23.43000 1.000 49.03317 391 THR D C 1
ATOM 3488 O O . THR D 1 129 ? 61.39700 -11.54200 23.66100 1.000 49.31331 391 THR D O 1
ATOM 3492 N N . TYR D 1 130 ? 62.08700 -9.39900 23.69600 1.000 54.80709 392 TYR D N 1
ATOM 3493 C CA . TYR D 1 130 ? 63.38300 -9.75200 24.26700 1.000 52.43529 392 TYR D CA 1
ATOM 3494 C C . TYR D 1 130 ? 63.24600 -10.33000 25.66900 1.000 48.94183 392 TYR D C 1
ATOM 3495 O O . TYR D 1 130 ? 64.03600 -11.19900 26.05700 1.000 48.30220 392 TYR D O 1
ATOM 3504 N N . LYS D 1 131 ? 62.26000 -9.86600 26.44100 1.000 48.21177 393 LYS D N 1
ATOM 3505 C CA . LYS D 1 131 ? 62.07200 -10.38500 27.79200 1.000 48.69176 393 LYS D CA 1
ATOM 3506 C C . LYS D 1 131 ? 61.72600 -11.86700 27.77000 1.000 49.93834 393 LYS D C 1
ATOM 3507 O O . LYS D 1 131 ? 62.16600 -12.62700 28.64100 1.000 46.29820 393 LYS D O 1
ATOM 3513 N N . LEU D 1 132 ? 60.93500 -12.29700 26.78500 1.000 48.81915 394 LEU D N 1
ATOM 3514 C CA . LEU D 1 132 ? 60.64700 -13.72100 26.65300 1.000 49.87468 394 LEU D CA 1
ATOM 3515 C C . LEU D 1 132 ? 61.90500 -14.49800 26.29000 1.000 51.40755 394 LEU D C 1
ATOM 3516 O O . LEU D 1 132 ? 62.17500 -15.55700 26.86900 1.000 51.49256 394 LEU D O 1
ATOM 3521 N N . LYS D 1 133 ? 62.69100 -13.98200 25.34200 1.000 49.49538 395 LYS D N 1
ATOM 3522 C CA . LYS D 1 133 ? 63.94700 -14.63300 24.98200 1.000 49.93271 395 LYS D CA 1
ATOM 3523 C C . LYS D 1 133 ? 64.89600 -14.69500 26.17200 1.000 47.03582 395 LYS D C 1
ATOM 3524 O O . LYS D 1 133 ? 65.59300 -15.69800 26.36800 1.000 47.55109 395 LYS D O 1
ATOM 3530 N N . ARG D 1 134 ? 64.93700 -13.63200 26.98000 1.000 48.25291 396 ARG D N 1
ATOM 3531 C CA . ARG D 1 134 ? 65.77300 -13.64700 28.17600 1.000 44.72463 396 ARG D CA 1
ATOM 3532 C C . ARG D 1 134 ? 65.27200 -14.68200 29.17500 1.000 49.49068 396 ARG D C 1
ATOM 3533 O O . ARG D 1 134 ? 66.06900 -15.34700 29.84700 1.000 48.63701 396 ARG D O 1
ATOM 3541 N N . HIS D 1 135 ? 63.95000 -14.83600 29.27700 1.000 47.90325 397 HIS D N 1
ATOM 3542 C CA . HIS D 1 135 ? 63.37600 -15.85900 30.14400 1.000 50.39099 397 HIS D CA 1
ATOM 3543 C C . HIS D 1 135 ? 63.68600 -17.26700 29.64700 1.000 51.24325 397 HIS D C 1
ATOM 3544 O O . HIS D 1 135 ? 63.78800 -18.19800 30.45400 1.000 54.25131 397 HIS D O 1
ATOM 3551 N N . MET D 1 136 ? 63.83700 -17.44600 28.33200 1.000 50.45578 398 MET D N 1
ATOM 3552 C CA . MET D 1 136 ? 64.09700 -18.77700 27.79300 1.000 51.42793 398 MET D CA 1
ATOM 3553 C C . MET D 1 136 ? 65.43100 -19.34200 28.26100 1.000 53.89600 398 MET D C 1
ATOM 3554 O O . MET D 1 136 ? 65.62600 -20.56200 28.21500 1.000 54.53228 398 MET D O 1
ATOM 3559 N N . ARG D 1 137 ? 66.35400 -18.48700 28.70700 1.000 50.79972 399 ARG D N 1
ATOM 3560 C CA . ARG D 1 137 ? 67.62200 -18.97000 29.23800 1.000 54.15778 399 ARG D CA 1
ATOM 3561 C C . ARG D 1 137 ? 67.44000 -19.77600 30.51700 1.000 59.04770 399 ARG D C 1
ATOM 3562 O O . ARG D 1 137 ? 68.30500 -20.59600 30.84500 1.000 58.70889 399 ARG D O 1
ATOM 3570 N N . THR D 1 138 ? 66.33700 -19.56600 31.24200 1.000 52.72824 400 THR D N 1
ATOM 3571 C CA . THR D 1 138 ? 66.07800 -20.36500 32.43500 1.000 57.49966 400 THR D CA 1
ATOM 3572 C C . THR D 1 138 ? 65.75700 -21.81200 32.08300 1.000 59.62872 400 THR D C 1
ATOM 3573 O O . THR D 1 138 ? 65.96700 -22.70900 32.90600 1.000 67.59145 400 THR D O 1
ATOM 3577 N N . HIS D 1 139 ? 65.24800 -22.05800 30.87500 1.000 59.77908 401 HIS D N 1
ATOM 3578 C CA . HIS D 1 139 ? 64.96100 -23.41500 30.42500 1.000 64.28749 401 HIS D CA 1
ATOM 3579 C C . HIS D 1 139 ? 66.14100 -24.04100 29.69000 1.000 64.56993 401 HIS D C 1
ATOM 3580 O O . HIS D 1 139 ? 66.43900 -25.22300 29.89200 1.000 70.76721 401 HIS D O 1
ATOM 3587 N N . SER D 1 140 ? 66.82000 -23.26900 28.83900 1.000 60.83115 402 SER D N 1
ATOM 3588 C CA . SER D 1 140 ? 67.93100 -23.80600 28.06200 1.000 63.35458 402 SER D CA 1
ATOM 3589 C C . SER D 1 140 ? 69.22800 -23.84900 28.85900 1.000 65.88611 402 SER D C 1
ATOM 3590 O O . SER D 1 140 ? 70.10000 -24.67500 28.56800 1.000 64.08398 402 SER D O 1
ATOM 3593 N N . GLY D 1 141 ? 69.37700 -22.97700 29.85400 1.000 62.75409 403 GLY D N 1
ATOM 3594 C CA . GLY D 1 141 ? 70.61200 -22.91000 30.60700 1.000 58.95411 403 GLY D CA 1
ATOM 3595 C C . GLY D 1 141 ? 71.73500 -22.17400 29.91600 1.000 58.63538 403 GLY D C 1
ATOM 3596 O O . GLY D 1 141 ? 72.89500 -22.32700 30.31100 1.000 64.74010 403 GLY D O 1
ATOM 3597 N N . GLU D 1 142 ? 71.42900 -21.37500 28.89700 1.000 59.34629 404 GLU D N 1
ATOM 3598 C CA . GLU D 1 142 ? 72.46200 -20.65400 28.16700 1.000 59.13651 404 GLU D CA 1
ATOM 3599 C C . GLU D 1 142 ? 73.00400 -19.49700 28.99800 1.000 58.93040 404 GLU D C 1
ATOM 3600 O O . GLU D 1 142 ? 72.25100 -18.77800 29.66100 1.000 56.01346 404 GLU D O 1
ATOM 3606 N N . LYS D 1 143 ? 74.32700 -19.32200 28.96000 1.000 56.37631 405 LYS D N 1
ATOM 3607 C CA . LYS D 1 143 ? 75.01700 -18.22700 29.64000 1.000 55.75124 405 LYS D CA 1
ATOM 3608 C C . LYS D 1 143 ? 75.83000 -17.47100 28.59500 1.000 54.25103 405 LYS D C 1
ATOM 3609 O O . LYS D 1 143 ? 77.03200 -17.72100 28.42400 1.000 56.52634 405 LYS D O 1
ATOM 3615 N N . PRO D 1 144 ? 75.20500 -16.53100 27.88000 1.000 54.94483 406 PRO D N 1
ATOM 3616 C CA . PRO D 1 144 ? 75.88900 -15.89300 26.74300 1.000 56.51398 406 PRO D CA 1
ATOM 3617 C C . PRO D 1 144 ? 76.99600 -14.93300 27.14100 1.000 52.89706 406 PRO D C 1
ATOM 3618 O O . PRO D 1 144 ? 77.86800 -14.65000 26.31100 1.000 55.08467 406 PRO D O 1
ATOM 3622 N N . TYR D 1 145 ? 76.99600 -14.42500 28.36800 1.000 50.10916 407 TYR D N 1
ATOM 3623 C CA . TYR D 1 145 ? 77.92000 -13.37500 28.77400 1.000 53.77487 407 TYR D CA 1
ATOM 3624 C C . TYR D 1 145 ? 79.04500 -13.96600 29.61300 1.000 55.66113 407 TYR D C 1
ATOM 3625 O O . TYR D 1 145 ? 78.79700 -14.78100 30.50700 1.000 57.26165 407 TYR D O 1
ATOM 3634 N N . GLU D 1 146 ? 80.27700 -13.55200 29.32100 1.000 56.66029 408 GLU D N 1
ATOM 3635 C CA . GLU D 1 146 ? 81.46500 -14.09000 29.96800 1.000 60.78899 408 GLU D CA 1
ATOM 3636 C C . GLU D 1 146 ? 82.33300 -12.94800 30.47300 1.000 62.74262 408 GLU D C 1
ATOM 3637 O O . GLU D 1 146 ? 82.60400 -11.99600 29.73400 1.000 60.54692 408 GLU D O 1
ATOM 3643 N N . CYS D 1 147 ? 82.76000 -13.04500 31.73200 1.000 65.06284 409 CYS D N 1
ATOM 3644 C CA . CYS D 1 147 ? 83.66200 -12.05100 32.29900 1.000 61.73261 409 CYS D CA 1
ATOM 3645 C C . CYS D 1 147 ? 85.00100 -12.08500 31.57500 1.000 62.55615 409 CYS D C 1
ATOM 3646 O O . CYS D 1 147 ? 85.59700 -13.15100 31.39700 1.000 65.02593 409 CYS D O 1
ATOM 3649 N N . TYR D 1 148 ? 85.47200 -10.91400 31.14800 1.000 64.55356 410 TYR D N 1
ATOM 3650 C CA . TYR D 1 148 ? 86.72800 -10.86300 30.40900 1.000 66.22740 410 TYR D CA 1
ATOM 3651 C C . TYR D 1 148 ? 87.94800 -11.04600 31.29800 1.000 73.06992 410 TYR D C 1
ATOM 3652 O O . TYR D 1 148 ? 89.06900 -11.04100 30.77800 1.000 72.42696 410 TYR D O 1
ATOM 3661 N N . ILE D 1 149 ? 87.76600 -11.20300 32.60800 1.000 69.90068 411 ILE D N 1
ATOM 3662 C CA . ILE D 1 149 ? 88.88900 -11.27600 33.53400 1.000 69.59706 411 ILE D CA 1
ATOM 3663 C C . ILE D 1 149 ? 89.08100 -12.70700 34.01400 1.000 70.57859 411 ILE D C 1
ATOM 3664 O O . ILE D 1 149 ? 90.17600 -13.26900 33.89600 1.000 77.87463 411 ILE D O 1
ATOM 3669 N N . CYS D 1 150 ? 88.02100 -13.30400 34.55600 1.000 68.39400 412 CYS D N 1
ATOM 3670 C CA . CYS D 1 150 ? 88.08900 -14.65200 35.10300 1.000 69.81438 412 CYS D CA 1
ATOM 3671 C C . CYS D 1 150 ? 87.35800 -15.67900 34.25300 1.000 72.69614 412 CYS D C 1
ATOM 3672 O O . CYS D 1 150 ? 87.34700 -16.86300 34.61100 1.000 69.25066 412 CYS D O 1
ATOM 3675 N N . HIS D 1 151 ? 86.74100 -15.25500 33.14900 1.000 66.84992 413 HIS D N 1
ATOM 3676 C CA . HIS D 1 151 ? 86.08300 -16.15200 32.20000 1.000 69.42694 413 HIS D CA 1
ATOM 3677 C C . HIS D 1 151 ? 84.90800 -16.90100 32.82400 1.000 67.50757 413 HIS D C 1
ATOM 3678 O O . HIS D 1 151 ? 84.52900 -17.97700 32.35700 1.000 72.63569 413 HIS D O 1
ATOM 3685 N N . ALA D 1 152 ? 84.31800 -16.34600 33.87900 1.000 65.67241 414 ALA D N 1
ATOM 3686 C CA . ALA D 1 152 ? 83.07000 -16.87600 34.40700 1.000 64.45267 414 ALA D CA 1
ATOM 3687 C C . ALA D 1 152 ? 81.90900 -16.44500 33.51700 1.000 60.00752 414 ALA D C 1
ATOM 3688 O O . ALA D 1 152 ? 81.96100 -15.40100 32.86000 1.000 59.04664 414 ALA D O 1
ATOM 3690 N N . ARG D 1 153 ? 80.85500 -17.25700 33.50000 1.000 59.33244 415 ARG D N 1
ATOM 3691 C CA . ARG D 1 153 ? 79.72900 -17.04900 32.60100 1.000 58.97091 415 ARG D CA 1
ATOM 3692 C C . ARG D 1 153 ? 78.47300 -16.67200 33.37900 1.000 56.29929 415 ARG D C 1
ATOM 3693 O O . ARG D 1 153 ? 78.28800 -17.07600 34.53100 1.000 57.06278 415 ARG D O 1
ATOM 3701 N N . PHE D 1 154 ? 77.60900 -15.89000 32.72900 1.000 53.91408 416 PHE D N 1
ATOM 3702 C CA . PHE D 1 154 ? 76.39800 -15.36800 33.34800 1.000 55.52467 416 PHE D CA 1
ATOM 3703 C C . PHE D 1 154 ? 75.26400 -15.36500 32.33200 1.000 53.74661 416 PHE D C 1
ATOM 3704 O O . PHE D 1 154 ? 75.48800 -15.32900 31.12000 1.000 51.51533 416 PHE D O 1
ATOM 3712 N N . THR D 1 155 ? 74.03100 -15.39400 32.84500 1.000 53.01047 417 THR D N 1
ATOM 3713 C CA . THR D 1 155 ? 72.85000 -15.43600 31.99100 1.000 53.42848 417 THR D CA 1
ATOM 3714 C C . THR D 1 155 ? 72.40800 -14.06500 31.50000 1.000 48.51885 417 THR D C 1
ATOM 3715 O O . THR D 1 155 ? 71.71000 -13.98700 30.48300 1.000 49.00600 417 THR D O 1
ATOM 3719 N N . GLN D 1 156 ? 72.78200 -12.99000 32.19100 1.000 46.66991 418 GLN D N 1
ATOM 3720 C CA . GLN D 1 156 ? 72.38900 -11.64300 31.80400 1.000 45.36382 418 GLN D CA 1
ATOM 3721 C C . GLN D 1 156 ? 73.59900 -10.72100 31.84400 1.000 54.83991 418 GLN D C 1
ATOM 3722 O O . GLN D 1 156 ? 74.56500 -10.96600 32.57200 1.000 50.79812 418 GLN D O 1
ATOM 3728 N N . SER D 1 157 ? 73.53100 -9.65000 31.04800 1.000 47.57382 419 SER D N 1
ATOM 3729 C CA . SER D 1 157 ? 74.64600 -8.71100 30.96600 1.000 48.61972 419 SER D CA 1
ATOM 3730 C C . SER D 1 157 ? 74.79600 -7.90800 32.25200 1.000 50.92033 419 SER D C 1
ATOM 3731 O O . SER D 1 157 ? 75.91800 -7.61900 32.68400 1.000 51.63099 419 SER D O 1
ATOM 3734 N N . GLY D 1 158 ? 73.67700 -7.52300 32.87000 1.000 46.63109 420 GLY D N 1
ATOM 3735 C CA . GLY D 1 158 ? 73.75100 -6.75400 34.09900 1.000 49.24101 420 GLY D CA 1
ATOM 3736 C C . GLY D 1 158 ? 74.36000 -7.53400 35.24500 1.000 52.13336 420 GLY D C 1
ATOM 3737 O O . GLY D 1 158 ? 75.06500 -6.96600 36.08500 1.000 53.35846 420 GLY D O 1
ATOM 3738 N N . THR D 1 159 ? 74.09800 -8.84200 35.29800 1.000 52.45378 421 THR D N 1
ATOM 3739 C CA . THR D 1 159 ? 74.72700 -9.68800 36.30500 1.000 57.79214 421 THR D CA 1
ATOM 3740 C C . THR D 1 159 ? 76.24200 -9.69500 36.14800 1.000 57.01360 421 THR D C 1
ATOM 3741 O O . THR D 1 159 ? 76.97800 -9.68800 37.14200 1.000 54.81934 421 THR D O 1
ATOM 3745 N N . MET D 1 160 ? 76.72700 -9.69900 34.90500 1.000 53.37127 422 MET D N 1
ATOM 3746 C CA . MET D 1 160 ? 78.16800 -9.67700 34.67300 1.000 55.10599 422 MET D CA 1
ATOM 3747 C C . MET D 1 160 ? 78.78400 -8.36200 35.13400 1.000 58.16482 422 MET D C 1
ATOM 3748 O O . MET D 1 160 ? 79.89100 -8.35100 35.68700 1.000 60.48808 422 MET D O 1
ATOM 3753 N N . LYS D 1 161 ? 78.08700 -7.24400 34.91800 1.000 56.77776 423 LYS D N 1
ATOM 3754 C CA . LYS D 1 161 ? 78.62200 -5.95400 35.33800 1.000 56.77095 423 LYS D CA 1
ATOM 3755 C C . LYS D 1 161 ? 78.74500 -5.87700 36.85400 1.000 55.67646 423 LYS D C 1
ATOM 3756 O O . LYS D 1 161 ? 79.72600 -5.33500 37.37800 1.000 57.98725 423 LYS D O 1
ATOM 3762 N N . MET D 1 162 ? 77.75900 -6.41300 37.57500 1.000 54.67445 424 MET D N 1
ATOM 3763 C CA . MET D 1 162 ? 77.84500 -6.46000 39.03000 1.000 54.63906 424 MET D CA 1
ATOM 3764 C C . MET D 1 162 ? 78.96900 -7.38200 39.49100 1.000 57.90458 424 MET D C 1
ATOM 3765 O O . MET D 1 162 ? 79.62300 -7.10400 40.50200 1.000 61.08271 424 MET D O 1
ATOM 3770 N N . HIS D 1 163 ? 79.20800 -8.47400 38.76100 1.000 58.17405 425 HIS D N 1
ATOM 3771 C CA . HIS D 1 163 ? 80.30500 -9.37600 39.09800 1.000 58.69488 425 HIS D CA 1
ATOM 3772 C C . HIS D 1 163 ? 81.65000 -8.67200 38.98000 1.000 60.14093 425 HIS D C 1
ATOM 3773 O O . HIS D 1 163 ? 82.49500 -8.77200 39.87500 1.000 61.34654 425 HIS D O 1
ATOM 3780 N N . ILE D 1 164 ? 81.86700 -7.95600 37.87400 1.000 60.46338 426 ILE D N 1
ATOM 3781 C CA . ILE D 1 164 ? 83.13800 -7.26400 37.67400 1.000 62.43125 426 ILE D CA 1
ATOM 3782 C C . ILE D 1 164 ? 83.33300 -6.18800 38.73300 1.000 64.37849 426 ILE D C 1
ATOM 3783 O O . ILE D 1 164 ? 84.44600 -5.97800 39.23100 1.000 65.73935 426 ILE D O 1
ATOM 3788 N N . LEU D 1 165 ? 82.25300 -5.49800 39.10500 1.000 61.25945 427 LEU D N 1
ATOM 3789 C CA . LEU D 1 165 ? 82.36700 -4.41800 40.07900 1.000 65.61759 427 LEU D CA 1
ATOM 3790 C C . LEU D 1 165 ? 82.70300 -4.95000 41.46800 1.000 65.00273 427 LEU D C 1
ATOM 3791 O O . LEU D 1 165 ? 83.50900 -4.35000 42.18800 1.000 71.48236 427 LEU D O 1
ATOM 3796 N N . GLN D 1 166 ? 82.10500 -6.07500 41.85800 1.000 60.95440 428 GLN D N 1
ATOM 3797 C CA . GLN D 1 166 ? 82.25900 -6.58700 43.21500 1.000 61.43347 428 GLN D CA 1
ATOM 3798 C C . GLN D 1 166 ? 83.44900 -7.52400 43.37700 1.000 63.89565 428 GLN D C 1
ATOM 3799 O O . GLN D 1 166 ? 84.02700 -7.58900 44.46800 1.000 64.47644 428 GLN D O 1
ATOM 3805 N N . LYS D 1 167 ? 83.83100 -8.25100 42.32700 1.000 65.05402 429 LYS D N 1
ATOM 3806 C CA . LYS D 1 167 ? 84.86600 -9.27000 42.44100 1.000 65.32510 429 LYS D CA 1
ATOM 3807 C C . LYS D 1 167 ? 86.22200 -8.83500 41.90300 1.000 67.09730 429 LYS D C 1
ATOM 3808 O O . LYS D 1 167 ? 87.23400 -9.44400 42.26700 1.000 74.87701 429 LYS D O 1
ATOM 3814 N N . HIS D 1 168 ? 86.27600 -7.81000 41.05300 1.000 60.53076 430 HIS D N 1
ATOM 3815 C CA . HIS D 1 168 ? 87.52600 -7.42400 40.40800 1.000 64.96690 430 HIS D CA 1
ATOM 3816 C C . HIS D 1 168 ? 87.88300 -5.95200 40.53900 1.000 66.11259 430 HIS D C 1
ATOM 3817 O O . HIS D 1 168 ? 89.03500 -5.59700 40.26100 1.000 71.44607 430 HIS D O 1
ATOM 3824 N N . THR D 1 169 ? 86.95800 -5.08800 40.94100 1.000 66.83689 431 THR D N 1
ATOM 3825 C CA . THR D 1 169 ? 87.21400 -3.65800 41.01900 1.000 75.04377 431 THR D CA 1
ATOM 3826 C C . THR D 1 169 ? 87.60300 -3.27400 42.44100 1.000 80.21350 431 THR D C 1
ATOM 3827 O O . THR D 1 169 ? 87.03300 -3.78300 43.41200 1.000 76.00356 431 THR D O 1
ATOM 3831 N N . GLU D 1 170 ? 88.58300 -2.38500 42.55600 1.000 81.23382 432 GLU D N 1
ATOM 3832 C CA . GLU D 1 170 ? 89.08600 -1.91900 43.83900 1.000 89.88761 432 GLU D CA 1
ATOM 3833 C C . GLU D 1 170 ? 88.45700 -0.57600 44.20000 1.000 89.11622 432 GLU D C 1
ATOM 3834 O O . GLU D 1 170 ? 88.00300 0.17700 43.33300 1.000 82.81150 432 GLU D O 1
ATOM 3840 N N . ASN D 1 171 ? 88.42000 -0.29700 45.50700 1.000 86.98892 433 ASN D N 1
ATOM 3841 C CA . ASN D 1 171 ? 87.87800 0.95200 46.04800 1.000 81.66056 433 ASN D CA 1
ATOM 3842 C C . ASN D 1 171 ? 86.38700 1.08400 45.75000 1.000 77.50906 433 ASN D C 1
ATOM 3843 O O . ASN D 1 171 ? 85.89900 2.15400 45.38000 1.000 75.23168 433 ASN D O 1
ATOM 3848 N N . VAL D 1 172 ? 85.65800 -0.01400 45.91700 1.000 75.87671 434 VAL D N 1
ATOM 3849 C CA . VAL D 1 172 ? 84.21500 -0.01300 45.70900 1.000 77.28924 434 VAL D CA 1
ATOM 3850 C C . VAL D 1 172 ? 83.53400 0.48500 46.97500 1.000 76.25949 434 VAL D C 1
ATOM 3851 O O . VAL D 1 172 ? 83.78400 -0.02800 48.07300 1.000 73.52113 434 VAL D O 1
ATOM 3855 N N . ALA D 1 173 ? 82.67300 1.48800 46.82700 1.000 76.23257 435 ALA D N 1
ATOM 3856 C CA . ALA D 1 173 ? 81.95600 2.03500 47.97000 1.000 73.81701 435 ALA D CA 1
ATOM 3857 C C . ALA D 1 173 ? 80.97500 1.00600 48.51700 1.000 74.26070 435 ALA D C 1
ATOM 3858 O O . ALA D 1 173 ? 80.22600 0.38000 47.76100 1.000 73.66835 435 ALA D O 1
ATOM 3860 N N . LYS D 1 174 ? 80.98400 0.83000 49.83400 1.000 63.76516 436 LYS D N 1
ATOM 3861 C CA . LYS D 1 174 ? 80.08900 -0.09600 50.50900 1.000 63.09666 436 LYS D CA 1
ATOM 3862 C C . LYS D 1 174 ? 79.08100 0.66600 51.35900 1.000 57.61521 436 LYS D C 1
ATOM 3863 O O . LYS D 1 174 ? 79.29600 1.82000 51.73900 1.000 58.79351 436 LYS D O 1
ATOM 3869 N N . PHE D 1 175 ? 77.97500 -0.00500 51.66300 1.000 55.40818 437 PHE D N 1
ATOM 3870 C CA . PHE D 1 175 ? 76.86800 0.58800 52.39700 1.000 49.74646 437 PHE D CA 1
ATOM 3871 C C . PHE D 1 175 ? 76.98000 0.26800 53.88100 1.000 51.52934 437 PHE D C 1
ATOM 3872 O O . PHE D 1 175 ? 77.31200 -0.85800 54.26400 1.000 51.54609 437 PHE D O 1
ATOM 3880 N N . HIS D 1 176 ? 76.69600 1.26500 54.71300 1.000 50.09390 438 HIS D N 1
ATOM 3881 C CA . HIS D 1 176 ? 76.70000 1.11900 56.16200 1.000 50.02915 438 HIS D CA 1
ATOM 3882 C C . HIS D 1 176 ? 75.26000 1.07100 56.65500 1.000 51.20931 438 HIS D C 1
ATOM 3883 O O . HIS D 1 176 ? 74.44200 1.91400 56.27100 1.000 47.99156 438 HIS D O 1
ATOM 3890 N N . CYS D 1 177 ? 74.95000 0.08800 57.49100 1.000 50.12168 439 CYS D N 1
ATOM 3891 C CA . CYS D 1 177 ? 73.59800 -0.02500 58.02300 1.000 52.05255 439 CYS D CA 1
ATOM 3892 C C . CYS D 1 177 ? 73.32000 1.12700 58.98100 1.000 54.52613 439 CYS D C 1
ATOM 3893 O O . CYS D 1 177 ? 74.15400 1.42500 59.84300 1.000 57.75587 439 CYS D O 1
ATOM 3896 N N . PRO D 1 178 ? 72.16800 1.79300 58.87100 1.000 51.20863 440 PRO D N 1
ATOM 3897 C CA . PRO D 1 178 ? 71.87000 2.92700 59.75400 1.000 58.61500 440 PRO D CA 1
ATOM 3898 C C . PRO D 1 178 ? 71.48400 2.53600 61.17300 1.000 60.17463 440 PRO D C 1
ATOM 3899 O O . PRO D 1 178 ? 71.18100 3.42700 61.97400 1.000 64.58445 440 PRO D O 1
ATOM 3903 N N . HIS D 1 179 ? 71.48400 1.24600 61.51600 1.000 59.40095 441 HIS D N 1
ATOM 3904 C CA . HIS D 1 179 ? 71.02000 0.81400 62.82800 1.000 63.19714 441 HIS D CA 1
ATOM 3905 C C . HIS D 1 179 ? 71.97600 -0.11500 63.56300 1.000 66.83731 441 HIS D C 1
ATOM 3906 O O . HIS D 1 179 ? 71.77000 -0.34800 64.75900 1.000 72.16324 441 HIS D O 1
ATOM 3913 N N . CYS D 1 180 ? 73.00000 -0.65200 62.90400 1.000 61.18665 442 CYS D N 1
ATOM 3914 C CA . CYS D 1 180 ? 73.98900 -1.47900 63.58000 1.000 65.25193 442 CYS D CA 1
ATOM 3915 C C . CYS D 1 180 ? 75.33200 -1.30600 62.88400 1.000 66.90231 442 CYS D C 1
ATOM 3916 O O . CYS D 1 180 ? 75.43400 -0.66700 61.83300 1.000 65.57240 442 CYS D O 1
ATOM 3919 N N . ASP D 1 181 ? 76.37200 -1.87900 63.49000 1.000 67.72574 443 ASP D N 1
ATOM 3920 C CA . ASP D 1 181 ? 77.73000 -1.79300 62.94800 1.000 70.73760 443 ASP D CA 1
ATOM 3921 C C . ASP D 1 181 ? 77.96000 -2.94400 61.96800 1.000 77.58035 443 ASP D C 1
ATOM 3922 O O . ASP D 1 181 ? 78.67000 -3.91500 62.23700 1.000 83.18408 443 ASP D O 1
ATOM 3927 N N . THR D 1 182 ? 77.33400 -2.81100 60.80100 1.000 65.44459 444 THR D N 1
ATOM 3928 C CA . THR D 1 182 ? 77.42800 -3.80800 59.74400 1.000 61.84892 444 THR D CA 1
ATOM 3929 C C . THR D 1 182 ? 77.61000 -3.09800 58.41300 1.000 58.64466 444 THR D C 1
ATOM 3930 O O . THR D 1 182 ? 76.87600 -2.15500 58.10400 1.000 55.81059 444 THR D O 1
ATOM 3934 N N . VAL D 1 183 ? 78.59100 -3.54800 57.63600 1.000 57.70101 445 VAL D N 1
ATOM 3935 C CA . VAL D 1 183 ? 78.89700 -2.98400 56.32700 1.000 55.70229 445 VAL D CA 1
ATOM 3936 C C . VAL D 1 183 ? 78.52500 -4.01400 55.27000 1.000 52.94062 445 VAL D C 1
ATOM 3937 O O . VAL D 1 183 ? 78.90500 -5.18600 55.37600 1.000 51.85335 445 VAL D O 1
ATOM 3941 N N . ILE D 1 184 ? 77.77600 -3.57900 54.25900 1.000 48.30355 446 ILE D N 1
ATOM 3942 C CA . ILE D 1 184 ? 77.23800 -4.46400 53.23300 1.000 46.05475 446 ILE D CA 1
ATOM 3943 C C . ILE D 1 184 ? 77.60000 -3.90900 51.86300 1.000 49.63168 446 ILE D C 1
ATOM 3944 O O . ILE D 1 184 ? 77.48700 -2.70200 51.62100 1.000 48.66594 446 ILE D O 1
ATOM 3949 N N . ALA D 1 185 ? 78.02600 -4.79700 50.96200 1.000 46.46272 447 ALA D N 1
ATOM 3950 C CA . ALA D 1 185 ? 78.52200 -4.36600 49.65900 1.000 52.60573 447 ALA D CA 1
ATOM 3951 C C . ALA D 1 185 ? 77.38900 -3.96400 48.72000 1.000 49.59104 447 ALA D C 1
ATOM 3952 O O . ALA D 1 185 ? 77.44300 -2.89900 48.09600 1.000 53.04195 447 ALA D O 1
ATOM 3954 N N . ARG D 1 186 ? 76.36200 -4.80000 48.60200 1.000 43.81552 448 ARG D N 1
ATOM 3955 C CA . ARG D 1 186 ? 75.27800 -4.56400 47.65700 1.000 48.24145 448 ARG D CA 1
ATOM 3956 C C . ARG D 1 186 ? 74.11300 -3.84600 48.32700 1.000 44.69760 448 ARG D C 1
ATOM 3957 O O . ARG D 1 186 ? 73.72900 -4.17100 49.45400 1.000 43.71440 448 ARG D O 1
ATOM 3965 N N . LYS D 1 187 ? 73.54800 -2.86900 47.61200 1.000 46.32041 449 LYS D N 1
ATOM 3966 C CA . LYS D 1 187 ? 72.41600 -2.11100 48.14000 1.000 42.49217 449 LYS D CA 1
ATOM 3967 C C . LYS D 1 187 ? 71.22000 -3.01500 48.41100 1.000 42.35305 449 LYS D C 1
ATOM 3968 O O . LYS D 1 187 ? 70.51800 -2.84500 49.41500 1.000 41.81323 449 LYS D O 1
ATOM 3974 N N . SER D 1 188 ? 70.97400 -3.98500 47.52700 1.000 39.98053 450 SER D N 1
ATOM 3975 C CA . SER D 1 188 ? 69.83900 -4.88100 47.71100 1.000 39.77959 450 SER D CA 1
ATOM 3976 C C . SER D 1 188 ? 70.04500 -5.81400 48.89700 1.000 38.00229 450 SER D C 1
ATOM 3977 O O . SER D 1 188 ? 69.07000 -6.21900 49.53900 1.000 40.49938 450 SER D O 1
ATOM 3980 N N . ASP D 1 189 ? 71.29600 -6.17300 49.19900 1.000 35.69200 451 ASP D N 1
ATOM 3981 C CA . ASP D 1 189 ? 71.55700 -6.97000 50.39100 1.000 38.55027 451 ASP D CA 1
ATOM 3982 C C . ASP D 1 189 ? 71.35800 -6.15400 51.66100 1.000 39.99763 451 ASP D C 1
ATOM 3983 O O . ASP D 1 189 ? 71.03000 -6.71800 52.71100 1.000 37.44018 451 ASP D O 1
ATOM 3988 N N . LEU D 1 190 ? 71.54900 -4.83300 51.59100 1.000 38.49852 452 LEU D N 1
ATOM 3989 C CA . LEU D 1 190 ? 71.21800 -3.99100 52.73500 1.000 37.90097 452 LEU D CA 1
ATOM 3990 C C . LEU D 1 190 ? 69.71600 -3.98000 52.98000 1.000 45.28623 452 LEU D C 1
ATOM 3991 O O . LEU D 1 190 ? 69.26800 -3.95700 54.13200 1.000 43.64297 452 LEU D O 1
ATOM 3996 N N . GLY D 1 191 ? 68.92200 -4.00900 51.90700 1.000 44.44747 453 GLY D N 1
ATOM 3997 C CA . GLY D 1 191 ? 67.48100 -4.10700 52.07100 1.000 43.12421 453 GLY D CA 1
ATOM 3998 C C . GLY D 1 191 ? 67.06100 -5.39900 52.74400 1.000 45.69648 453 GLY D C 1
ATOM 3999 O O . GLY D 1 191 ? 66.16000 -5.40900 53.58600 1.000 45.69318 453 GLY D O 1
ATOM 4000 N N . VAL D 1 192 ? 67.70900 -6.51000 52.38200 1.000 42.16007 454 VAL D N 1
ATOM 4001 C CA . VAL D 1 192 ? 67.44700 -7.77600 53.06200 1.000 43.45992 454 VAL D CA 1
ATOM 4002 C C . VAL D 1 192 ? 67.79700 -7.66700 54.54000 1.000 45.54833 454 VAL D C 1
ATOM 4003 O O . VAL D 1 192 ? 67.05000 -8.13400 55.40900 1.000 47.13796 454 VAL D O 1
ATOM 4007 N N . HIS D 1 193 ? 68.93400 -7.03600 54.84900 1.000 43.79826 455 HIS D N 1
ATOM 4008 C CA . HIS D 1 193 ? 69.33700 -6.86400 56.24100 1.000 47.15464 455 HIS D CA 1
ATOM 4009 C C . HIS D 1 193 ? 68.33100 -6.01600 57.00900 1.000 50.36615 455 HIS D C 1
ATOM 4010 O O . HIS D 1 193 ? 67.96200 -6.35000 58.14000 1.000 53.68057 455 HIS D O 1
ATOM 4017 N N . LEU D 1 194 ? 67.87000 -4.91700 56.40600 1.000 46.17533 456 LEU D N 1
ATOM 4018 C CA . LEU D 1 194 ? 66.91600 -4.04300 57.08200 1.000 50.46066 456 LEU D CA 1
ATOM 4019 C C . LEU D 1 194 ? 65.57800 -4.74000 57.30000 1.000 56.72886 456 LEU D C 1
ATOM 4020 O O . LEU D 1 194 ? 64.91800 -4.52100 58.32200 1.000 56.86788 456 LEU D O 1
ATOM 4025 N N . ARG D 1 195 ? 65.15800 -5.57700 56.35000 1.000 50.56918 457 ARG D N 1
ATOM 4026 C CA . ARG D 1 195 ? 63.88600 -6.27500 56.49500 1.000 59.36763 457 ARG D CA 1
ATOM 4027 C C . ARG D 1 195 ? 63.97600 -7.44100 57.46800 1.000 58.32362 457 ARG D C 1
ATOM 4028 O O . ARG D 1 195 ? 62.97900 -7.77900 58.11500 1.000 63.23177 457 ARG D O 1
ATOM 4036 N N . LYS D 1 196 ? 65.15000 -8.05900 57.59600 1.000 56.94432 458 LYS D N 1
ATOM 4037 C CA . LYS D 1 196 ? 65.29400 -9.24400 58.43300 1.000 62.09750 458 LYS D CA 1
ATOM 4038 C C . LYS D 1 196 ? 65.58800 -8.90000 59.89100 1.000 66.21849 458 LYS D C 1
ATOM 4039 O O . LYS D 1 196 ? 64.98600 -9.48300 60.79900 1.000 69.01381 458 LYS D O 1
ATOM 4041 N N . GLN D 1 197 ? 66.50500 -7.96300 60.13600 1.000 71.13066 459 GLN D N 1
ATOM 4042 C CA . GLN D 1 197 ? 66.93100 -7.64000 61.49100 1.000 71.36919 459 GLN D CA 1
ATOM 4043 C C . GLN D 1 197 ? 66.33500 -6.34800 62.03200 1.000 70.97885 459 GLN D C 1
ATOM 4044 O O . GLN D 1 197 ? 66.41900 -6.11000 63.24100 1.000 78.05585 459 GLN D O 1
ATOM 4050 N N . HIS D 1 198 ? 65.74000 -5.50800 61.18200 1.000 70.23466 460 HIS D N 1
ATOM 4051 C CA . HIS D 1 198 ? 65.23200 -4.21800 61.62900 1.000 64.58517 460 HIS D CA 1
ATOM 4052 C C . HIS D 1 198 ? 63.76300 -4.00200 61.27600 1.000 67.68307 460 HIS D C 1
ATOM 4053 O O . HIS D 1 198 ? 63.25800 -2.88500 61.44400 1.000 68.13216 460 HIS D O 1
ATOM 4060 N N . SER D 1 199 ? 63.07200 -5.03600 60.78800 1.000 69.70106 461 SER D N 1
ATOM 4061 C CA . SER D 1 199 ? 61.61300 -5.03600 60.63800 1.000 70.43221 461 SER D CA 1
ATOM 4062 C C . SER D 1 199 ? 61.12600 -3.90000 59.73800 1.000 76.81896 461 SER D C 1
ATOM 4063 O O . SER D 1 199 ? 60.19500 -3.16500 60.07400 1.000 72.81289 461 SER D O 1
ATOM 4066 N N . TYR D 1 200 ? 61.75800 -3.76500 58.57700 1.000 77.87775 462 TYR D N 1
ATOM 4067 C CA . TYR D 1 200 ? 61.33600 -2.77000 57.59600 1.000 76.22025 462 TYR D CA 1
ATOM 4068 C C . TYR D 1 200 ? 60.19500 -3.29900 56.73100 1.000 76.45244 462 TYR D C 1
ATOM 4069 O O . TYR D 1 200 ? 59.95800 -4.50600 56.67000 1.000 74.42186 462 TYR D O 1
#

Sequence (395 aa):
TFQCELCSYTCPRRSNLDRHMKSHTDERPHKCHLCGRAFRTVTLLRNHLNTHTGTRPHKCPDCDMAFVTSGELVRHRRYKHTHEKPFKCSMCDYASVEVSTLKRHIRSHTGERPFQCSLCSYASRDTYKLKRHMRTHSGEKPYECYICHARFTQSGTMKMHILQKHTENVAKFHCPHCDTVIARKSDLGVHLRKQHSTFQCELCSYTCPRRSNLDRHMKSHTDERPHKCHLCGRAFRTVTLLRNHLNTHTGTRPHKCPDCDMAFVTSGELVRHRRYKHTHEKPFKCSMCDYASVEVSTLKRHIRSHTGERPFQCSLCSYASRDTYKLKRHMRTHSGEKPYECYICHARFTQSGTMKMHILQKHTENVAKFHCPHCDTVIARKSDLGVHLRKQHSY